Protein AF-0000000085068340 (afdb_homodimer)

Sequence (588 aa):
MKRNISDLNQIGLLLDLVHTKNMSRTAQRLGKTTSAISKNLQRLREELCDPLFIRQLSGLEPTTYTLTLAAKLSKIQKDIDAAFDSELFAPKLYRGKITLAANVALLHYYQPKLLITLLEQAPLANFEIVQWQEDSYQKILDGSINAGLHFLNENCTQSITQYVVQRHEIMLMTGAKHSAITASEALLSPLAILKIHGWNTDAVRFSRYLYQREVEHSVRLQCEDLGSLFACLEYSDSVSPLPSFLSYKNLKALPLDERGNEISSVVCIPSTHRNEPLYQWLVALIKSLKVASAMKRNISDLNQIGLLLDLVHTKNMSRTAQRLGKTTSAISKNLQRLREELCDPLFIRQLSGLEPTTYTLTLAAKLSKIQKDIDAAFDSELFAPKLYRGKITLAANVALLHYYQPKLLITLLEQAPLANFEIVQWQEDSYQKILDGSINAGLHFLNENCTQSITQYVVQRHEIMLMTGAKHSAITASEALLSPLAILKIHGWNTDAVRFSRYLYQREVEHSVRLQCEDLGSLFACLEYSDSVSPLPSFLSYKNLKALPLDERGNEISSVVCIPSTHRNEPLYQWLVALIKSLKVASA

Secondary structure (DSSP, 8-state):
----THHHHHHHHHHHHHHH--HHHHHHHHT--HHHHHHHHHHHHHHHTS--EEEETTEEEE-HHHHHHHHHHHHHHHHHHHHHTTS---GGG--SEEEEEE-HHHHHHHTTHHHHHHHHH-TT-EEEEEE--TTHHHHHHTTS-SEEEEE--TT--TTEEEEEEEEEEEEEEEETT----SHHHHTTSPEEEE--TTTSTTSHHHHHHHHHTT----EEEEESSHHHHHHHHHHSS-EEEEEGGG--TTEEEEE-SSS--EEEEEEEEEGGGTTSHHHHHHHHHHHTT-----/----THHHHHHHHHHHHHHH--HHHHHHHHT--HHHHHHHHHHHHHHHTS--EEEETTEEEE-HHHHHHHHHHHHHHHHHHHHHTTS---GGG--SEEEEEE-HHHHHHHTTHHHHHHHHH-TT-EEEEEE--TTHHHHHHTTS-SEEEEE--TT--TTEEEEEEEEEEEEEEEETT----SHHHHTTSPEEEE--TTTSTTSHHHHHHHHHTT----EEEEESSHHHHHHHHHHSS-EEEEEGGG--TTEEEEE-SSS--EEEEEEEEEGGGTTSHHHHHHHHHHHTT-----

Solvent-accessible surface area (backbone atoms only — not comparable to full-atom values): 31491 Å² total; per-residue (Å²): 130,83,84,51,75,77,47,51,58,48,46,51,50,52,45,41,32,66,70,60,29,31,65,63,58,32,11,60,74,67,71,44,51,51,66,57,48,50,53,50,50,50,50,48,23,63,73,63,72,41,78,48,50,46,83,48,98,91,35,45,39,64,35,74,65,34,53,53,47,40,48,51,45,51,40,45,50,51,47,48,51,48,59,67,44,65,52,81,78,44,53,61,71,34,66,54,78,46,27,37,28,26,36,68,68,56,46,62,66,43,41,44,57,52,56,53,51,48,46,67,47,23,65,50,30,25,40,32,41,40,67,42,42,79,58,43,67,60,31,28,68,56,54,73,23,56,35,33,39,45,64,71,57,91,83,58,60,76,63,44,38,72,43,80,53,50,80,39,47,42,22,36,34,28,14,57,83,48,83,55,84,44,39,77,58,36,48,74,31,35,29,38,39,76,36,35,56,79,76,26,63,76,54,38,60,64,51,48,52,32,47,76,66,67,43,78,72,47,68,40,35,37,25,53,48,66,55,58,50,52,34,44,22,59,75,42,70,25,26,26,82,37,52,53,83,72,65,48,92,59,44,35,78,24,66,54,87,61,87,79,46,60,47,35,37,21,43,32,32,31,43,91,44,58,84,38,60,69,50,42,48,52,52,50,54,58,47,67,60,65,68,78,81,126,130,83,83,53,72,78,47,52,60,48,44,51,50,52,46,38,33,65,72,57,28,31,64,63,59,32,11,60,72,68,72,43,51,52,67,55,48,50,51,50,50,48,51,48,24,64,74,64,73,40,76,46,49,45,82,48,97,90,35,43,39,64,34,74,66,34,54,53,45,39,49,51,43,52,42,46,50,51,47,49,50,49,58,67,42,67,51,82,78,44,52,62,72,34,65,52,78,47,27,37,28,27,36,68,69,56,45,62,64,43,43,44,58,53,56,52,50,48,47,67,48,23,63,51,30,25,39,33,42,40,68,44,43,79,58,42,66,58,31,28,67,57,53,73,22,56,36,33,41,44,64,70,56,90,82,57,59,77,63,45,39,72,44,80,53,49,78,38,47,42,21,36,34,27,14,58,82,47,83,56,85,44,40,75,57,37,48,74,30,35,29,38,38,75,36,36,56,79,75,27,64,74,54,39,61,63,51,46,51,32,47,76,66,68,44,76,72,47,68,39,35,36,25,50,48,65,56,60,49,51,35,44,22,58,75,44,69,25,26,27,82,35,53,54,84,74,65,50,93,59,43,34,78,23,66,54,89,60,88,80,44,59,48,35,37,21,43,34,32,30,42,91,42,58,83,37,62,70,50,42,49,51,52,52,55,59,47,66,58,64,67,79,83,125

pLDDT: mean 83.23, std 15.06, range [26.97, 98.44]

Structure (mmCIF, N/CA/C/O backbone):
data_AF-0000000085068340-model_v1
#
loop_
_entity.id
_entity.type
_entity.pdbx_description
1 polymer 'Transcriptional regulator, LysR family'
#
loop_
_atom_site.group_PDB
_atom_site.id
_atom_site.type_symbol
_atom_site.label_atom_id
_atom_site.label_alt_id
_atom_site.label_comp_id
_atom_site.label_asym_id
_atom_site.label_entity_id
_atom_site.label_seq_id
_atom_site.pdbx_PDB_ins_code
_atom_site.Cartn_x
_atom_site.Cartn_y
_atom_site.Cartn_z
_atom_site.occupancy
_atom_site.B_iso_or_equiv
_atom_site.auth_seq_id
_atom_site.auth_comp_id
_atom_site.auth_asym_id
_atom_site.auth_atom_id
_atom_site.pdbx_PDB_model_num
ATOM 1 N N . MET A 1 1 ? -2.176 42.875 -19.766 1 26.97 1 MET A N 1
ATOM 2 C CA . MET A 1 1 ? -3.061 43.156 -18.641 1 26.97 1 MET A CA 1
ATOM 3 C C . MET A 1 1 ? -2.529 42.562 -17.344 1 26.97 1 MET A C 1
ATOM 5 O O . MET A 1 1 ? -2.242 41.375 -17.281 1 26.97 1 MET A O 1
ATOM 9 N N . LYS A 1 2 ? -1.988 43.281 -16.453 1 32.56 2 LYS A N 1
ATOM 10 C CA . LYS A 1 2 ? -1.42 43 -15.141 1 32.56 2 LYS A CA 1
ATOM 11 C C . LYS A 1 2 ? -2.387 42.188 -14.281 1 32.56 2 LYS A C 1
ATOM 13 O O . LYS A 1 2 ? -3.482 42.656 -13.961 1 32.56 2 LYS A O 1
ATOM 18 N N . ARG A 1 3 ? -2.5 40.969 -14.367 1 37.88 3 ARG A N 1
ATOM 19 C CA . ARG A 1 3 ? -3.385 40.156 -13.531 1 37.88 3 ARG A CA 1
ATOM 20 C C . ARG A 1 3 ? -3.182 40.469 -12.055 1 37.88 3 ARG A C 1
ATOM 22 O O . ARG A 1 3 ? -2.066 40.375 -11.539 1 37.88 3 ARG A O 1
ATOM 29 N N . ASN A 1 4 ? -3.809 41.5 -11.469 1 34.75 4 ASN A N 1
ATOM 30 C CA . ASN A 1 4 ? -3.789 42.094 -10.133 1 34.75 4 ASN A CA 1
ATOM 31 C C . ASN A 1 4 ? -4.156 41.062 -9.07 1 34.75 4 ASN A C 1
ATOM 33 O O . ASN A 1 4 ? -4.762 40.031 -9.375 1 34.75 4 ASN A O 1
ATOM 37 N N . ILE A 1 5 ? -3.832 41.312 -7.707 1 41.28 5 ILE A N 1
ATOM 38 C CA . ILE A 1 5 ? -4.102 40.688 -6.43 1 41.28 5 ILE A CA 1
ATOM 39 C C . ILE A 1 5 ? -5.555 40.219 -6.383 1 41.28 5 ILE A C 1
ATOM 41 O O . ILE A 1 5 ? -5.879 39.25 -5.684 1 41.28 5 ILE A O 1
ATOM 45 N N . SER A 1 6 ? -6.449 41 -6.828 1 46.12 6 SER A N 1
ATOM 46 C CA . SER A 1 6 ? -7.867 40.688 -6.973 1 46.12 6 SER A CA 1
ATOM 47 C C . SER A 1 6 ? -8.07 39.312 -7.625 1 46.12 6 SER A C 1
ATOM 49 O O . SER A 1 6 ? -9.07 38.656 -7.375 1 46.12 6 SER A O 1
ATOM 51 N N . ASP A 1 7 ? -7.105 38.906 -8.25 1 50.75 7 ASP A N 1
ATOM 52 C CA . ASP A 1 7 ? -6.98 37.656 -9.008 1 50.75 7 ASP A CA 1
ATOM 53 C C . ASP A 1 7 ? -6.699 36.469 -8.078 1 50.75 7 ASP A C 1
ATOM 55 O O . ASP A 1 7 ? -7.078 35.344 -8.383 1 50.75 7 ASP A O 1
ATOM 59 N N . LEU A 1 8 ? -6.184 36.875 -6.977 1 52.44 8 LEU A N 1
ATOM 60 C CA . LEU A 1 8 ? -5.887 35.812 -5.992 1 52.44 8 LEU A CA 1
ATOM 61 C C . LEU A 1 8 ? -7.168 35.25 -5.41 1 52.44 8 LEU A C 1
ATOM 63 O O . LEU A 1 8 ? -7.258 34.031 -5.18 1 52.44 8 LEU A O 1
ATOM 67 N N . ASN A 1 9 ? -8.133 36.188 -5.164 1 55.69 9 ASN A N 1
ATOM 68 C CA . ASN A 1 9 ? -9.438 35.75 -4.691 1 55.69 9 ASN A CA 1
ATOM 69 C C . ASN A 1 9 ? -10.117 34.812 -5.695 1 55.69 9 ASN A C 1
ATOM 71 O O . ASN A 1 9 ? -10.82 33.875 -5.305 1 55.69 9 ASN A O 1
ATOM 75 N N . GLN A 1 10 ? -9.75 35.125 -6.812 1 62.78 10 GLN A N 1
ATOM 76 C CA . GLN A 1 10 ? -10.297 34.281 -7.883 1 62.78 10 GLN A CA 1
ATOM 77 C C . GLN A 1 10 ? -9.656 32.906 -7.902 1 62.78 10 GLN A C 1
ATOM 79 O O . GLN A 1 10 ? -10.312 31.922 -8.227 1 62.78 10 GLN A O 1
ATOM 84 N N . ILE A 1 11 ? -8.477 32.969 -7.43 1 63 11 ILE A N 1
ATOM 85 C CA . ILE A 1 11 ? -7.754 31.719 -7.352 1 63 11 ILE A CA 1
ATOM 86 C C . ILE A 1 11 ? -8.375 30.828 -6.273 1 63 11 ILE A C 1
ATOM 88 O O . ILE A 1 11 ? -8.625 29.641 -6.5 1 63 11 ILE A O 1
ATOM 92 N N . GLY A 1 12 ? -8.641 31.516 -5.176 1 68.88 12 GLY A N 1
ATOM 93 C CA . GLY A 1 12 ? -9.297 30.781 -4.105 1 68.88 12 GLY A CA 1
ATOM 94 C C . GLY A 1 12 ? -10.656 30.25 -4.5 1 68.88 12 GLY A C 1
ATOM 95 O O . GLY A 1 12 ? -11 29.109 -4.16 1 68.88 12 GLY A O 1
ATOM 96 N N . LEU A 1 13 ? -11.336 31.047 -5.164 1 75.19 13 LEU A N 1
ATOM 97 C CA . LEU A 1 13 ? -12.664 30.656 -5.629 1 75.19 13 LEU A CA 1
ATOM 98 C C . LEU A 1 13 ? -12.578 29.438 -6.547 1 75.19 13 LEU A C 1
ATOM 100 O O . LEU A 1 13 ? -13.32 28.469 -6.371 1 75.19 13 LEU A O 1
ATOM 104 N N . LEU A 1 14 ? -11.648 29.469 -7.496 1 78.25 14 LEU A N 1
ATOM 105 C CA . LEU A 1 14 ? -11.5 28.391 -8.453 1 78.25 14 LEU A CA 1
ATOM 106 C C . LEU A 1 14 ? -11.094 27.094 -7.754 1 78.25 14 LEU A C 1
ATOM 108 O O . LEU A 1 14 ? -11.641 26.031 -8.039 1 78.25 14 LEU A O 1
ATOM 112 N N . LEU A 1 15 ? -10.211 27.328 -6.895 1 76.38 15 LEU A N 1
ATOM 113 C CA . LEU A 1 15 ? -9.711 26.156 -6.176 1 76.38 15 LEU A CA 1
ATOM 114 C C . LEU A 1 15 ? -10.797 25.562 -5.289 1 76.38 15 LEU A C 1
ATOM 116 O O . LEU A 1 15 ? -10.953 24.344 -5.223 1 76.38 15 LEU A O 1
ATOM 120 N N . ASP A 1 16 ? -11.602 26.375 -4.684 1 74.94 16 ASP A N 1
ATOM 121 C CA . ASP A 1 16 ? -12.695 25.922 -3.834 1 74.94 16 ASP A CA 1
ATOM 122 C C . ASP A 1 16 ? -13.781 25.234 -4.664 1 74.94 16 ASP A C 1
ATOM 124 O O . ASP A 1 16 ? -14.359 24.234 -4.238 1 74.94 16 ASP A O 1
ATOM 128 N N . LEU A 1 17 ? -13.984 25.797 -5.781 1 80.38 17 LEU A N 1
ATOM 129 C CA . LEU A 1 17 ? -15.016 25.25 -6.652 1 80.38 17 LEU A CA 1
ATOM 130 C C . LEU A 1 17 ? -14.594 23.891 -7.211 1 80.38 17 LEU A C 1
ATOM 132 O O . LEU A 1 17 ? -15.43 23 -7.387 1 80.38 17 LEU A O 1
ATOM 136 N N . VAL A 1 18 ? -13.344 23.781 -7.48 1 79.19 18 VAL A N 1
ATOM 137 C CA . VAL A 1 18 ? -12.82 22.516 -7.969 1 79.19 18 VAL A CA 1
ATOM 138 C C . VAL A 1 18 ? -12.961 21.438 -6.887 1 79.19 18 VAL A C 1
ATOM 140 O O . VAL A 1 18 ? -13.242 20.281 -7.184 1 79.19 18 VAL A O 1
ATOM 143 N N . HIS A 1 19 ? -12.828 21.891 -5.73 1 73.81 19 HIS A N 1
ATOM 144 C CA . HIS A 1 19 ? -12.891 21 -4.586 1 73.81 19 HIS A CA 1
ATOM 145 C C . HIS A 1 19 ? -14.328 20.641 -4.234 1 73.81 19 HIS A C 1
ATOM 147 O O . HIS A 1 19 ? -14.648 19.469 -3.996 1 73.81 19 HIS A O 1
ATOM 153 N N . THR A 1 20 ? -15.234 21.594 -4.207 1 73.06 20 THR A N 1
ATOM 154 C CA . THR A 1 20 ? -16.594 21.406 -3.727 1 73.06 20 THR A CA 1
ATOM 155 C C . THR A 1 20 ? -17.516 20.953 -4.863 1 73.06 20 THR A C 1
ATOM 157 O O . THR A 1 20 ? -18.547 20.328 -4.621 1 73.06 20 THR A O 1
ATOM 160 N N . LYS A 1 21 ? -17.188 21.328 -6.066 1 76.5 21 LYS A N 1
ATOM 161 C CA . LYS A 1 21 ? -17.969 21.109 -7.281 1 76.5 21 LYS A CA 1
ATOM 162 C C . LYS A 1 21 ? -19.406 21.578 -7.09 1 76.5 21 LYS A C 1
ATOM 164 O O . LYS A 1 21 ? -20.328 21.016 -7.668 1 76.5 21 LYS A O 1
ATOM 169 N N . ASN A 1 22 ? -19.516 22.422 -6.215 1 78.88 22 ASN A N 1
ATOM 170 C CA . ASN A 1 22 ? -20.828 22.969 -5.863 1 78.88 22 ASN A CA 1
ATOM 171 C C . ASN A 1 22 ? -20.75 24.469 -5.594 1 78.88 22 ASN A C 1
ATOM 173 O O . ASN A 1 22 ? -20.016 24.906 -4.699 1 78.88 22 ASN A O 1
ATOM 177 N N . MET A 1 23 ? -21.609 25.25 -6.273 1 79.81 23 MET A N 1
ATOM 178 C CA . MET A 1 23 ? -21.562 26.703 -6.203 1 79.81 23 MET A CA 1
ATOM 179 C C . MET A 1 23 ? -22.016 27.203 -4.836 1 79.81 23 MET A C 1
ATOM 181 O O . MET A 1 23 ? -21.406 28.094 -4.254 1 79.81 23 MET A O 1
ATOM 185 N N . SER A 1 24 ? -23.094 26.516 -4.426 1 80.31 24 SER A N 1
ATOM 186 C CA . SER A 1 24 ? -23.656 26.969 -3.16 1 80.31 24 SER A CA 1
ATOM 187 C C . SER A 1 24 ? -22.703 26.688 -2 1 80.31 24 SER A C 1
ATOM 189 O O . SER A 1 24 ? -22.516 27.531 -1.123 1 80.31 24 SER A O 1
ATOM 191 N N . ARG A 1 25 ? -22.062 25.641 -2.025 1 79 25 ARG A N 1
ATOM 192 C CA . ARG A 1 25 ? -21.109 25.266 -0.985 1 79 25 ARG A CA 1
ATOM 193 C C . ARG A 1 25 ? -19.875 26.141 -1.026 1 79 25 ARG A C 1
ATOM 195 O O . ARG A 1 25 ? -19.359 26.547 0.018 1 79 25 ARG A O 1
ATOM 202 N N . THR A 1 26 ? -19.484 26.391 -2.172 1 80.5 26 THR A N 1
ATOM 203 C CA . THR A 1 26 ? -18.344 27.281 -2.344 1 80.5 26 THR A CA 1
ATOM 204 C C . THR A 1 26 ? -18.672 28.672 -1.834 1 80.5 26 THR A C 1
ATOM 206 O O . THR A 1 26 ? -17.844 29.297 -1.161 1 80.5 26 THR A O 1
ATOM 209 N N . ALA A 1 27 ? -19.828 29.078 -2.092 1 80.44 27 ALA A N 1
ATOM 210 C CA . ALA A 1 27 ? -20.266 30.391 -1.628 1 80.44 27 ALA A CA 1
ATOM 211 C C . ALA A 1 27 ? -20.25 30.469 -0.104 1 80.44 27 ALA A C 1
ATOM 213 O O . ALA A 1 27 ? -19.766 31.438 0.473 1 80.44 27 ALA A O 1
ATOM 214 N N . GLN A 1 28 ? -20.734 29.469 0.41 1 76.31 28 GLN A N 1
ATOM 215 C CA . GLN A 1 28 ? -20.781 29.391 1.866 1 76.31 28 GLN A CA 1
ATOM 216 C C . GLN A 1 28 ? -19.375 29.375 2.461 1 76.31 28 GLN A C 1
ATOM 218 O O . GLN A 1 28 ? -19.109 30.078 3.438 1 76.31 28 GLN A O 1
ATOM 223 N N . ARG A 1 29 ? -18.516 28.703 1.876 1 72.94 29 ARG A N 1
ATOM 224 C CA . ARG A 1 29 ? -17.156 28.547 2.365 1 72.94 29 ARG A CA 1
ATOM 225 C C . ARG A 1 29 ? -16.359 29.844 2.223 1 72.94 29 ARG A C 1
ATOM 227 O O . ARG A 1 29 ? -15.539 30.172 3.076 1 72.94 29 ARG A O 1
ATOM 234 N N . LEU A 1 30 ? -16.688 30.516 1.227 1 71.12 30 LEU A N 1
ATOM 235 C CA . LEU A 1 30 ? -15.93 31.734 0.939 1 71.12 30 LEU A CA 1
ATOM 236 C C . LEU A 1 30 ? -16.609 32.938 1.538 1 71.12 30 LEU A C 1
ATOM 238 O O . LEU A 1 30 ? -16.094 34.062 1.455 1 71.12 30 LEU A O 1
ATOM 242 N N . GLY A 1 31 ? -17.75 32.656 2.139 1 74.56 31 GLY A N 1
ATOM 243 C CA . GLY A 1 31 ? -18.484 33.75 2.734 1 74.56 31 GLY A CA 1
ATOM 244 C C . GLY A 1 31 ? -19.016 34.75 1.713 1 74.56 31 GLY A C 1
ATOM 245 O O . GLY A 1 31 ? -19.016 35.938 1.953 1 74.56 31 GLY A O 1
ATOM 246 N N . LYS A 1 32 ? -19.281 34.25 0.634 1 78.5 32 LYS A N 1
ATOM 247 C CA . LYS A 1 32 ? -19.812 35.094 -0.438 1 78.5 32 LYS A CA 1
ATOM 248 C C . LYS A 1 32 ? -21.188 34.625 -0.869 1 78.5 32 LYS A C 1
ATOM 250 O O . LYS A 1 32 ? -21.641 33.531 -0.461 1 78.5 32 LYS A O 1
ATOM 255 N N . THR A 1 33 ? -21.938 35.406 -1.423 1 76.75 33 THR A N 1
ATOM 256 C CA . THR A 1 33 ? -23.234 35.031 -1.952 1 76.75 33 THR A CA 1
ATOM 257 C C . THR A 1 33 ? -23.078 34.219 -3.234 1 76.75 33 THR A C 1
ATOM 259 O O . THR A 1 33 ? -22.062 34.312 -3.924 1 76.75 33 THR A O 1
ATOM 262 N N . THR A 1 34 ? -24.016 33.344 -3.447 1 81.25 34 THR A N 1
ATOM 263 C CA . THR A 1 34 ? -23.984 32.531 -4.652 1 81.25 34 THR A CA 1
ATOM 264 C C . THR A 1 34 ? -23.984 33.406 -5.902 1 81.25 34 THR A C 1
ATOM 266 O O . THR A 1 34 ? -23.391 33.062 -6.918 1 81.25 34 THR A O 1
ATOM 269 N N . SER A 1 35 ? -24.656 34.469 -5.867 1 81.31 35 SER A N 1
ATOM 270 C CA . SER A 1 35 ? -24.688 35.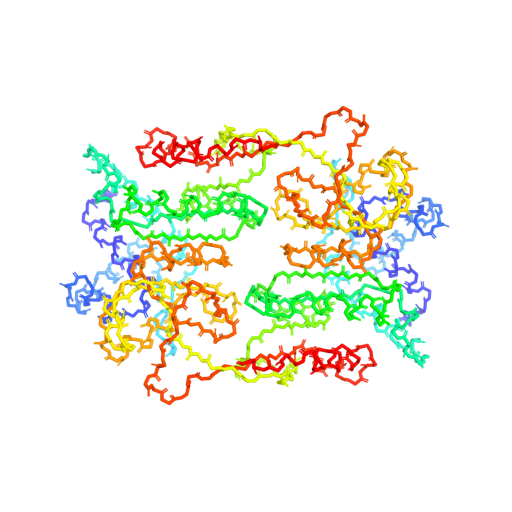406 -6.984 1 81.31 35 SER A CA 1
ATOM 271 C C . SER A 1 35 ? -23.297 36 -7.242 1 81.31 35 SER A C 1
ATOM 273 O O . SER A 1 35 ? -22.875 36.156 -8.391 1 81.31 35 SER A O 1
ATOM 275 N N . ALA A 1 36 ? -22.625 36.312 -6.246 1 79.44 36 ALA A N 1
ATOM 276 C CA . ALA A 1 36 ? -21.266 36.844 -6.355 1 79.44 36 ALA A CA 1
ATOM 277 C C . ALA A 1 36 ? -20.312 35.812 -6.922 1 79.44 36 ALA A C 1
ATOM 279 O O . ALA A 1 36 ? -19.453 36.125 -7.758 1 79.44 36 ALA A O 1
ATOM 280 N N . ILE A 1 37 ? -20.516 34.625 -6.473 1 79.38 37 ILE A N 1
ATOM 281 C CA . ILE A 1 37 ? -19.672 33.562 -6.957 1 79.38 37 ILE A CA 1
ATOM 282 C C . ILE A 1 37 ? -19.938 33.312 -8.445 1 79.38 37 ILE A C 1
ATOM 284 O O . ILE A 1 37 ? -19 33.125 -9.227 1 79.38 37 ILE A O 1
ATOM 288 N N . SER A 1 38 ? -21.141 33.344 -8.789 1 81.12 38 SER A N 1
ATOM 289 C CA . SER A 1 38 ? -21.516 33.156 -10.188 1 81.12 38 SER A CA 1
ATOM 290 C C . SER A 1 38 ? -20.953 34.281 -11.07 1 81.12 38 SER A C 1
ATOM 292 O O . SER A 1 38 ? -20.453 34 -12.164 1 81.12 38 SER A O 1
ATOM 294 N N . LYS A 1 39 ? -21.016 35.438 -10.656 1 80.56 39 LYS A N 1
ATOM 295 C CA . LYS A 1 39 ? -20.469 36.562 -11.391 1 80.56 39 LYS A CA 1
ATOM 296 C C . LYS A 1 39 ? -18.953 36.469 -11.539 1 80.56 39 LYS A C 1
ATOM 298 O O . LYS A 1 39 ? -18.406 36.719 -12.617 1 80.56 39 LYS A O 1
ATOM 303 N N . ASN A 1 40 ? -18.391 36.094 -10.469 1 78.44 40 ASN A N 1
ATOM 304 C CA . ASN A 1 40 ? -16.938 35.938 -10.5 1 78.44 40 ASN A CA 1
ATOM 305 C C . ASN A 1 40 ? -16.516 34.812 -11.445 1 78.44 40 ASN A C 1
ATOM 307 O O . ASN A 1 40 ? -15.531 34.938 -12.164 1 78.44 40 ASN A O 1
ATOM 311 N N . LEU A 1 41 ? -17.234 33.75 -11.391 1 80.88 41 LEU A N 1
ATOM 312 C CA . LEU A 1 41 ? -16.953 32.625 -12.273 1 80.88 41 LEU A CA 1
ATOM 313 C C . LEU A 1 41 ? -17.141 33 -13.734 1 80.88 41 LEU A C 1
ATOM 315 O O . LEU A 1 41 ? -16.359 32.594 -14.602 1 80.88 41 LEU A O 1
ATOM 319 N N . GLN A 1 42 ? -18.156 33.812 -13.953 1 80.81 42 GLN A N 1
ATOM 320 C CA . GLN A 1 42 ? -18.391 34.312 -15.305 1 80.81 42 GLN A CA 1
ATOM 321 C C . GLN A 1 42 ? -17.234 35.188 -15.781 1 80.81 42 GLN A C 1
ATOM 323 O O . GLN A 1 42 ? -16.812 35.062 -16.938 1 80.81 42 GLN A O 1
ATOM 328 N N . ARG A 1 43 ? -16.766 36 -14.984 1 76.56 43 ARG A N 1
ATOM 329 C CA . ARG A 1 43 ? -15.617 36.844 -15.305 1 76.56 43 ARG A CA 1
ATOM 330 C C . ARG A 1 43 ? -14.398 36 -15.617 1 76.56 43 ARG A C 1
ATOM 332 O O . ARG A 1 43 ? -13.672 36.25 -16.578 1 76.56 43 ARG A O 1
ATOM 339 N N . LEU A 1 44 ? -14.211 35 -14.797 1 77.06 44 LEU A N 1
ATOM 340 C CA . LEU A 1 44 ? -13.078 34.125 -14.992 1 77.06 44 LEU A CA 1
ATOM 341 C C . LEU A 1 44 ? -13.203 33.375 -16.312 1 77.06 44 LEU A C 1
ATOM 343 O O . LEU A 1 44 ? -12.203 33.188 -17.016 1 77.06 44 LEU A O 1
ATOM 347 N N . ARG A 1 45 ? -14.367 32.969 -16.594 1 79.25 45 ARG A N 1
ATOM 348 C CA . ARG A 1 45 ? -14.625 32.312 -17.859 1 79.25 45 ARG A CA 1
ATOM 349 C C . ARG A 1 45 ? -14.281 33.188 -19.047 1 79.25 45 ARG A C 1
ATOM 351 O O . ARG A 1 45 ? -13.672 32.719 -20.016 1 79.25 45 ARG A O 1
ATOM 358 N N . GLU A 1 46 ? -14.664 34.375 -18.891 1 75.56 46 GLU A N 1
ATOM 359 C CA . GLU A 1 46 ? -14.406 35.344 -19.969 1 75.56 46 GLU A CA 1
ATOM 360 C C . GLU A 1 46 ? -12.914 35.656 -20.094 1 75.56 46 GLU A C 1
ATOM 362 O O . GLU A 1 46 ? -12.391 35.75 -21.203 1 75.56 46 GLU A O 1
ATOM 367 N N . GLU A 1 47 ? -12.352 35.719 -19.031 1 72.12 47 GLU A N 1
ATOM 368 C CA . GLU A 1 47 ? -10.93 36.062 -19.031 1 72.12 47 GLU A CA 1
ATOM 369 C C . GLU A 1 47 ? -10.102 34.875 -19.562 1 72.12 47 GLU A C 1
ATOM 371 O O . GLU A 1 47 ? -9.102 35.094 -20.25 1 72.12 47 GLU A O 1
ATOM 376 N N . LEU A 1 48 ? -10.57 33.719 -19.219 1 74.06 48 LEU A N 1
ATOM 377 C CA . LEU A 1 48 ? -9.766 32.562 -19.547 1 74.06 48 LEU A CA 1
ATOM 378 C C 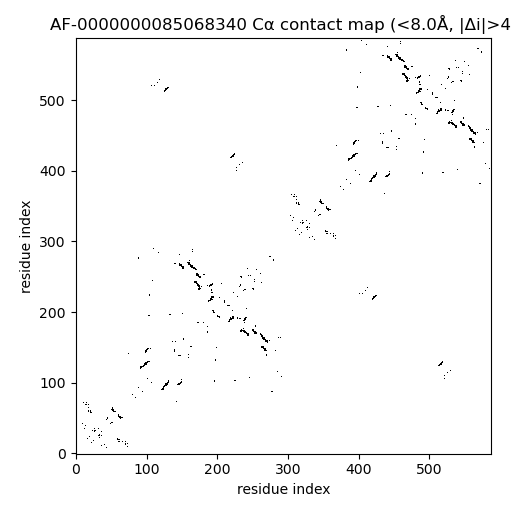. LEU A 1 48 ? -10.281 31.859 -20.812 1 74.06 48 LEU A C 1
ATOM 380 O O . LEU A 1 48 ? -9.695 30.891 -21.266 1 74.06 48 LEU A O 1
ATOM 384 N N . CYS A 1 49 ? -11.305 32.406 -21.328 1 73.62 49 CYS A N 1
ATOM 385 C CA . CYS A 1 49 ? -11.906 31.891 -22.547 1 73.62 49 CYS A CA 1
ATOM 386 C C . CYS A 1 49 ? -12.148 30.391 -22.469 1 73.62 49 CYS A C 1
ATOM 388 O O . CYS A 1 49 ? -11.812 29.641 -23.391 1 73.62 49 CYS A O 1
ATOM 390 N N . ASP A 1 50 ? -12.492 29.875 -21.359 1 77.75 50 ASP A N 1
ATOM 391 C CA . ASP A 1 50 ? -12.852 28.484 -21.062 1 77.75 50 ASP A CA 1
ATOM 392 C C . ASP A 1 50 ? -14.086 28.422 -20.172 1 77.75 50 ASP A C 1
ATOM 394 O O . ASP A 1 50 ? -14.25 29.25 -19.266 1 77.75 50 ASP A O 1
ATOM 398 N N . PRO A 1 51 ? -14.961 27.438 -20.391 1 82.94 51 PRO A N 1
ATOM 399 C CA . PRO A 1 51 ? -16.141 27.297 -19.531 1 82.94 51 PRO A CA 1
ATOM 400 C C . PRO A 1 51 ? -15.773 26.938 -18.094 1 82.94 51 PRO A C 1
ATOM 402 O O . PRO A 1 51 ? -16.578 27.141 -17.188 1 82.94 51 PRO A O 1
ATOM 405 N N . LEU A 1 52 ? -14.594 26.469 -17.734 1 82.38 52 LEU A N 1
ATOM 406 C CA . LEU A 1 52 ? -14 26.109 -16.453 1 82.38 52 LEU A CA 1
ATOM 407 C C . LEU A 1 52 ? -14.766 24.953 -15.805 1 82.38 52 LEU A C 1
ATOM 409 O O . LEU A 1 52 ? -14.164 23.969 -15.375 1 82.38 52 LEU A O 1
ATOM 413 N N . PHE A 1 53 ? -16.156 25.125 -15.805 1 86 53 PHE A N 1
ATOM 414 C CA . PHE A 1 53 ? -17.016 24.094 -15.234 1 86 53 PHE A CA 1
ATOM 415 C C . PHE A 1 53 ? -18.203 23.812 -16.141 1 86 53 PHE A C 1
ATOM 417 O O . PHE A 1 53 ? -18.75 24.75 -16.75 1 86 53 PHE A O 1
ATOM 424 N N . ILE A 1 54 ? -18.391 22.516 -16.344 1 81.31 54 ILE A N 1
ATOM 425 C CA . ILE A 1 54 ? -19.562 22.125 -17.109 1 81.31 54 ILE A CA 1
ATOM 426 C C . ILE A 1 54 ? -20.625 21.531 -16.188 1 81.31 54 ILE A C 1
ATOM 428 O O . ILE A 1 54 ? -20.312 20.75 -15.281 1 81.31 54 ILE A O 1
ATOM 432 N N . ARG A 1 55 ? -21.828 21.984 -16.297 1 76.62 55 ARG A N 1
ATOM 433 C CA . ARG A 1 55 ? -22.938 21.484 -15.492 1 76.62 55 ARG A CA 1
ATOM 434 C C . ARG A 1 55 ? -23.344 20.078 -15.93 1 76.62 55 ARG A C 1
ATOM 436 O O . ARG A 1 55 ? -23.516 19.812 -17.125 1 76.62 55 ARG A O 1
ATOM 443 N N . GLN A 1 56 ? -23.141 19.25 -15.07 1 73.38 56 GLN A N 1
ATOM 444 C CA . GLN A 1 56 ? -23.641 17.891 -15.289 1 73.38 56 GLN A CA 1
ATOM 445 C C . GLN A 1 56 ? -24.703 17.516 -14.258 1 73.38 56 GLN A C 1
ATOM 447 O O . GLN A 1 56 ? -25.016 18.312 -13.367 1 73.38 56 GLN A O 1
ATOM 452 N N . LEU A 1 57 ? -25.344 16.344 -14.391 1 66.44 57 LEU A N 1
ATOM 453 C CA . LEU A 1 57 ? -26.391 15.883 -13.484 1 66.44 57 LEU A CA 1
ATOM 454 C C . LEU A 1 57 ? -25.891 15.867 -12.047 1 66.44 57 LEU A C 1
ATOM 456 O O . LEU A 1 57 ? -26.656 16.172 -11.125 1 66.44 57 LEU A O 1
ATOM 460 N N . SER A 1 58 ? -24.703 15.617 -11.867 1 61.88 58 SER A N 1
ATOM 461 C CA . SER A 1 58 ? -24.156 15.422 -10.531 1 61.88 58 SER A CA 1
ATOM 462 C C . SER A 1 58 ? -23.656 16.734 -9.945 1 61.88 58 SER A C 1
ATOM 464 O O . SER A 1 58 ? -23.297 16.812 -8.766 1 61.88 58 SER A O 1
ATOM 466 N N . GLY A 1 59 ? -23.688 17.781 -10.688 1 70.88 59 GLY A N 1
ATOM 467 C CA . GLY A 1 59 ? -23.203 19.078 -10.25 1 70.88 59 GLY A CA 1
ATOM 468 C C . GLY A 1 59 ? -22.266 19.734 -11.242 1 70.88 59 GLY A C 1
ATOM 469 O O . GLY A 1 59 ? -22.406 19.562 -12.453 1 70.88 59 GLY A O 1
ATOM 470 N N . LEU A 1 60 ? -21.359 20.594 -10.734 1 77.62 60 LEU A N 1
ATOM 471 C CA . LEU A 1 60 ? -20.375 21.266 -11.578 1 77.62 60 LEU A CA 1
ATOM 472 C C . LEU A 1 60 ? -19.125 20.422 -11.742 1 77.62 60 LEU A C 1
ATOM 474 O O . LEU A 1 60 ? -18.531 19.984 -10.758 1 77.62 60 LEU A O 1
ATOM 478 N N . GLU A 1 61 ? -18.828 20.078 -12.883 1 80.69 61 GLU A N 1
ATOM 479 C CA . GLU A 1 61 ? -17.625 19.297 -13.164 1 80.69 61 GLU A CA 1
ATOM 480 C C . GLU A 1 61 ? -16.547 20.172 -13.82 1 80.69 61 GLU A C 1
ATOM 482 O O . GLU A 1 61 ? -16.812 20.844 -14.82 1 80.69 61 GLU A O 1
ATOM 487 N N . PRO A 1 62 ? -15.367 20.156 -13.18 1 82.56 62 PRO A N 1
ATOM 488 C CA . PRO A 1 62 ? -14.297 20.953 -13.773 1 82.56 62 PRO A CA 1
ATOM 489 C C . PRO A 1 62 ? -13.82 20.406 -15.117 1 82.56 62 PRO A C 1
ATOM 491 O O . PRO A 1 62 ? -13.82 19.203 -15.328 1 82.56 62 PRO A O 1
ATOM 494 N N . THR A 1 63 ? -13.508 21.312 -16.078 1 78.81 63 THR A N 1
ATOM 495 C CA . THR A 1 63 ? -12.906 20.922 -17.344 1 78.81 63 THR A CA 1
ATOM 496 C C . THR A 1 63 ? -11.461 20.453 -17.141 1 78.81 63 THR A C 1
ATOM 498 O O . THR A 1 63 ? -10.883 20.656 -16.078 1 78.81 63 THR A O 1
ATOM 501 N N . THR A 1 64 ? -10.945 19.844 -18.094 1 73.75 64 THR A N 1
ATOM 502 C CA . THR A 1 64 ? -9.547 19.453 -18.047 1 73.75 64 THR A CA 1
ATOM 503 C C . THR A 1 64 ? -8.641 20.672 -17.844 1 73.75 64 THR A C 1
ATOM 505 O O . THR A 1 64 ? -7.641 20.578 -17.141 1 73.75 64 THR A O 1
ATOM 508 N N . TYR A 1 65 ? -9 21.719 -18.469 1 73.94 65 TYR A N 1
ATOM 509 C CA . TYR A 1 65 ? -8.266 22.969 -18.312 1 73.94 65 TYR A CA 1
ATOM 510 C C . TYR A 1 65 ? -8.305 23.453 -16.875 1 73.94 65 TYR A C 1
ATOM 512 O O . TYR A 1 65 ? -7.273 23.844 -16.312 1 73.94 65 TYR A O 1
ATOM 520 N N . THR A 1 66 ? -9.43 23.328 -16.297 1 76.56 66 THR A N 1
ATOM 521 C CA . THR A 1 66 ? -9.609 23.781 -14.914 1 76.56 66 THR A CA 1
ATOM 522 C C . THR A 1 66 ? -8.781 22.922 -13.953 1 76.56 66 THR A C 1
ATOM 524 O O . THR A 1 66 ? -8.164 23.453 -13.023 1 76.56 66 THR A O 1
ATOM 527 N N . LEU A 1 67 ? -8.773 21.734 -14.219 1 73.38 67 LEU A N 1
ATOM 528 C CA . LEU A 1 67 ? -8.016 20.828 -13.359 1 73.38 67 LEU A CA 1
ATOM 529 C C . LEU A 1 67 ? -6.52 21.125 -13.445 1 73.38 67 LEU A C 1
ATOM 531 O O . LEU A 1 67 ? -5.824 21.156 -12.43 1 73.38 67 LEU A O 1
ATOM 535 N N . THR A 1 68 ? -6.082 21.453 -14.594 1 69.94 68 THR A N 1
ATOM 536 C CA . THR A 1 68 ? -4.688 21.812 -14.812 1 69.94 68 THR A CA 1
ATOM 537 C C . THR A 1 68 ? -4.375 23.172 -14.172 1 69.94 68 THR A C 1
ATOM 539 O O . THR A 1 68 ? -3.336 23.328 -13.531 1 69.94 68 THR A O 1
ATOM 542 N N . LEU A 1 69 ? -5.242 23.984 -14.422 1 72.38 69 LEU A N 1
ATOM 543 C CA . LEU A 1 69 ? -5.09 25.328 -13.852 1 72.38 69 LEU A CA 1
ATOM 544 C C . LEU A 1 69 ? -5.109 25.266 -12.328 1 72.38 69 LEU A C 1
ATOM 546 O O . LEU A 1 69 ? -4.32 25.953 -11.664 1 72.38 69 LEU A O 1
ATOM 550 N N . ALA A 1 70 ? -6.059 24.469 -11.805 1 72.62 70 ALA A N 1
ATOM 551 C CA . ALA A 1 70 ? -6.168 24.344 -10.352 1 72.62 70 ALA A CA 1
ATOM 552 C C . ALA A 1 70 ? -4.875 23.797 -9.75 1 72.62 70 ALA A C 1
ATOM 554 O O . ALA A 1 70 ? -4.438 24.25 -8.688 1 72.62 70 ALA A O 1
ATOM 555 N N . ALA A 1 71 ? -4.305 22.984 -10.406 1 66.88 71 ALA A N 1
ATOM 556 C CA . ALA A 1 71 ? -3.029 22.438 -9.953 1 66.88 71 ALA A CA 1
ATOM 557 C C . ALA A 1 71 ? -1.948 23.516 -9.938 1 66.88 71 ALA A C 1
ATOM 559 O O . ALA A 1 71 ? -1.167 23.609 -8.984 1 66.88 71 ALA A O 1
ATOM 560 N N . LYS A 1 72 ? -1.954 24.266 -10.945 1 65.25 72 LYS A N 1
ATOM 561 C CA . LYS A 1 72 ? -0.989 25.359 -11.039 1 65.25 72 LYS A CA 1
ATOM 562 C C . LYS A 1 72 ? -1.268 26.438 -10 1 65.25 72 LYS A C 1
ATOM 564 O O . LYS A 1 72 ? -0.344 26.938 -9.352 1 65.25 72 LYS A O 1
ATOM 569 N N . LEU A 1 73 ? -2.531 26.75 -9.906 1 65.75 73 LEU A N 1
ATOM 570 C CA . LEU A 1 73 ? -2.914 27.797 -8.961 1 65.75 73 LEU A CA 1
ATOM 571 C C . LEU A 1 73 ? -2.68 27.344 -7.527 1 65.75 73 LEU A C 1
ATOM 573 O O . LEU A 1 73 ? -2.295 28.156 -6.676 1 65.75 73 LEU A O 1
ATOM 577 N N . SER A 1 74 ? -2.959 26.094 -7.324 1 63.12 74 SER A N 1
ATOM 578 C CA . SER A 1 74 ? -2.648 25.562 -6 1 63.12 74 SER A CA 1
ATOM 579 C C . SER A 1 74 ? -1.174 25.75 -5.66 1 63.12 74 SER A C 1
ATOM 581 O O . SER A 1 74 ? -0.832 26.094 -4.527 1 63.12 74 SER A O 1
ATOM 583 N N . LYS A 1 75 ? -0.43 25.641 -6.59 1 61.53 75 LYS A N 1
ATOM 584 C CA . LYS A 1 75 ? 1 25.891 -6.434 1 61.53 75 LYS A CA 1
ATOM 585 C C . LYS A 1 75 ? 1.273 27.359 -6.125 1 61.53 75 LYS A C 1
ATOM 587 O O . LYS A 1 75 ? 2.068 27.672 -5.234 1 61.53 75 LYS A O 1
ATOM 592 N N . ILE A 1 76 ? 0.655 28.125 -6.867 1 58.12 76 ILE A N 1
ATOM 593 C CA . ILE A 1 76 ? 0.816 29.562 -6.688 1 58.12 76 ILE A CA 1
ATOM 594 C C . ILE A 1 76 ? 0.328 29.969 -5.297 1 58.12 76 ILE A C 1
ATOM 596 O O . ILE A 1 76 ? 0.968 30.781 -4.617 1 58.12 76 ILE A O 1
ATOM 600 N N . GLN A 1 77 ? -0.838 29.438 -4.977 1 58.88 77 GLN A N 1
ATOM 601 C CA . GLN A 1 77 ? -1.333 29.719 -3.635 1 58.88 77 GLN A CA 1
ATOM 602 C C . GLN A 1 77 ? -0.331 29.281 -2.574 1 58.88 77 GLN A C 1
ATOM 604 O O . GLN A 1 77 ? -0.095 29.984 -1.598 1 58.88 77 GLN A O 1
ATOM 609 N N . LYS A 1 78 ? 0.182 28.188 -2.781 1 58.91 78 LYS A N 1
ATOM 610 C CA . LYS A 1 78 ? 1.226 27.734 -1.872 1 58.91 78 LYS A CA 1
ATOM 611 C C . LYS A 1 78 ? 2.41 28.688 -1.856 1 58.91 78 LYS A C 1
ATOM 613 O O . LYS A 1 78 ? 2.973 28.969 -0.797 1 58.91 78 LYS A O 1
ATOM 618 N N . ASP A 1 79 ? 2.715 29.172 -3.012 1 54.19 79 ASP A N 1
ATOM 619 C CA . ASP A 1 79 ? 3.799 30.141 -3.131 1 54.19 79 ASP A CA 1
ATOM 620 C C . ASP A 1 79 ? 3.441 31.453 -2.436 1 54.19 79 ASP A C 1
ATOM 622 O O . ASP A 1 79 ? 4.285 32.062 -1.778 1 54.19 79 ASP A O 1
ATOM 626 N N . ILE A 1 80 ? 2.248 31.906 -2.652 1 51 80 ILE A N 1
ATOM 627 C CA . ILE A 1 80 ? 1.763 33.125 -1.992 1 51 80 ILE A CA 1
ATOM 628 C C . ILE A 1 80 ? 1.758 32.906 -0.479 1 51 80 ILE A C 1
ATOM 630 O O . ILE A 1 80 ? 2.219 33.781 0.272 1 51 80 ILE A O 1
ATOM 634 N N . ASP A 1 81 ? 1.219 31.797 -0.141 1 51.03 81 ASP A N 1
ATOM 635 C CA . ASP A 1 81 ? 1.232 31.5 1.289 1 51.03 81 ASP A CA 1
ATOM 636 C C . ASP A 1 81 ? 2.66 31.484 1.834 1 51.03 81 ASP A C 1
ATOM 638 O O . ASP A 1 81 ? 2.922 32.031 2.916 1 51.03 81 ASP A O 1
ATOM 642 N N . ALA A 1 82 ? 3.436 30.922 1.046 1 51.38 82 ALA A N 1
ATOM 643 C CA . ALA A 1 82 ? 4.852 30.891 1.412 1 51.38 82 ALA A CA 1
ATOM 644 C C . ALA A 1 82 ? 5.438 32.281 1.454 1 51.38 82 ALA A C 1
ATOM 646 O O . ALA A 1 82 ? 6.293 32.594 2.291 1 51.38 82 ALA A O 1
ATOM 647 N N . ALA A 1 83 ? 5.09 33.062 0.5 1 47.75 83 ALA A N 1
ATOM 648 C CA . ALA A 1 83 ? 5.602 34.406 0.431 1 47.75 83 ALA A CA 1
ATOM 649 C C . ALA A 1 83 ? 5.16 35.219 1.646 1 47.75 83 ALA A C 1
ATOM 651 O O . ALA A 1 83 ? 5.914 36.062 2.145 1 47.75 83 ALA A O 1
ATOM 652 N N . PHE A 1 84 ? 3.92 35.156 1.849 1 43.28 84 PHE A N 1
ATOM 653 C CA . PHE A 1 84 ? 3.465 35.875 3.033 1 43.28 84 PHE A CA 1
ATOM 654 C C . PHE A 1 84 ? 3.945 35.188 4.305 1 43.28 84 PHE A C 1
ATOM 656 O O . PHE A 1 84 ? 3.918 35.781 5.387 1 43.28 84 PHE A O 1
ATOM 663 N N . ASP A 1 85 ? 4.082 33.969 4.168 1 45.47 85 ASP A N 1
ATOM 664 C CA . ASP A 1 85 ? 4.609 33.281 5.344 1 45.47 85 ASP A CA 1
ATOM 665 C C . ASP A 1 85 ? 6.051 33.688 5.621 1 45.47 85 ASP A C 1
ATOM 667 O O . ASP A 1 85 ? 6.973 32.875 5.48 1 45.47 85 ASP A O 1
ATOM 671 N N . SER A 1 86 ? 6.461 34.719 4.926 1 44.09 86 SER A N 1
ATOM 672 C CA . SER A 1 86 ? 7.723 35.188 5.484 1 44.09 86 SER A CA 1
ATOM 673 C C . SER A 1 86 ? 7.703 35.156 7.008 1 44.09 86 SER A C 1
ATOM 675 O O . SER A 1 86 ? 8.688 35.5 7.656 1 44.09 86 SER A O 1
ATOM 677 N N . GLU A 1 87 ? 6.57 35.188 7.57 1 49.53 87 GLU A N 1
ATOM 678 C CA . GLU A 1 87 ? 6.641 35.031 9.016 1 49.53 87 GLU A CA 1
ATOM 679 C C . GLU A 1 87 ? 7.25 33.688 9.406 1 49.53 87 GLU A C 1
ATOM 681 O O . GLU A 1 87 ? 7.223 32.75 8.617 1 49.53 87 GLU A O 1
ATOM 686 N N . LEU A 1 88 ? 8.078 33.625 10.484 1 62.16 88 LEU A N 1
ATOM 687 C CA . LEU A 1 88 ? 8.836 32.562 11.125 1 62.16 88 LEU A CA 1
ATOM 688 C C . LEU A 1 88 ? 8.039 31.266 11.164 1 62.16 88 LEU A C 1
ATOM 690 O O . LEU A 1 88 ? 6.926 31.234 11.695 1 62.16 88 LEU A O 1
ATOM 694 N N . PHE A 1 89 ? 8.102 30.5 10.07 1 82.25 89 PHE A N 1
ATOM 695 C CA . PHE A 1 89 ? 7.504 29.172 10.109 1 82.25 89 PHE A CA 1
ATOM 696 C C . PHE A 1 89 ? 7.727 28.516 11.469 1 82.25 89 PHE A C 1
ATOM 698 O O . PHE A 1 89 ? 8.867 28.391 11.93 1 82.25 89 PHE A O 1
ATOM 705 N N . ALA A 1 90 ? 6.684 28.422 12.156 1 86.88 90 ALA A N 1
ATOM 706 C CA . ALA A 1 90 ? 6.684 27.641 13.391 1 86.88 90 ALA A CA 1
ATOM 707 C C . ALA A 1 90 ? 5.809 26.391 13.25 1 86.88 90 ALA A C 1
ATOM 709 O O . ALA A 1 90 ? 4.582 26.5 13.156 1 86.88 90 ALA A O 1
ATOM 710 N N . PRO A 1 91 ? 6.434 25.219 13.227 1 91.94 91 PRO A N 1
ATOM 711 C CA . PRO A 1 91 ? 5.656 23.984 13.055 1 91.94 91 PRO A CA 1
ATOM 712 C C . PRO A 1 91 ? 4.484 23.891 14.031 1 91.94 91 PRO A C 1
ATOM 714 O O . PRO A 1 91 ? 3.402 23.422 13.656 1 91.94 91 PRO A O 1
ATOM 717 N N . LYS A 1 92 ? 4.684 24.391 15.203 1 92.69 92 LYS A N 1
ATOM 718 C CA . LYS A 1 92 ? 3.678 24.297 16.25 1 92.69 92 LYS A CA 1
ATOM 719 C C . LYS A 1 92 ? 2.416 25.062 15.883 1 92.69 92 LYS A C 1
ATOM 721 O O . LYS A 1 92 ? 1.32 24.734 16.344 1 92.69 92 LYS A O 1
ATOM 726 N N . LEU A 1 93 ? 2.574 26.016 15.016 1 90.25 93 LEU A N 1
ATOM 727 C CA . LEU A 1 93 ? 1.453 26.891 14.688 1 90.25 93 LEU A CA 1
ATOM 728 C C . LEU A 1 93 ? 0.95 26.625 13.273 1 90.25 93 LEU A C 1
ATOM 730 O O . LEU A 1 93 ? -0.033 27.219 12.836 1 90.25 93 LEU A O 1
ATOM 734 N N . TYR A 1 94 ? 1.555 25.734 12.57 1 90.5 94 TYR A N 1
ATOM 735 C CA . TYR A 1 94 ? 1.207 25.453 11.18 1 90.5 94 TYR A CA 1
ATOM 736 C C . TYR A 1 94 ? -0.13 24.734 11.078 1 90.5 94 TYR A C 1
ATOM 738 O O . TYR A 1 94 ? -0.333 23.703 11.727 1 90.5 94 TYR A O 1
ATOM 746 N N . ARG A 1 95 ? -1.037 25.234 10.281 1 88.56 95 ARG A N 1
ATOM 747 C CA . ARG A 1 95 ? -2.379 24.672 10.18 1 88.56 95 ARG A CA 1
ATOM 748 C C . ARG A 1 95 ? -2.637 24.125 8.781 1 88.56 95 ARG A C 1
ATOM 750 O O . ARG A 1 95 ? -3.725 23.609 8.5 1 88.56 95 ARG A O 1
ATOM 757 N N . GLY A 1 96 ? -1.713 23.984 7.988 1 88.69 96 GLY A N 1
ATOM 758 C CA . GLY A 1 96 ? -1.881 23.5 6.633 1 88.69 96 GLY A CA 1
ATOM 759 C C . GLY A 1 96 ? -1.77 21.984 6.531 1 88.69 96 GLY A C 1
ATOM 760 O O . GLY A 1 96 ? -1.641 21.297 7.547 1 88.69 96 GLY A O 1
ATOM 761 N N . LYS A 1 97 ? -1.911 21.516 5.324 1 92.56 97 LYS A N 1
ATOM 762 C CA . LYS A 1 97 ? -1.8 20.094 5.035 1 92.56 97 LYS A CA 1
ATOM 763 C C . LYS A 1 97 ? -0.368 19.719 4.66 1 92.56 97 LYS A C 1
ATOM 765 O O . LYS A 1 97 ? 0.298 20.438 3.922 1 92.56 97 LYS A O 1
ATOM 770 N N . ILE A 1 98 ? 0.121 18.734 5.254 1 96.62 98 ILE A N 1
ATOM 771 C CA . ILE A 1 98 ? 1.425 18.172 4.91 1 96.62 98 ILE A CA 1
ATOM 772 C C . ILE A 1 98 ? 1.254 16.75 4.383 1 96.62 98 ILE A C 1
ATOM 774 O O . ILE A 1 98 ? 0.713 15.891 5.074 1 96.62 98 ILE A O 1
ATOM 778 N N . THR A 1 99 ? 1.684 16.516 3.174 1 97.94 99 THR A N 1
ATOM 779 C CA . THR A 1 99 ? 1.551 15.211 2.535 1 97.94 99 THR A CA 1
ATOM 780 C C . THR A 1 99 ? 2.912 14.539 2.391 1 97.94 99 THR A C 1
ATOM 782 O O . THR A 1 99 ? 3.84 15.117 1.82 1 97.94 99 THR A O 1
ATOM 785 N N . LEU A 1 100 ? 3.02 13.328 2.924 1 98.44 100 LEU A N 1
ATOM 786 C CA . LEU A 1 100 ? 4.234 12.523 2.822 1 98.44 100 LEU A CA 1
ATOM 787 C C . LEU A 1 100 ? 3.973 11.234 2.043 1 98.44 100 LEU A C 1
ATOM 789 O O . LEU A 1 100 ? 2.938 10.594 2.229 1 98.44 100 LEU A O 1
ATOM 793 N N . ALA A 1 101 ? 4.809 10.938 1.152 1 98.38 101 ALA A N 1
ATOM 794 C CA . ALA A 1 101 ? 4.785 9.648 0.463 1 98.38 101 ALA A CA 1
ATOM 795 C C . ALA A 1 101 ? 5.949 8.766 0.911 1 98.38 101 ALA A C 1
ATOM 797 O O . ALA A 1 101 ? 7.062 9.25 1.11 1 98.38 101 ALA A O 1
ATOM 798 N N . ALA A 1 102 ? 5.672 7.496 1.096 1 98 102 ALA A N 1
ATOM 799 C CA . ALA A 1 102 ? 6.738 6.582 1.499 1 98 102 ALA A CA 1
ATOM 800 C C . ALA A 1 102 ? 6.469 5.168 0.985 1 98 102 ALA A C 1
ATOM 802 O O . ALA A 1 102 ? 5.324 4.816 0.691 1 98 102 ALA A O 1
ATOM 803 N N . ASN A 1 103 ? 7.516 4.426 0.769 1 95.94 103 ASN A N 1
ATOM 804 C CA . ASN A 1 103 ? 7.305 3.023 0.418 1 95.94 103 ASN A CA 1
ATOM 805 C C . ASN A 1 103 ? 7.023 2.172 1.652 1 95.94 103 ASN A C 1
ATOM 807 O O . ASN A 1 103 ? 7.234 2.619 2.781 1 95.94 103 ASN A O 1
ATOM 811 N N . VAL A 1 104 ? 6.574 0.986 1.435 1 95.06 104 VAL A N 1
ATOM 812 C CA . VAL A 1 104 ? 6.039 0.132 2.488 1 95.06 104 VAL A CA 1
ATOM 813 C C . VAL A 1 104 ? 7.148 -0.248 3.463 1 95.06 104 VAL A C 1
ATOM 815 O O . VAL A 1 104 ? 6.922 -0.325 4.672 1 95.06 104 VAL A O 1
ATOM 818 N N . ALA A 1 105 ? 8.344 -0.478 3.047 1 95.19 105 ALA A N 1
ATOM 819 C CA . ALA A 1 105 ? 9.461 -0.881 3.904 1 95.19 105 ALA A CA 1
ATOM 820 C C . ALA A 1 105 ? 9.852 0.244 4.855 1 95.19 105 ALA A C 1
ATOM 822 O O . ALA A 1 105 ? 10.055 0.014 6.051 1 95.19 105 ALA A O 1
ATOM 823 N N . LEU A 1 106 ? 9.914 1.413 4.332 1 96.5 106 LEU A N 1
ATOM 824 C CA . LEU A 1 106 ? 10.352 2.547 5.141 1 96.5 106 LEU A CA 1
ATOM 825 C C . LEU A 1 106 ? 9.25 2.994 6.094 1 96.5 106 LEU A C 1
ATOM 827 O O . LEU A 1 106 ? 9.531 3.457 7.199 1 96.5 106 LEU A O 1
ATOM 831 N N . LEU A 1 107 ? 7.988 2.867 5.656 1 96.31 107 LEU A N 1
ATOM 832 C CA . LEU A 1 107 ? 6.906 3.123 6.598 1 96.31 107 LEU A CA 1
ATOM 833 C C . LEU A 1 107 ? 6.988 2.18 7.793 1 96.31 107 LEU A C 1
ATOM 835 O O . LEU A 1 107 ? 6.809 2.604 8.938 1 96.31 107 LEU A O 1
ATOM 839 N N . HIS A 1 108 ? 7.262 0.963 7.492 1 94.62 108 HIS A N 1
ATOM 840 C CA . HIS A 1 108 ? 7.426 -0.031 8.547 1 94.62 108 HIS A CA 1
ATOM 841 C C . HIS A 1 108 ? 8.578 0.335 9.469 1 94.62 108 HIS A C 1
ATOM 843 O O . HIS A 1 108 ? 8.484 0.167 10.688 1 94.62 108 HIS A O 1
ATOM 849 N N . TYR A 1 109 ? 9.602 0.821 8.922 1 95 109 TYR A N 1
ATOM 850 C CA . TYR A 1 109 ? 10.828 1.127 9.648 1 95 109 TYR A CA 1
ATOM 851 C C . TYR A 1 109 ? 10.648 2.365 10.516 1 95 109 TYR A C 1
ATOM 853 O O . TYR A 1 109 ? 11.062 2.379 11.68 1 95 109 TYR A O 1
ATOM 861 N N . TYR A 1 110 ? 9.984 3.389 10.062 1 95.75 110 TYR A N 1
ATOM 862 C CA . TYR A 1 110 ? 9.984 4.684 10.734 1 95.75 110 TYR A CA 1
ATOM 863 C C . TYR A 1 110 ? 8.758 4.832 11.625 1 95.75 110 TYR A C 1
ATOM 865 O O . TYR A 1 110 ? 8.742 5.652 12.547 1 95.75 110 TYR A O 1
ATOM 873 N N . GLN A 1 111 ? 7.762 4.094 11.297 1 94.06 111 GLN A N 1
ATOM 874 C CA . GLN A 1 111 ? 6.586 4.191 12.148 1 94.06 111 GLN A CA 1
ATOM 875 C C . GLN A 1 111 ? 6.77 3.379 13.43 1 94.06 111 GLN A C 1
ATOM 877 O O . GLN A 1 111 ? 7.422 2.334 13.422 1 94.06 111 GLN A O 1
ATOM 882 N N . PRO A 1 112 ? 6.285 3.811 14.508 1 94.75 112 PRO A N 1
ATOM 883 C CA . PRO A 1 112 ? 5.355 4.922 14.727 1 94.75 112 PRO A CA 1
ATOM 884 C C . PRO A 1 112 ? 6.074 6.242 15 1 94.75 112 PRO A C 1
ATOM 886 O O . PRO A 1 112 ? 5.434 7.293 15.078 1 94.75 112 PRO A O 1
ATOM 889 N N . LYS A 1 113 ? 7.324 6.184 15.062 1 96.19 113 LYS A N 1
ATOM 890 C CA . LYS A 1 113 ? 8.109 7.344 15.484 1 96.19 113 LYS A CA 1
ATOM 891 C C . LYS A 1 113 ? 7.867 8.531 14.555 1 96.19 113 LYS A C 1
ATOM 893 O O . LYS A 1 113 ? 7.777 9.672 15.008 1 96.19 113 LYS A O 1
ATOM 898 N N . LEU A 1 114 ? 7.754 8.258 13.336 1 97 114 LEU A N 1
ATOM 899 C CA . LEU A 1 114 ? 7.523 9.32 12.359 1 97 114 LEU A CA 1
ATOM 900 C C . LEU A 1 114 ? 6.242 10.086 12.68 1 97 114 LEU A C 1
ATOM 902 O O . LEU A 1 114 ? 6.266 11.312 12.812 1 97 114 LEU A O 1
ATOM 906 N N . LEU A 1 115 ? 5.184 9.383 12.828 1 97.12 115 LEU A N 1
ATOM 907 C CA . LEU A 1 115 ? 3.902 10.039 13.055 1 97.12 115 LEU A CA 1
ATOM 908 C C . LEU A 1 115 ? 3.871 10.711 14.422 1 97.12 115 LEU A C 1
ATOM 910 O O . LEU A 1 115 ? 3.34 11.82 14.562 1 97.12 115 LEU A O 1
ATOM 914 N N . ILE A 1 116 ? 4.445 10.078 15.398 1 95.94 116 ILE A N 1
ATOM 915 C CA . ILE A 1 116 ? 4.488 10.641 16.734 1 95.94 116 ILE A CA 1
ATOM 916 C C . ILE A 1 116 ? 5.207 11.992 16.703 1 95.94 116 ILE A C 1
ATOM 918 O O . ILE A 1 116 ? 4.715 12.977 17.266 1 95.94 116 ILE A O 1
ATOM 922 N N . THR A 1 117 ? 6.32 12 16.062 1 96.94 117 THR A N 1
ATOM 923 C CA . THR A 1 117 ? 7.125 13.211 16 1 96.94 117 THR A CA 1
ATOM 924 C C . THR A 1 117 ? 6.395 14.305 15.219 1 96.94 117 THR A C 1
ATOM 926 O O . THR A 1 117 ? 6.426 15.477 15.609 1 96.94 117 THR A O 1
ATOM 929 N N . LEU A 1 118 ? 5.75 13.984 14.133 1 97.5 118 LEU A N 1
ATOM 930 C CA . LEU A 1 118 ? 4.973 14.938 13.344 1 97.5 118 LEU A CA 1
ATOM 931 C C . LEU A 1 118 ? 3.865 15.555 14.195 1 97.5 118 LEU A C 1
ATOM 933 O O . LEU A 1 118 ? 3.713 16.781 14.219 1 97.5 118 LEU A O 1
ATOM 937 N N . LEU A 1 119 ? 3.166 14.703 14.93 1 96.12 119 LEU A N 1
ATOM 938 C CA . LEU A 1 119 ? 2.043 15.164 15.742 1 96.12 119 LEU A CA 1
ATOM 939 C C . LEU A 1 119 ? 2.521 16.047 16.891 1 96.12 119 LEU A C 1
ATOM 941 O O . LEU A 1 119 ? 1.833 16.984 17.281 1 96.12 119 LEU A O 1
ATOM 945 N N . GLU A 1 120 ? 3.654 15.75 17.391 1 96.06 120 GLU A N 1
ATOM 946 C CA . GLU A 1 120 ? 4.223 16.516 18.5 1 96.06 120 GLU A CA 1
ATOM 947 C C . GLU A 1 120 ? 4.707 17.875 18.047 1 96.06 120 GLU A C 1
ATOM 949 O O . GLU A 1 120 ? 4.453 18.891 18.703 1 96.06 120 GLU A O 1
ATOM 954 N N . GLN A 1 121 ? 5.355 17.891 16.938 1 96.31 121 GLN A N 1
ATOM 955 C CA . GLN A 1 121 ? 6 19.125 16.5 1 96.31 121 GLN A CA 1
ATOM 956 C C . GLN A 1 121 ? 5.016 20.016 15.75 1 96.31 121 GLN A C 1
ATOM 958 O O . GLN A 1 121 ? 5.156 21.25 15.75 1 96.31 121 GLN A O 1
ATOM 963 N N . ALA A 1 122 ? 4.039 19.453 15.094 1 96.19 122 ALA A N 1
ATOM 964 C CA . ALA A 1 122 ? 3.037 20.219 14.352 1 96.19 122 ALA A CA 1
ATOM 965 C C . ALA A 1 122 ? 1.626 19.75 14.695 1 96.19 122 ALA A C 1
ATOM 967 O O . ALA A 1 122 ? 0.907 19.234 13.844 1 96.19 122 ALA A O 1
ATOM 968 N N . PRO A 1 123 ? 1.172 20.047 15.906 1 94.38 123 PRO A N 1
ATOM 969 C CA . PRO A 1 123 ? -0.089 19.5 16.422 1 94.38 123 PRO A CA 1
ATOM 970 C C . PRO A 1 123 ? -1.311 20.078 15.703 1 94.38 123 PRO A C 1
ATOM 972 O O . PRO A 1 123 ? -2.4 19.5 15.781 1 94.38 123 PRO A O 1
ATOM 975 N N . LEU A 1 124 ? -1.153 21.141 15 1 92.56 124 LEU A N 1
ATOM 976 C CA . LEU A 1 124 ? -2.305 21.781 14.375 1 92.56 124 LEU A CA 1
ATOM 977 C C . LEU A 1 124 ? -2.371 21.453 12.891 1 92.56 124 LEU A C 1
ATOM 979 O O . LEU A 1 124 ? -3.334 21.828 12.211 1 92.56 124 LEU A O 1
ATOM 983 N N . ALA A 1 125 ? -1.404 20.734 12.406 1 93.88 125 ALA A N 1
ATOM 984 C CA . ALA A 1 125 ? -1.342 20.391 10.992 1 93.88 125 ALA A CA 1
ATOM 985 C C . ALA A 1 125 ? -2.238 19.203 10.68 1 93.88 125 ALA A C 1
ATOM 987 O O . ALA A 1 125 ? -2.576 18.422 11.57 1 93.88 125 ALA A O 1
ATOM 988 N N . ASN A 1 126 ? -2.643 19.172 9.383 1 94 126 ASN A N 1
ATOM 989 C CA . ASN A 1 126 ? -3.287 17.984 8.836 1 94 126 ASN A CA 1
ATOM 990 C C . ASN A 1 126 ? -2.309 17.141 8.023 1 94 126 ASN A C 1
ATOM 992 O O . ASN A 1 126 ? -1.613 17.656 7.148 1 94 126 ASN A O 1
ATOM 996 N N . PHE A 1 127 ? -2.27 15.898 8.344 1 97.19 127 PHE A N 1
ATOM 997 C CA . PHE A 1 127 ? -1.261 15.062 7.699 1 97.19 127 PHE A CA 1
ATOM 998 C C . PHE A 1 127 ? -1.91 14.078 6.738 1 97.19 127 PHE A C 1
ATOM 1000 O O . PHE A 1 127 ? -2.992 13.555 7.016 1 97.19 127 PHE A O 1
ATOM 1007 N N . GLU A 1 128 ? -1.245 13.883 5.68 1 96.56 128 GLU A N 1
ATOM 1008 C CA . GLU A 1 128 ? -1.586 12.82 4.738 1 96.56 128 GLU A CA 1
ATOM 1009 C C . GLU A 1 128 ? -0.374 11.945 4.434 1 96.56 128 GLU A C 1
ATOM 1011 O O . GLU A 1 128 ? 0.667 12.445 4.004 1 96.56 128 GLU A O 1
ATOM 1016 N N . ILE A 1 129 ? -0.496 10.68 4.727 1 97.75 129 ILE A N 1
ATOM 1017 C CA . ILE A 1 129 ? 0.562 9.719 4.434 1 97.75 129 ILE A CA 1
ATOM 1018 C C . ILE A 1 129 ? 0.092 8.75 3.352 1 97.75 129 ILE A C 1
ATOM 1020 O O . ILE A 1 129 ? -0.842 7.973 3.566 1 97.75 129 ILE A O 1
ATOM 1024 N N . VAL A 1 130 ? 0.791 8.789 2.221 1 95.81 130 VAL A N 1
ATOM 1025 C CA . VAL A 1 130 ? 0.371 7.965 1.091 1 95.81 130 VAL A CA 1
ATOM 1026 C C . VAL A 1 130 ? 1.503 7.023 0.687 1 95.81 130 VAL A C 1
ATOM 1028 O O . VAL A 1 130 ? 2.668 7.273 1 1 95.81 130 VAL A O 1
ATOM 1031 N N . GLN A 1 131 ? 1.091 5.961 0.061 1 95.38 131 GLN A N 1
ATOM 1032 C CA . GLN A 1 131 ? 2.09 5.02 -0.433 1 95.38 131 GLN A CA 1
ATOM 1033 C C . GLN A 1 131 ? 2.781 5.559 -1.684 1 95.38 131 GLN A C 1
ATOM 1035 O O . GLN A 1 131 ? 2.129 6.121 -2.566 1 95.38 131 GLN A O 1
ATOM 1040 N N . TRP A 1 132 ? 4.074 5.352 -1.741 1 96.38 132 TRP A N 1
ATOM 1041 C CA . TRP A 1 132 ? 4.84 5.773 -2.91 1 96.38 132 TRP A CA 1
ATOM 1042 C C . TRP A 1 132 ? 4.355 5.055 -4.164 1 96.38 132 TRP A C 1
ATOM 1044 O O . TRP A 1 132 ? 4.137 3.842 -4.148 1 96.38 132 TRP A O 1
ATOM 1054 N N . GLN A 1 133 ? 4.156 5.82 -5.211 1 92.56 133 GLN A N 1
ATOM 1055 C CA . GLN A 1 133 ? 3.768 5.293 -6.516 1 92.56 133 GLN A CA 1
ATOM 1056 C C . GLN A 1 133 ? 4.746 5.73 -7.598 1 92.56 133 GLN A C 1
ATOM 1058 O O . GLN A 1 133 ? 5.672 6.504 -7.332 1 92.56 133 GLN A O 1
ATOM 1063 N N . GLU A 1 134 ? 4.469 5.266 -8.773 1 87.88 134 GLU A N 1
ATOM 1064 C CA . GLU A 1 134 ? 5.355 5.574 -9.891 1 87.88 134 GLU A CA 1
ATOM 1065 C C . GLU A 1 134 ? 5.363 7.074 -10.195 1 87.88 134 GLU A C 1
ATOM 1067 O O . GLU A 1 134 ? 6.379 7.617 -10.633 1 87.88 134 GLU A O 1
ATOM 1072 N N . ASP A 1 135 ? 4.336 7.742 -9.859 1 91.88 135 ASP A N 1
ATOM 1073 C CA . ASP A 1 135 ? 4.238 9.156 -10.203 1 91.88 135 ASP A CA 1
ATOM 1074 C C . ASP A 1 135 ? 4.543 10.039 -8.992 1 91.88 135 ASP A C 1
ATOM 1076 O O . ASP A 1 135 ? 4.246 11.234 -9 1 91.88 135 ASP A O 1
ATOM 1080 N N . SER A 1 136 ? 5.074 9.453 -7.988 1 95.25 136 SER A N 1
ATOM 1081 C CA . SER A 1 136 ? 5.312 10.203 -6.754 1 95.25 136 SER A CA 1
ATOM 1082 C C . SER A 1 136 ? 6.301 11.336 -6.98 1 95.25 136 SER A C 1
ATOM 1084 O O . SER A 1 136 ? 6.141 12.43 -6.422 1 95.25 136 SER A O 1
ATOM 1086 N N . TYR A 1 137 ? 7.285 11.164 -7.82 1 94.88 137 TYR A N 1
ATOM 1087 C CA . TYR A 1 137 ? 8.211 12.25 -8.133 1 94.88 137 TYR A CA 1
ATOM 1088 C C . TYR A 1 137 ? 7.477 13.438 -8.75 1 94.88 137 TYR A C 1
ATOM 1090 O O . TYR A 1 137 ? 7.715 14.586 -8.375 1 94.88 137 TYR A O 1
ATOM 1098 N N . GLN A 1 138 ? 6.652 13.125 -9.656 1 94.19 138 GLN A N 1
ATOM 1099 C CA . GLN A 1 138 ? 5.875 14.18 -10.305 1 94.19 138 GLN A CA 1
ATOM 1100 C C . GLN A 1 138 ? 4.988 14.906 -9.289 1 94.19 138 GLN A C 1
ATOM 1102 O O . GLN A 1 138 ? 4.852 16.125 -9.344 1 94.19 138 GLN A O 1
ATOM 1107 N N . LYS A 1 139 ? 4.449 14.172 -8.359 1 95.25 139 LYS A N 1
ATOM 1108 C CA . LYS A 1 139 ? 3.568 14.75 -7.348 1 95.25 139 LYS A CA 1
ATOM 1109 C C . LYS A 1 139 ? 4.355 15.617 -6.367 1 95.25 139 LYS A C 1
ATOM 1111 O O . LYS A 1 139 ? 3.822 16.578 -5.824 1 95.25 139 LYS A O 1
ATOM 1116 N N . ILE A 1 140 ? 5.566 15.25 -6.168 1 95.88 140 ILE A N 1
ATOM 1117 C CA . ILE A 1 140 ? 6.441 16.094 -5.359 1 95.88 140 ILE A CA 1
ATOM 1118 C C . ILE A 1 140 ? 6.723 17.406 -6.094 1 95.88 140 ILE A C 1
ATOM 1120 O O . ILE A 1 140 ? 6.664 18.484 -5.5 1 95.88 140 ILE A O 1
ATOM 1124 N N . LEU A 1 141 ? 6.91 17.328 -7.387 1 92.25 141 LEU A N 1
ATOM 1125 C CA . LEU A 1 141 ? 7.242 18.5 -8.188 1 92.25 141 LEU A CA 1
ATOM 1126 C C . LEU A 1 141 ? 6.043 19.438 -8.305 1 92.25 141 LEU A C 1
ATOM 1128 O O . LEU A 1 141 ? 6.203 20.656 -8.32 1 92.25 141 LEU A O 1
ATOM 1132 N N . ASP A 1 142 ? 4.914 18.828 -8.328 1 90.38 142 ASP A N 1
ATOM 1133 C CA . ASP A 1 142 ? 3.74 19.688 -8.492 1 90.38 142 ASP A CA 1
ATOM 1134 C C . ASP A 1 142 ? 3.193 20.141 -7.141 1 90.38 142 ASP A C 1
ATOM 1136 O O . ASP A 1 142 ? 2.193 20.859 -7.078 1 90.38 142 ASP A O 1
ATOM 1140 N N . GLY A 1 143 ? 3.719 19.594 -6.137 1 88.62 143 GLY A N 1
ATOM 1141 C CA . GLY A 1 143 ? 3.396 20.094 -4.812 1 88.62 143 GLY A CA 1
ATOM 1142 C C . GLY A 1 143 ? 2.309 19.312 -4.113 1 88.62 143 GLY A C 1
ATOM 1143 O O . GLY A 1 143 ? 1.951 19.609 -2.973 1 88.62 143 GLY A O 1
ATOM 1144 N N . SER A 1 144 ? 1.777 18.328 -4.75 1 93 144 SER A N 1
ATOM 1145 C CA . SER A 1 144 ? 0.75 17.5 -4.125 1 93 144 SER A CA 1
ATOM 1146 C C . SER A 1 144 ? 1.333 16.641 -3 1 93 144 SER A C 1
ATOM 1148 O O . SER A 1 144 ? 0.62 16.266 -2.066 1 93 144 SER A O 1
ATOM 1150 N N . ILE A 1 145 ? 2.566 16.359 -3.121 1 97.19 145 ILE A N 1
ATOM 1151 C CA . ILE A 1 145 ? 3.346 15.719 -2.07 1 97.19 145 ILE A CA 1
ATOM 1152 C C . ILE A 1 145 ? 4.457 16.656 -1.603 1 97.19 145 ILE A C 1
ATOM 1154 O O . ILE A 1 145 ? 5.176 17.234 -2.422 1 97.19 145 ILE A O 1
ATOM 1158 N N . ASN A 1 146 ? 4.516 16.859 -0.315 1 97.06 146 ASN A N 1
ATOM 1159 C CA . ASN A 1 146 ? 5.535 17.766 0.204 1 97.06 146 ASN A CA 1
ATOM 1160 C C . ASN A 1 146 ? 6.902 17.094 0.278 1 97.06 146 ASN A C 1
ATOM 1162 O O . ASN A 1 146 ? 7.91 17.672 -0.126 1 97.06 146 ASN A O 1
ATOM 1166 N N . ALA A 1 147 ? 6.91 15.852 0.754 1 97.81 147 ALA A N 1
ATOM 1167 C CA . ALA A 1 147 ? 8.164 15.117 0.875 1 97.81 147 ALA A CA 1
ATOM 1168 C C . ALA A 1 147 ? 7.945 13.617 0.65 1 97.81 147 ALA A C 1
ATOM 1170 O O . ALA A 1 147 ? 6.855 13.102 0.904 1 97.81 147 ALA A O 1
ATOM 1171 N N . GLY A 1 148 ? 8.953 13.031 0.128 1 98 148 GLY A N 1
ATOM 1172 C CA . GLY A 1 148 ? 8.906 11.602 -0.109 1 98 148 GLY A CA 1
ATOM 1173 C C . GLY A 1 148 ? 10.008 10.844 0.614 1 98 148 GLY A C 1
ATOM 1174 O O . GLY A 1 148 ? 11.133 11.328 0.724 1 98 148 GLY A O 1
ATOM 1175 N N . LEU A 1 149 ? 9.664 9.695 1.192 1 97.69 149 LEU A N 1
ATOM 1176 C CA . LEU A 1 149 ? 10.633 8.766 1.764 1 97.69 149 LEU A CA 1
ATOM 1177 C C . LEU A 1 149 ? 10.812 7.547 0.862 1 97.69 149 LEU A C 1
ATOM 1179 O O . LEU A 1 149 ? 9.875 6.777 0.651 1 97.69 149 LEU A O 1
ATOM 1183 N N . HIS A 1 150 ? 11.945 7.391 0.367 1 96.62 150 HIS A N 1
ATOM 1184 C CA . HIS A 1 150 ? 12.227 6.312 -0.576 1 96.62 150 HIS A CA 1
ATOM 1185 C C . HIS A 1 150 ? 13.695 5.902 -0.525 1 96.62 150 HIS A C 1
ATOM 1187 O O . HIS A 1 150 ? 14.43 6.316 0.376 1 96.62 150 HIS A O 1
ATOM 1193 N N . PHE A 1 151 ? 14.109 5.035 -1.376 1 94.62 151 PHE A N 1
ATOM 1194 C CA . PHE A 1 151 ? 15.516 4.672 -1.497 1 94.62 151 PHE A CA 1
ATOM 1195 C C . PHE A 1 151 ? 16.219 5.543 -2.533 1 94.62 151 PHE A C 1
ATOM 1197 O O . PHE A 1 151 ? 15.594 5.98 -3.506 1 94.62 151 PHE A O 1
ATOM 1204 N N . LEU A 1 152 ? 17.422 5.73 -2.283 1 93.81 152 LEU A N 1
ATOM 1205 C CA . LEU A 1 152 ? 18.234 6.602 -3.137 1 93.81 152 LEU A CA 1
ATOM 1206 C C . LEU A 1 152 ? 18.156 6.152 -4.594 1 93.81 152 LEU A C 1
ATOM 1208 O O . LEU A 1 152 ? 18.312 4.969 -4.891 1 93.81 152 LEU A O 1
ATOM 1212 N N . ASN A 1 153 ? 17.781 7.035 -5.422 1 90.38 153 ASN A N 1
ATOM 1213 C CA . ASN A 1 153 ? 17.75 6.863 -6.871 1 90.38 153 ASN A CA 1
ATOM 1214 C C . ASN A 1 153 ? 18.781 7.742 -7.562 1 90.38 153 ASN A C 1
ATOM 1216 O O . ASN A 1 153 ? 18.594 8.953 -7.695 1 90.38 153 ASN A O 1
ATOM 1220 N N . GLU A 1 154 ? 19.734 7.184 -8.078 1 84.69 154 GLU A N 1
ATOM 1221 C CA . GLU A 1 154 ? 20.828 7.93 -8.695 1 84.69 154 GLU A CA 1
ATOM 1222 C C . GLU A 1 154 ? 20.375 8.586 -9.992 1 84.69 154 GLU A C 1
ATOM 1224 O O . GLU A 1 154 ? 20.984 9.562 -10.438 1 84.69 154 GLU A O 1
ATOM 1229 N N . ASN A 1 155 ? 19.328 8.102 -10.578 1 83.69 155 ASN A N 1
ATOM 1230 C CA . ASN A 1 155 ? 18.844 8.633 -11.852 1 83.69 155 ASN A CA 1
ATOM 1231 C C . ASN A 1 155 ? 17.719 9.641 -11.641 1 83.69 155 ASN A C 1
ATOM 1233 O O . ASN A 1 155 ? 17 9.984 -12.586 1 83.69 155 ASN A O 1
ATOM 1237 N N . CYS A 1 156 ? 17.609 10.078 -10.469 1 85.69 156 CYS A N 1
ATOM 1238 C CA . CYS A 1 156 ? 16.562 11.031 -10.141 1 85.69 156 CYS A CA 1
ATOM 1239 C C . CYS A 1 156 ? 16.844 12.391 -10.781 1 85.69 156 CYS A C 1
ATOM 1241 O O . CYS A 1 156 ? 18 12.797 -10.914 1 85.69 156 CYS A O 1
ATOM 1243 N N . THR A 1 157 ? 15.789 13.039 -11.203 1 86.25 157 THR A N 1
ATOM 1244 C CA . THR A 1 157 ? 15.906 14.359 -11.82 1 86.25 157 THR A CA 1
ATOM 1245 C C . THR A 1 157 ? 16.516 15.359 -10.844 1 86.25 157 THR A C 1
ATOM 1247 O O . THR A 1 157 ? 16.422 15.18 -9.625 1 86.25 157 THR A O 1
ATOM 1250 N N . GLN A 1 158 ? 17.062 16.375 -11.352 1 89 158 GLN A N 1
ATOM 1251 C CA . GLN A 1 158 ? 17.672 17.406 -10.531 1 89 158 GLN A CA 1
ATOM 1252 C C . GLN A 1 158 ? 16.625 18.266 -9.852 1 89 158 GLN A C 1
ATOM 1254 O O . GLN A 1 158 ? 16.922 19 -8.898 1 89 158 GLN A O 1
ATOM 1259 N N . SER A 1 159 ? 15.492 18.203 -10.414 1 93.56 159 SER A N 1
ATOM 1260 C CA . SER A 1 159 ? 14.398 19 -9.859 1 93.56 159 SER A CA 1
ATOM 1261 C C . SER A 1 159 ? 13.977 18.469 -8.492 1 93.56 159 SER A C 1
ATOM 1263 O O . SER A 1 159 ? 13.188 19.109 -7.785 1 93.56 159 SER A O 1
ATOM 1265 N N . ILE A 1 160 ? 14.57 17.328 -8.164 1 96.19 160 ILE A N 1
ATOM 1266 C CA . ILE A 1 160 ? 14.305 16.719 -6.863 1 96.19 160 ILE A CA 1
ATOM 1267 C C . ILE A 1 160 ? 15.594 16.641 -6.055 1 96.19 160 ILE A C 1
ATOM 1269 O O . ILE A 1 160 ? 16.625 16.188 -6.562 1 96.19 160 ILE A O 1
ATOM 1273 N N . THR A 1 161 ? 15.57 17.125 -4.895 1 96.19 161 THR A N 1
ATOM 1274 C CA . THR A 1 161 ? 16.703 16.969 -3.982 1 96.19 161 THR A CA 1
ATOM 1275 C C . THR A 1 161 ? 16.484 15.781 -3.047 1 96.19 161 THR A C 1
ATOM 1277 O O . THR A 1 161 ? 15.445 15.672 -2.402 1 96.19 161 THR A O 1
ATOM 1280 N N . GLN A 1 162 ? 17.422 14.93 -3.012 1 97 162 GLN A N 1
ATOM 1281 C CA . GLN A 1 162 ? 17.391 13.773 -2.123 1 97 162 GLN A CA 1
ATOM 1282 C C . GLN A 1 162 ? 18.391 13.93 -0.986 1 97 162 GLN A C 1
ATOM 1284 O O . GLN A 1 162 ? 19.594 14.086 -1.227 1 97 162 GLN A O 1
ATOM 1289 N N . TYR A 1 163 ? 17.938 13.883 0.225 1 96.94 163 TYR A N 1
ATOM 1290 C CA . TYR A 1 163 ? 18.812 13.906 1.396 1 96.94 163 TYR A CA 1
ATOM 1291 C C . TYR A 1 163 ? 18.938 12.516 2.012 1 96.94 163 TYR A C 1
ATOM 1293 O O . TYR A 1 163 ? 17.938 11.93 2.43 1 96.94 163 TYR A O 1
ATOM 1301 N N . VAL A 1 164 ? 20.125 12.062 2.09 1 96.25 164 VAL A N 1
ATOM 1302 C CA . VAL A 1 164 ? 20.344 10.742 2.674 1 96.25 164 VAL A CA 1
ATOM 1303 C C . VAL A 1 164 ? 20.062 10.781 4.172 1 96.25 164 VAL A C 1
ATOM 1305 O O . VAL A 1 164 ? 20.562 11.664 4.883 1 96.25 164 VAL A O 1
ATOM 1308 N N . VAL A 1 165 ? 19.219 9.875 4.613 1 96.19 165 VAL A N 1
ATOM 1309 C CA . VAL A 1 165 ? 18.859 9.805 6.023 1 96.19 165 VAL A CA 1
ATOM 1310 C C . VAL A 1 165 ? 19.688 8.727 6.723 1 96.19 165 VAL A C 1
ATOM 1312 O O . VAL A 1 165 ? 20.266 8.969 7.777 1 96.19 165 VAL A O 1
ATOM 1315 N N . GLN A 1 166 ? 19.719 7.527 6.117 1 94.81 166 GLN A N 1
ATOM 1316 C CA . GLN A 1 166 ? 20.422 6.391 6.719 1 94.81 166 GLN A CA 1
ATOM 1317 C C . GLN A 1 166 ? 20.812 5.367 5.664 1 94.81 166 GLN A C 1
ATOM 1319 O O . GLN A 1 166 ? 20.125 5.207 4.652 1 94.81 166 GLN A O 1
ATOM 1324 N N . ARG A 1 167 ? 21.922 4.656 5.941 1 92.38 167 ARG A N 1
ATOM 1325 C CA . ARG A 1 167 ? 22.391 3.564 5.086 1 92.38 167 ARG A CA 1
ATOM 1326 C C . ARG A 1 167 ? 22.031 2.211 5.695 1 92.38 167 ARG A C 1
ATOM 1328 O O . ARG A 1 167 ? 22.125 2.025 6.91 1 92.38 167 ARG A O 1
ATOM 1335 N N . HIS A 1 168 ? 21.562 1.365 4.797 1 91.25 168 HIS A N 1
ATOM 1336 C CA . HIS A 1 168 ? 21.141 0.039 5.23 1 91.25 168 HIS A CA 1
ATOM 1337 C C . HIS A 1 168 ? 21.875 -1.054 4.453 1 91.25 168 HIS A C 1
ATOM 1339 O O . HIS A 1 168 ? 22.25 -0.852 3.297 1 91.25 168 HIS A O 1
ATOM 1345 N N . GLU A 1 169 ? 21.969 -2.145 5.121 1 90.12 169 GLU A N 1
ATOM 1346 C CA . GLU A 1 169 ? 22.531 -3.311 4.445 1 90.12 169 GLU A CA 1
ATOM 1347 C C . GLU A 1 169 ? 21.422 -4.219 3.906 1 90.12 169 GLU A C 1
ATOM 1349 O O . GLU A 1 169 ? 20.391 -4.418 4.562 1 90.12 169 GLU A O 1
ATOM 1354 N N . ILE A 1 170 ? 21.672 -4.695 2.705 1 90.75 170 ILE A N 1
ATOM 1355 C CA . ILE A 1 170 ? 20.766 -5.699 2.146 1 90.75 170 ILE A CA 1
ATOM 1356 C C . ILE A 1 170 ? 21.25 -7.098 2.523 1 90.75 170 ILE A C 1
ATOM 1358 O O . ILE A 1 170 ? 22.438 -7.402 2.4 1 90.75 170 ILE A O 1
ATOM 1362 N N . MET A 1 171 ? 20.359 -7.883 3.027 1 92.06 171 MET A N 1
ATOM 1363 C CA . MET A 1 171 ? 20.641 -9.266 3.412 1 92.06 171 MET A CA 1
ATOM 1364 C C . MET A 1 171 ? 19.656 -10.227 2.766 1 92.06 171 MET A C 1
ATOM 1366 O O . MET A 1 171 ? 18.609 -9.805 2.27 1 92.06 171 MET A O 1
ATOM 1370 N N . LEU A 1 172 ? 20.125 -11.422 2.723 1 92.94 172 LEU A N 1
ATOM 1371 C CA . LEU A 1 172 ? 19.188 -12.453 2.283 1 92.94 172 LEU A CA 1
ATOM 1372 C C . LEU A 1 172 ? 18.422 -13.031 3.469 1 92.94 172 LEU A C 1
ATOM 1374 O O . LEU A 1 172 ? 19 -13.664 4.344 1 92.94 172 LEU A O 1
ATOM 1378 N N . MET A 1 173 ? 17.125 -12.82 3.449 1 95.5 173 MET A N 1
ATOM 1379 C CA . MET A 1 173 ? 16.281 -13.242 4.562 1 95.5 173 MET A CA 1
ATOM 1380 C C . MET A 1 173 ? 15.625 -14.586 4.273 1 95.5 173 MET A C 1
ATOM 1382 O O . MET A 1 173 ? 15.211 -14.844 3.143 1 95.5 173 MET A O 1
ATOM 1386 N N . THR A 1 174 ? 15.602 -15.398 5.254 1 95.81 174 THR A N 1
ATOM 1387 C CA . THR A 1 174 ? 14.938 -16.703 5.195 1 95.81 174 THR A CA 1
ATOM 1388 C C . THR A 1 174 ? 14.125 -16.953 6.465 1 95.81 174 THR A C 1
ATOM 1390 O O . THR A 1 174 ? 14.258 -16.219 7.445 1 95.81 174 THR A O 1
ATOM 1393 N N . GLY A 1 175 ? 13.234 -17.938 6.387 1 95.44 175 GLY A N 1
ATOM 1394 C CA . GLY A 1 175 ? 12.602 -18.375 7.625 1 95.44 175 GLY A CA 1
ATOM 1395 C C . GLY A 1 175 ? 13.594 -18.906 8.648 1 95.44 175 GLY A C 1
ATOM 1396 O O . GLY A 1 175 ? 14.656 -19.406 8.281 1 95.44 175 GLY A O 1
ATOM 1397 N N . ALA A 1 176 ? 13.195 -18.812 9.867 1 93.31 176 ALA A N 1
ATOM 1398 C CA . ALA A 1 176 ? 14.07 -19.25 10.953 1 93.31 176 ALA A CA 1
ATOM 1399 C C . ALA A 1 176 ? 14.398 -20.734 10.836 1 93.31 176 ALA A C 1
ATOM 1401 O O . ALA A 1 176 ? 15.492 -21.172 11.219 1 93.31 176 ALA A O 1
ATOM 1402 N N . LYS A 1 177 ? 13.562 -21.422 10.266 1 91.25 177 LYS A N 1
ATOM 1403 C CA . LYS A 1 177 ? 13.719 -22.875 10.188 1 91.25 177 LYS A CA 1
ATOM 1404 C C . LYS A 1 177 ? 14.422 -23.281 8.891 1 91.25 177 LYS A C 1
ATOM 1406 O O . LYS A 1 177 ? 14.656 -24.469 8.656 1 91.25 177 LYS A O 1
ATOM 1411 N N . HIS A 1 178 ? 14.711 -22.328 8.086 1 94.06 178 HIS A N 1
ATOM 1412 C CA . HIS A 1 178 ? 15.391 -22.641 6.832 1 94.06 178 HIS A CA 1
ATOM 1413 C C . HIS A 1 178 ? 16.75 -23.281 7.082 1 94.06 178 HIS A C 1
ATOM 1415 O O . HIS A 1 178 ? 17.484 -22.859 7.973 1 94.06 178 HIS A O 1
ATOM 1421 N N . SER A 1 179 ? 17.188 -24.203 6.395 1 92.88 179 SER A N 1
ATOM 1422 C CA . SER A 1 179 ? 18.359 -25.031 6.648 1 92.88 179 SER A CA 1
ATOM 1423 C C . SER A 1 179 ? 19.625 -24.359 6.141 1 92.88 179 SER A C 1
ATOM 1425 O O . SER A 1 179 ? 20.734 -24.703 6.559 1 92.88 179 SER A O 1
ATOM 1427 N N . ALA A 1 180 ? 19.484 -23.453 5.219 1 93.38 180 ALA A N 1
ATOM 1428 C CA . ALA A 1 180 ? 20.656 -22.828 4.613 1 93.38 180 ALA A CA 1
ATOM 1429 C C . ALA A 1 180 ? 21.484 -22.078 5.656 1 93.38 180 ALA A C 1
ATOM 1431 O O . ALA A 1 180 ? 20.938 -21.422 6.539 1 93.38 180 ALA A O 1
ATOM 1432 N N . ILE A 1 181 ? 22.844 -22.172 5.5 1 91.31 181 ILE A N 1
ATOM 1433 C CA . ILE A 1 181 ? 23.766 -21.516 6.414 1 91.31 181 ILE A CA 1
ATOM 1434 C C . ILE A 1 181 ? 24.375 -20.297 5.719 1 91.31 181 ILE A C 1
ATOM 1436 O O . ILE A 1 181 ? 24.719 -19.312 6.371 1 91.31 181 ILE A O 1
ATOM 1440 N N . THR A 1 182 ? 24.453 -20.438 4.395 1 91.12 182 THR A N 1
ATOM 1441 C CA . THR A 1 182 ? 25.031 -19.344 3.625 1 91.12 182 THR A CA 1
ATOM 1442 C C . THR A 1 182 ? 24.031 -18.797 2.615 1 91.12 182 THR A C 1
ATOM 1444 O O . THR A 1 182 ? 23.047 -19.469 2.289 1 91.12 182 THR A O 1
ATOM 1447 N N . ALA A 1 183 ? 24.328 -17.656 2.145 1 89.88 183 ALA A N 1
ATOM 1448 C CA . ALA A 1 183 ? 23.469 -17.047 1.136 1 89.88 183 ALA A CA 1
ATOM 1449 C C . ALA A 1 183 ? 23.453 -17.859 -0.148 1 89.88 183 ALA A C 1
ATOM 1451 O O . ALA A 1 183 ? 22.406 -18 -0.788 1 89.88 183 ALA A O 1
ATOM 1452 N N . SER A 1 184 ? 24.562 -18.375 -0.487 1 88.62 184 SER A N 1
ATOM 1453 C CA . SER A 1 184 ? 24.672 -19.172 -1.704 1 88.62 184 SER A CA 1
ATOM 1454 C C . SER A 1 184 ? 23.781 -20.406 -1.638 1 88.62 184 SER A C 1
ATOM 1456 O O . SER A 1 184 ? 23.156 -20.781 -2.627 1 88.62 184 SER A O 1
ATOM 1458 N N . GLU A 1 185 ? 23.75 -21 -0.5 1 91.5 185 GLU A N 1
ATOM 1459 C CA . GLU A 1 185 ? 22.891 -22.156 -0.294 1 91.5 185 GLU A CA 1
ATOM 1460 C C . GLU A 1 185 ? 21.422 -21.75 -0.336 1 91.5 185 GLU A C 1
ATOM 1462 O O . GLU A 1 185 ? 20.578 -22.453 -0.908 1 91.5 185 GLU A O 1
ATOM 1467 N N . ALA A 1 186 ? 21.172 -20.656 0.233 1 93 186 ALA A N 1
ATOM 1468 C CA . ALA A 1 186 ? 19.797 -20.172 0.325 1 93 186 ALA A CA 1
ATOM 1469 C C . ALA A 1 186 ? 19.234 -19.828 -1.054 1 93 186 ALA A C 1
ATOM 1471 O O . ALA A 1 186 ? 18.047 -19.984 -1.308 1 93 186 ALA A O 1
ATOM 1472 N N . LEU A 1 187 ? 20.109 -19.422 -1.913 1 90.31 187 LEU A N 1
ATOM 1473 C CA . LEU A 1 187 ? 19.703 -18.953 -3.23 1 90.31 187 LEU A CA 1
ATOM 1474 C C . LEU A 1 187 ? 19.25 -20.109 -4.109 1 90.31 187 LEU A C 1
ATOM 1476 O O . LEU A 1 187 ? 18.703 -19.891 -5.199 1 90.31 187 LEU A O 1
ATOM 1480 N N . LEU A 1 188 ? 19.344 -21.281 -3.607 1 90.81 188 LEU A N 1
ATOM 1481 C CA . LEU A 1 188 ? 18.812 -22.453 -4.305 1 90.81 188 LEU A CA 1
ATOM 1482 C C . LEU A 1 188 ? 17.297 -22.547 -4.113 1 90.81 188 LEU A C 1
ATOM 1484 O O . LEU A 1 188 ? 16.625 -23.266 -4.852 1 90.81 188 LEU A O 1
ATOM 1488 N N . SER A 1 189 ? 16.844 -21.828 -3.154 1 94.06 189 SER A N 1
ATOM 1489 C CA . SER A 1 189 ? 15.414 -21.781 -2.863 1 94.06 189 SER A CA 1
ATOM 1490 C C . SER A 1 189 ? 14.711 -20.703 -3.691 1 94.06 189 SER A C 1
ATOM 1492 O O . SER A 1 189 ? 15.352 -19.781 -4.18 1 94.06 189 SER A O 1
ATOM 1494 N N . PRO A 1 190 ? 13.391 -20.828 -3.859 1 94.31 190 PRO A N 1
ATOM 1495 C CA . PRO A 1 190 ? 12.656 -19.812 -4.625 1 94.31 190 PRO A CA 1
ATOM 1496 C C . PRO A 1 190 ? 12.688 -18.438 -3.971 1 94.31 190 PRO A C 1
ATOM 1498 O O . PRO A 1 190 ? 12.789 -18.344 -2.744 1 94.31 190 PRO A O 1
ATOM 1501 N N . LEU A 1 191 ? 12.516 -17.469 -4.785 1 93.62 191 LEU A N 1
ATOM 1502 C CA . LEU A 1 191 ? 12.586 -16.094 -4.301 1 93.62 191 LEU A CA 1
ATOM 1503 C C . LEU A 1 191 ? 11.195 -15.562 -3.982 1 93.62 191 LEU A C 1
ATOM 1505 O O . LEU A 1 191 ? 10.234 -15.844 -4.703 1 93.62 191 LEU A O 1
ATOM 1509 N N . ALA A 1 192 ? 11.133 -14.883 -2.885 1 95 192 ALA A N 1
ATOM 1510 C CA . ALA A 1 192 ? 10.023 -13.969 -2.592 1 95 192 ALA A CA 1
ATOM 1511 C C . ALA A 1 192 ? 10.469 -12.516 -2.711 1 95 192 ALA A C 1
ATOM 1513 O O . ALA A 1 192 ? 11.383 -12.078 -2.012 1 95 192 ALA A O 1
ATOM 1514 N N . ILE A 1 193 ? 9.797 -11.812 -3.555 1 93.31 193 ILE A N 1
ATOM 1515 C CA . ILE A 1 193 ? 10.266 -10.469 -3.879 1 93.31 193 ILE A CA 1
ATOM 1516 C C . ILE A 1 193 ? 9.25 -9.438 -3.377 1 93.31 193 ILE A C 1
ATOM 1518 O O . ILE A 1 193 ? 8.062 -9.539 -3.672 1 93.31 193 ILE A O 1
ATOM 1522 N N . LEU A 1 194 ? 9.758 -8.523 -2.615 1 93.75 194 LEU A N 1
ATOM 1523 C CA . LEU A 1 194 ? 8.961 -7.355 -2.246 1 93.75 194 LEU A CA 1
ATOM 1524 C C . LEU A 1 194 ? 8.992 -6.305 -3.35 1 93.75 194 LEU A C 1
ATOM 1526 O O . LEU A 1 194 ? 10.039 -5.719 -3.627 1 93.75 194 LEU A O 1
ATOM 1530 N N . LYS A 1 195 ? 7.859 -6.035 -3.914 1 92.12 195 LYS A N 1
ATOM 1531 C CA . LYS A 1 195 ? 7.758 -5.035 -4.973 1 92.12 195 LYS A CA 1
ATOM 1532 C C . LYS A 1 195 ? 7.586 -3.635 -4.391 1 92.12 195 LYS A C 1
ATOM 1534 O O . LYS A 1 195 ? 6.652 -3.383 -3.629 1 92.12 195 LYS A O 1
ATOM 1539 N N . ILE A 1 196 ? 8.484 -2.828 -4.715 1 89.38 196 ILE A N 1
ATOM 1540 C CA . ILE A 1 196 ? 8.438 -1.429 -4.309 1 89.38 196 ILE A CA 1
ATOM 1541 C C . ILE A 1 196 ? 8.352 -0.533 -5.539 1 89.38 196 ILE A C 1
ATOM 1543 O O . ILE A 1 196 ? 9.266 -0.531 -6.375 1 89.38 196 ILE A O 1
ATOM 1547 N N . HIS A 1 197 ? 7.285 0.197 -5.562 1 86.69 197 HIS A N 1
ATOM 1548 C CA . HIS A 1 197 ? 7.086 1.09 -6.699 1 86.69 197 HIS A CA 1
ATOM 1549 C C . HIS A 1 197 ? 8.203 2.127 -6.785 1 86.69 197 HIS A C 1
ATOM 1551 O O . HIS A 1 197 ? 8.594 2.707 -5.77 1 86.69 197 HIS A O 1
ATOM 1557 N N . GLY A 1 198 ? 8.719 2.268 -7.926 1 77.25 198 GLY A N 1
ATOM 1558 C CA . GLY A 1 198 ? 9.781 3.238 -8.133 1 77.25 198 GLY A CA 1
ATOM 1559 C C . GLY A 1 198 ? 11.164 2.676 -7.863 1 77.25 198 GLY A C 1
ATOM 1560 O O . GLY A 1 198 ? 12.164 3.363 -8.062 1 77.25 198 GLY A O 1
ATOM 1561 N N . TRP A 1 199 ? 11.281 1.515 -7.348 1 77.25 199 TRP A N 1
ATOM 1562 C CA . TRP A 1 199 ? 12.57 0.909 -7.035 1 77.25 199 TRP A CA 1
ATOM 1563 C C . TRP A 1 199 ? 12.711 -0.455 -7.703 1 77.25 199 TRP A C 1
ATOM 1565 O O . TRP A 1 199 ? 13.57 -0.646 -8.562 1 77.25 199 TRP A O 1
ATOM 1575 N N . ASN A 1 200 ? 11.859 -1.357 -7.336 1 73 200 ASN A N 1
ATOM 1576 C CA . ASN A 1 200 ? 11.883 -2.689 -7.93 1 73 200 ASN A CA 1
ATOM 1577 C C . ASN A 1 200 ? 10.484 -3.141 -8.344 1 73 200 ASN A C 1
ATOM 1579 O O . ASN A 1 200 ? 10.039 -4.223 -7.953 1 73 200 ASN A O 1
ATOM 1583 N N . THR A 1 201 ? 9.906 -2.344 -9.172 1 61.31 201 THR A N 1
ATOM 1584 C CA . THR A 1 201 ? 8.523 -2.578 -9.57 1 61.31 201 THR A CA 1
ATOM 1585 C C . THR A 1 201 ? 8.398 -3.887 -10.344 1 61.31 201 THR A C 1
ATOM 1587 O O . THR A 1 201 ? 7.402 -4.602 -10.203 1 61.31 201 THR A O 1
ATOM 1590 N N . ASP A 1 202 ? 9.375 -4.105 -11.078 1 56.16 202 ASP A N 1
ATOM 1591 C CA . ASP A 1 202 ? 9.289 -5.312 -11.891 1 56.16 202 ASP A CA 1
ATOM 1592 C C . ASP A 1 202 ? 10.102 -6.449 -11.273 1 56.16 202 ASP A C 1
ATOM 1594 O O . ASP A 1 202 ? 10.328 -7.477 -11.914 1 56.16 202 ASP A O 1
ATOM 1598 N N . ALA A 1 203 ? 10.32 -6.484 -10 1 55.12 203 ALA A N 1
ATOM 1599 C CA . ALA A 1 203 ? 10.977 -7.547 -9.242 1 55.12 203 ALA A CA 1
ATOM 1600 C C . ALA A 1 203 ? 12.281 -7.973 -9.914 1 55.12 203 ALA A C 1
ATOM 1602 O O . ALA A 1 203 ? 12.883 -8.984 -9.539 1 55.12 203 ALA A O 1
ATOM 1603 N N . VAL A 1 204 ? 12.789 -7.168 -10.688 1 52.91 204 VAL A N 1
ATOM 1604 C CA . VAL A 1 204 ? 13.789 -7.598 -11.664 1 52.91 204 VAL A CA 1
ATOM 1605 C C . VAL A 1 204 ? 15.188 -7.297 -11.133 1 52.91 204 VAL A C 1
ATOM 1607 O O . VAL A 1 204 ? 16.141 -8 -11.461 1 52.91 204 VAL A O 1
ATOM 1610 N N . ARG A 1 205 ? 15.188 -6.395 -10.133 1 61.75 205 ARG A N 1
ATOM 1611 C CA . ARG A 1 205 ? 16.547 -5.949 -9.859 1 61.75 205 ARG A CA 1
ATOM 1612 C C . ARG A 1 205 ? 17.391 -7.09 -9.312 1 61.75 205 ARG A C 1
ATOM 1614 O O . ARG A 1 205 ? 18.469 -7.379 -9.844 1 61.75 205 ARG A O 1
ATOM 1621 N N . PHE A 1 206 ? 16.766 -7.77 -8.398 1 68.62 206 PHE A N 1
ATOM 1622 C CA . PHE A 1 206 ? 17.547 -8.844 -7.793 1 68.62 206 PHE A CA 1
ATOM 1623 C C . PHE A 1 206 ? 17.625 -10.047 -8.727 1 68.62 206 PHE A C 1
ATOM 1625 O O . PHE A 1 206 ? 18.656 -10.703 -8.82 1 68.62 206 PHE A O 1
ATOM 1632 N N . SER A 1 207 ? 16.578 -10.234 -9.391 1 67.81 207 SER A N 1
ATOM 1633 C CA . SER A 1 207 ? 16.594 -11.305 -10.375 1 67.81 207 SER A CA 1
ATOM 1634 C C . SER A 1 207 ? 17.609 -11.039 -11.477 1 67.81 207 SER A C 1
ATOM 1636 O O . SER A 1 207 ? 18.344 -11.945 -11.891 1 67.81 207 SER A O 1
ATOM 1638 N N . ARG A 1 208 ? 17.656 -9.828 -11.812 1 66.19 208 ARG A N 1
ATOM 1639 C CA . ARG A 1 208 ? 18.625 -9.445 -12.836 1 66.19 208 ARG A CA 1
ATOM 1640 C C . ARG A 1 208 ? 20.047 -9.609 -12.32 1 66.19 208 ARG A C 1
ATOM 1642 O O . ARG A 1 208 ? 20.922 -10.094 -13.047 1 66.19 208 ARG A O 1
ATOM 1649 N N . TYR A 1 209 ? 20.125 -9.25 -11.18 1 71 209 TYR A N 1
ATOM 1650 C CA . TYR A 1 209 ? 21.422 -9.414 -10.531 1 71 209 TYR A CA 1
ATOM 1651 C C . TYR A 1 209 ? 21.844 -10.883 -10.516 1 71 209 TYR A C 1
ATOM 1653 O O . TYR A 1 209 ? 23 -11.211 -10.836 1 71 209 TYR A O 1
ATOM 1661 N N . LEU A 1 210 ? 20.891 -11.664 -10.234 1 73.5 210 LEU A N 1
ATOM 1662 C CA . LEU A 1 210 ? 21.188 -13.094 -10.164 1 73.5 210 LEU A CA 1
ATOM 1663 C C . LEU A 1 210 ? 21.422 -13.664 -11.562 1 73.5 210 LEU A C 1
ATOM 1665 O O . LEU A 1 210 ? 22.297 -14.508 -11.75 1 73.5 210 LEU A O 1
ATOM 1669 N N . TYR A 1 211 ? 20.781 -13.117 -12.445 1 67.06 211 TYR A N 1
ATOM 1670 C CA . TYR A 1 211 ? 20.969 -13.562 -13.82 1 67.06 211 TYR A CA 1
ATOM 1671 C C . TYR A 1 211 ? 22.359 -13.195 -14.336 1 67.06 211 TYR A C 1
ATOM 1673 O O . TYR A 1 211 ? 23.016 -14 -14.992 1 67.06 211 TYR A O 1
ATOM 1681 N N . GLN A 1 212 ? 22.703 -12.047 -14.031 1 71.75 212 GLN A N 1
ATOM 1682 C CA . GLN A 1 212 ? 24.016 -11.586 -14.445 1 71.75 212 GLN A CA 1
ATOM 1683 C C . GLN A 1 212 ? 25.125 -12.453 -13.844 1 71.75 212 GLN A C 1
ATOM 1685 O O . GLN A 1 212 ? 26.188 -12.625 -14.453 1 71.75 212 GLN A O 1
ATOM 1690 N N . ARG A 1 213 ? 24.781 -13.055 -12.797 1 75.12 213 ARG A N 1
ATOM 1691 C CA . ARG A 1 213 ? 25.75 -13.922 -12.133 1 75.12 213 ARG A CA 1
ATOM 1692 C C . ARG A 1 213 ? 25.5 -15.391 -12.484 1 75.12 213 ARG A C 1
ATOM 1694 O O . ARG A 1 213 ? 26.156 -16.281 -11.938 1 75.12 213 ARG A O 1
ATOM 1701 N N . GLU A 1 214 ? 24.531 -15.586 -13.336 1 78.44 214 GLU A N 1
ATOM 1702 C CA . GLU A 1 214 ? 24.219 -16.906 -13.844 1 78.44 214 GLU A CA 1
ATOM 1703 C C . GLU A 1 214 ? 23.719 -17.828 -12.727 1 78.44 214 GLU A C 1
ATOM 1705 O O . GLU A 1 214 ? 24.109 -19 -12.656 1 78.44 214 GLU A O 1
ATOM 1710 N N . VAL A 1 215 ? 23.156 -17.203 -11.891 1 78.38 215 VAL A N 1
ATOM 1711 C CA . VAL A 1 215 ? 22.547 -17.984 -10.82 1 78.38 215 VAL A CA 1
ATOM 1712 C C . VAL A 1 215 ? 21.078 -18.281 -11.172 1 78.38 215 VAL A C 1
ATOM 1714 O O . VAL A 1 215 ? 20.281 -17.359 -11.336 1 78.38 215 VAL A O 1
ATOM 1717 N N . GLU A 1 216 ? 20.859 -19.516 -11.414 1 82.19 216 GLU A N 1
ATOM 1718 C CA . GLU A 1 216 ? 19.469 -19.906 -11.688 1 82.19 216 GLU A CA 1
ATOM 1719 C C . GLU A 1 216 ? 18.578 -19.656 -10.477 1 82.19 216 GLU A C 1
ATOM 1721 O O . GLU A 1 216 ? 18.984 -19.938 -9.336 1 82.19 216 GLU A O 1
ATOM 1726 N N . HIS A 1 217 ? 17.469 -19.031 -10.719 1 82.88 217 HIS A N 1
ATOM 1727 C CA . HIS A 1 217 ? 16.562 -18.766 -9.625 1 82.88 217 HIS A CA 1
ATOM 1728 C C . HIS A 1 217 ? 15.109 -18.781 -10.102 1 82.88 217 HIS A C 1
ATOM 1730 O O . HIS A 1 217 ? 14.844 -18.703 -11.305 1 82.88 217 HIS A O 1
ATOM 1736 N N . SER A 1 218 ? 14.281 -19.094 -9.188 1 87.19 218 SER A N 1
ATOM 1737 C CA . SER A 1 218 ? 12.844 -19.047 -9.438 1 87.19 218 SER A CA 1
ATOM 1738 C C . SER A 1 218 ? 12.141 -18.094 -8.477 1 87.19 218 SER A C 1
ATOM 1740 O O . SER A 1 218 ? 12.609 -17.875 -7.359 1 87.19 218 SER A O 1
ATOM 1742 N N . VAL A 1 219 ? 11.094 -17.5 -9.023 1 90.19 219 VAL A N 1
ATOM 1743 C CA . VAL A 1 219 ? 10.32 -16.578 -8.195 1 90.19 219 VAL A CA 1
ATOM 1744 C C . VAL A 1 219 ? 8.984 -17.219 -7.828 1 90.19 219 VAL A C 1
ATOM 1746 O O . VAL A 1 219 ? 8.203 -17.594 -8.703 1 90.19 219 VAL A O 1
ATOM 1749 N N . ARG A 1 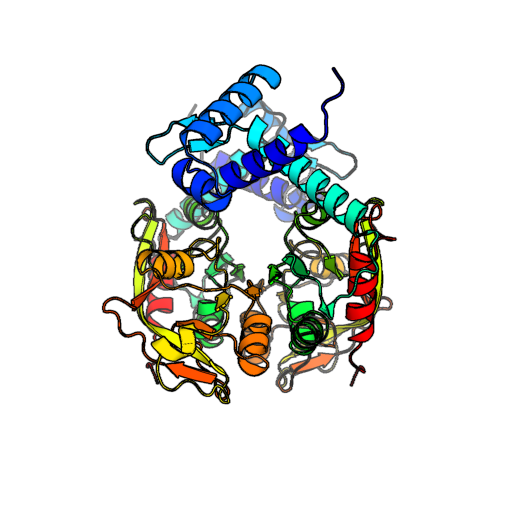220 ? 8.766 -17.359 -6.598 1 93.81 220 ARG A N 1
ATOM 1750 C CA . ARG A 1 220 ? 7.539 -17.984 -6.105 1 93.81 220 ARG A CA 1
ATOM 1751 C C . ARG A 1 220 ? 6.488 -16.922 -5.766 1 93.81 220 ARG A C 1
ATOM 1753 O O . ARG A 1 220 ? 5.293 -17.141 -5.973 1 93.81 220 ARG A O 1
ATOM 1760 N N . LEU A 1 221 ? 7.004 -15.797 -5.223 1 95.94 221 LEU A N 1
ATOM 1761 C CA . LEU A 1 221 ? 6.09 -14.766 -4.754 1 95.94 221 LEU A CA 1
ATOM 1762 C C . LEU A 1 221 ? 6.613 -13.375 -5.105 1 95.94 221 LEU A C 1
ATOM 1764 O O . LEU A 1 221 ? 7.805 -13.102 -4.949 1 95.94 221 LEU A O 1
ATOM 1768 N N . GLN A 1 222 ? 5.793 -12.609 -5.641 1 94.81 222 GLN A N 1
ATOM 1769 C CA . GLN A 1 222 ? 5.969 -11.164 -5.723 1 94.81 222 GLN A CA 1
ATOM 1770 C C . GLN A 1 222 ? 4.844 -10.438 -5 1 94.81 222 GLN A C 1
ATOM 1772 O O . GLN A 1 222 ? 3.664 -10.695 -5.242 1 94.81 222 GLN A O 1
ATOM 1777 N N . CYS A 1 223 ? 5.211 -9.57 -4.098 1 96.19 223 CYS A N 1
ATOM 1778 C CA . CYS A 1 223 ? 4.152 -8.945 -3.32 1 96.19 223 CYS A CA 1
ATOM 1779 C C . CYS A 1 223 ? 4.496 -7.492 -3.008 1 96.19 223 CYS A C 1
ATOM 1781 O O . CYS A 1 223 ? 5.664 -7.105 -3.041 1 96.19 223 CYS A O 1
ATOM 1783 N N . GLU A 1 224 ? 3.451 -6.703 -2.652 1 95.06 224 GLU A N 1
ATOM 1784 C CA . GLU A 1 224 ? 3.625 -5.289 -2.342 1 95.06 224 GLU A CA 1
ATOM 1785 C C . GLU A 1 224 ? 3.4 -5.016 -0.857 1 95.06 224 GLU A C 1
ATOM 1787 O O . GLU A 1 224 ? 3.512 -3.875 -0.405 1 95.06 224 GLU A O 1
ATOM 1792 N N . ASP A 1 225 ? 3.109 -6.086 -0.122 1 94.81 225 ASP A N 1
ATOM 1793 C CA . ASP A 1 225 ? 2.84 -5.93 1.304 1 94.81 225 ASP A CA 1
ATOM 1794 C C . ASP A 1 225 ? 3.744 -6.832 2.137 1 94.81 225 ASP A C 1
ATOM 1796 O O . ASP A 1 225 ? 4.145 -7.906 1.683 1 94.81 225 ASP A O 1
ATOM 1800 N N . LEU A 1 226 ? 3.998 -6.414 3.318 1 94.94 226 LEU A N 1
ATOM 1801 C CA . LEU A 1 226 ? 4.926 -7.125 4.188 1 94.94 226 LEU A CA 1
ATOM 1802 C C . LEU A 1 226 ? 4.281 -8.383 4.77 1 94.94 226 LEU A C 1
ATOM 1804 O O . LEU A 1 226 ? 4.957 -9.383 5 1 94.94 226 LEU A O 1
ATOM 1808 N N . GLY A 1 227 ? 3 -8.344 4.977 1 94.44 227 GLY A N 1
ATOM 1809 C CA . GLY A 1 227 ? 2.322 -9.508 5.52 1 94.44 227 GLY A CA 1
ATOM 1810 C C . GLY A 1 227 ? 2.477 -10.75 4.652 1 94.44 227 GLY A C 1
ATOM 1811 O O . GLY A 1 227 ? 2.762 -11.836 5.16 1 94.44 227 GLY A O 1
ATOM 1812 N N . SER A 1 228 ? 2.285 -10.562 3.383 1 96.19 228 SER A N 1
ATOM 1813 C CA . SER A 1 228 ? 2.455 -11.656 2.438 1 96.19 228 SER A CA 1
ATOM 1814 C C . SER A 1 228 ? 3.906 -12.125 2.387 1 96.19 228 SER A C 1
ATOM 1816 O O . SER A 1 228 ? 4.176 -13.328 2.344 1 96.19 228 SER A O 1
ATOM 1818 N N . LEU A 1 229 ? 4.766 -11.195 2.424 1 96 229 LEU A N 1
ATOM 1819 C CA . LEU A 1 229 ? 6.188 -11.516 2.352 1 96 229 LEU A CA 1
ATOM 1820 C C . LEU A 1 229 ? 6.621 -12.352 3.555 1 96 229 LEU A C 1
ATOM 1822 O O . LEU A 1 229 ? 7.238 -13.406 3.395 1 96 229 LEU A O 1
ATOM 1826 N N . PHE A 1 230 ? 6.254 -11.891 4.699 1 95.94 230 PHE A N 1
ATOM 1827 C CA . PHE A 1 230 ? 6.648 -12.578 5.922 1 95.94 230 PHE A CA 1
ATOM 1828 C C . PHE A 1 230 ? 6.02 -13.969 5.992 1 95.94 230 PHE A C 1
ATOM 1830 O O . PHE A 1 230 ? 6.672 -14.93 6.398 1 95.94 230 PHE A O 1
ATOM 1837 N N . ALA A 1 231 ? 4.805 -14.039 5.613 1 94.94 231 ALA A N 1
ATOM 1838 C CA . ALA A 1 231 ? 4.137 -15.336 5.582 1 94.94 231 ALA A CA 1
ATOM 1839 C C . ALA A 1 231 ? 4.879 -16.312 4.676 1 94.94 231 ALA A C 1
ATOM 1841 O O . ALA A 1 231 ? 5.105 -17.469 5.047 1 94.94 231 ALA A O 1
ATOM 1842 N N . CYS A 1 232 ? 5.25 -15.805 3.559 1 96.5 232 CYS A N 1
ATOM 1843 C CA . CYS A 1 232 ? 5.945 -16.656 2.594 1 96.5 232 CYS A CA 1
ATOM 1844 C C . CYS A 1 232 ? 7.273 -17.141 3.154 1 96.5 232 CYS A C 1
ATOM 1846 O O . CYS A 1 232 ? 7.605 -18.328 3.041 1 96.5 232 CYS A O 1
ATOM 1848 N N . LEU A 1 233 ? 7.996 -16.266 3.766 1 96.25 233 LEU A N 1
ATOM 1849 C CA . LEU A 1 233 ? 9.305 -16.609 4.301 1 96.25 233 LEU A CA 1
ATOM 1850 C C . LEU A 1 233 ? 9.18 -17.562 5.484 1 96.25 233 LEU A C 1
ATOM 1852 O O . LEU A 1 233 ? 9.969 -18.5 5.625 1 96.25 233 LEU A O 1
ATOM 1856 N N . GLU A 1 234 ? 8.18 -17.359 6.285 1 94.44 234 GLU A N 1
ATOM 1857 C CA . GLU A 1 234 ? 8.016 -18.141 7.512 1 94.44 234 GLU A CA 1
ATOM 1858 C C . GLU A 1 234 ? 7.465 -19.531 7.211 1 94.44 234 GLU A C 1
ATOM 1860 O O . GLU A 1 234 ? 7.805 -20.5 7.898 1 94.44 234 GLU A O 1
ATOM 1865 N N . TYR A 1 235 ? 6.668 -19.609 6.16 1 93.44 235 TYR A N 1
ATOM 1866 C CA . TYR A 1 235 ? 5.918 -20.844 6.004 1 93.44 235 TYR A CA 1
ATOM 1867 C C . TYR A 1 235 ? 6.328 -21.578 4.727 1 93.44 235 TYR A C 1
ATOM 1869 O O . TYR A 1 235 ? 5.633 -22.484 4.277 1 93.44 235 TYR A O 1
ATOM 1877 N N . SER A 1 236 ? 7.34 -21.109 4.133 1 94.62 236 SER A N 1
ATOM 1878 C CA . SER A 1 236 ? 7.93 -21.797 2.99 1 94.62 236 SER A CA 1
ATOM 1879 C C . SER A 1 236 ? 9.453 -21.766 3.051 1 94.62 236 SER A C 1
ATOM 1881 O O . SER A 1 236 ? 10.031 -21.328 4.047 1 94.62 236 SER A O 1
ATOM 1883 N N . ASP A 1 237 ? 10.078 -22.25 2.039 1 95.31 237 ASP A N 1
ATOM 1884 C CA . ASP A 1 237 ? 11.531 -22.25 1.971 1 95.31 237 ASP A CA 1
ATOM 1885 C C . ASP A 1 237 ? 12.039 -21.078 1.12 1 95.31 237 ASP A C 1
ATOM 1887 O O . ASP A 1 237 ? 13.195 -21.078 0.687 1 95.31 237 ASP A O 1
ATOM 1891 N N . SER A 1 238 ? 11.164 -20.141 0.917 1 95.81 238 SER A N 1
ATOM 1892 C CA . SER A 1 238 ? 11.539 -19.016 0.066 1 95.81 238 SER A CA 1
ATOM 1893 C C . SER A 1 238 ? 12.547 -18.109 0.763 1 95.81 238 SER A C 1
ATOM 1895 O O . SER A 1 238 ? 12.672 -18.141 1.989 1 95.81 238 SER A O 1
ATOM 1897 N N . VAL A 1 239 ? 13.258 -17.391 -0.052 1 95.25 239 VAL A N 1
ATOM 1898 C CA . VAL A 1 239 ? 14.242 -16.438 0.44 1 95.25 239 VAL A CA 1
ATOM 1899 C C . VAL A 1 239 ? 14.023 -15.078 -0.226 1 95.25 239 VAL A C 1
ATOM 1901 O O . VAL A 1 239 ? 13.43 -15 -1.306 1 95.25 239 VAL A O 1
ATOM 1904 N N . SER A 1 240 ? 14.445 -14.039 0.451 1 94.31 240 SER A N 1
ATOM 1905 C CA . SER A 1 240 ? 14.18 -12.703 -0.077 1 94.31 240 SER A CA 1
ATOM 1906 C C . SER A 1 240 ? 15.328 -11.742 0.244 1 94.31 240 SER A C 1
ATOM 1908 O O . SER A 1 240 ? 15.805 -11.695 1.379 1 94.31 240 SER A O 1
ATOM 1910 N N . PRO A 1 241 ? 15.812 -11.023 -0.745 1 91.94 241 PRO A N 1
ATOM 1911 C CA . PRO A 1 241 ? 16.734 -9.922 -0.449 1 91.94 241 PRO A CA 1
ATOM 1912 C C . PRO A 1 241 ? 16.016 -8.711 0.158 1 91.94 241 PRO A C 1
ATOM 1914 O O . PRO A 1 241 ? 15.148 -8.117 -0.478 1 91.94 241 PRO A O 1
ATOM 1917 N N . LEU A 1 242 ? 16.406 -8.391 1.354 1 92.38 242 LEU A N 1
ATOM 1918 C CA . LEU A 1 242 ? 15.742 -7.301 2.061 1 92.38 242 LEU A CA 1
ATOM 1919 C C . LEU A 1 242 ? 16.75 -6.465 2.848 1 92.38 242 LEU A C 1
ATOM 1921 O O . LEU A 1 242 ? 17.828 -6.961 3.213 1 92.38 242 LEU A O 1
ATOM 1925 N N . PRO A 1 243 ? 16.344 -5.18 3.01 1 91.81 243 PRO A N 1
ATOM 1926 C CA . PRO A 1 243 ? 17.141 -4.445 4 1 91.81 243 PRO A CA 1
ATOM 1927 C C . PRO A 1 243 ? 17.109 -5.105 5.379 1 91.81 243 PRO A C 1
ATOM 1929 O O . PRO A 1 243 ? 16.094 -5.648 5.793 1 91.81 243 PRO A O 1
ATOM 1932 N N . SER A 1 244 ? 18.172 -4.961 6.062 1 90.19 244 SER A N 1
ATOM 1933 C CA . SER A 1 244 ? 18.359 -5.648 7.336 1 90.19 244 SER A CA 1
ATOM 1934 C C . SER A 1 244 ? 17.328 -5.191 8.375 1 90.19 244 SER A C 1
ATOM 1936 O O . SER A 1 244 ? 16.969 -5.949 9.273 1 90.19 244 SER A O 1
ATOM 1938 N N . PHE A 1 245 ? 16.797 -4.004 8.188 1 92.56 245 PHE A N 1
ATOM 1939 C CA . PHE A 1 245 ? 15.883 -3.479 9.195 1 92.56 245 PHE A CA 1
ATOM 1940 C C . PHE A 1 245 ? 14.531 -4.184 9.125 1 92.56 245 PHE A C 1
ATOM 1942 O O . PHE A 1 245 ? 13.688 -4.02 10.016 1 92.56 245 PHE A O 1
ATOM 1949 N N . LEU A 1 246 ? 14.312 -4.98 8.102 1 93.12 246 LEU A N 1
ATOM 1950 C CA . LEU A 1 246 ? 13.07 -5.746 8.008 1 93.12 246 LEU A CA 1
ATOM 1951 C C . LEU A 1 246 ? 13.219 -7.105 8.68 1 93.12 246 LEU A C 1
ATOM 1953 O O . LEU A 1 246 ? 12.336 -7.961 8.555 1 93.12 246 LEU A O 1
ATOM 1957 N N . SER A 1 247 ? 14.18 -7.27 9.406 1 88.06 247 SER A N 1
ATOM 1958 C CA . SER A 1 247 ? 14.383 -8.516 10.141 1 88.06 247 SER A CA 1
ATOM 1959 C C . SER A 1 247 ? 13.453 -8.602 11.352 1 88.06 247 SER A C 1
ATOM 1961 O O . SER A 1 247 ? 13.164 -7.586 11.984 1 88.06 247 SER A O 1
ATOM 1963 N N . TYR A 1 248 ? 12.867 -9.789 11.484 1 82.25 248 TYR A N 1
ATOM 1964 C CA . TYR A 1 248 ? 12.062 -9.992 12.688 1 82.25 248 TYR A CA 1
ATOM 1965 C C . TYR A 1 248 ? 12.305 -11.375 13.281 1 82.25 248 TYR A C 1
ATOM 1967 O O . TYR A 1 248 ? 13.07 -12.172 12.727 1 82.25 248 TYR A O 1
ATOM 1975 N N . LYS A 1 249 ? 11.758 -11.68 14.391 1 82.06 249 LYS A N 1
ATOM 1976 C CA . LYS A 1 249 ? 12.102 -12.781 15.281 1 82.06 249 LYS A CA 1
ATOM 1977 C C . LYS A 1 249 ? 12.039 -14.117 14.555 1 82.06 249 LYS A C 1
ATOM 1979 O O . LYS A 1 249 ? 12.883 -14.992 14.773 1 82.06 249 LYS A O 1
ATOM 1984 N N . ASN A 1 250 ? 11.25 -14.25 13.617 1 90.25 250 ASN A N 1
ATOM 1985 C CA . ASN A 1 250 ? 11.086 -15.555 12.977 1 90.25 250 ASN A CA 1
ATOM 1986 C C . ASN A 1 250 ? 11.836 -15.633 11.648 1 90.25 250 ASN A C 1
ATOM 1988 O O . ASN A 1 250 ? 11.562 -16.516 10.828 1 90.25 250 ASN A O 1
ATOM 1992 N N . LEU A 1 251 ? 12.75 -14.711 11.492 1 93.69 251 LEU A N 1
ATOM 1993 C CA . LEU A 1 251 ? 13.531 -14.711 10.258 1 93.69 251 LEU A CA 1
ATOM 1994 C C . LEU A 1 251 ? 15.023 -14.789 10.562 1 93.69 251 LEU A C 1
ATOM 1996 O O . LEU A 1 251 ? 15.461 -14.422 11.656 1 93.69 251 LEU A O 1
ATOM 2000 N N . LYS A 1 252 ? 15.656 -15.406 9.664 1 93.75 252 LYS A N 1
ATOM 2001 C CA . LYS A 1 252 ? 17.109 -15.477 9.656 1 93.75 252 LYS A CA 1
ATOM 2002 C C . LYS A 1 252 ? 17.703 -14.625 8.539 1 93.75 252 LYS A C 1
ATOM 2004 O O . LYS A 1 252 ? 17.203 -14.633 7.414 1 93.75 252 LYS A O 1
ATOM 2009 N N . ALA A 1 253 ? 18.766 -13.875 8.93 1 93.38 253 ALA A N 1
ATOM 2010 C CA . ALA A 1 253 ? 19.422 -13.016 7.957 1 93.38 253 ALA A CA 1
ATOM 2011 C C . ALA A 1 253 ? 20.781 -13.586 7.555 1 93.38 253 ALA A C 1
ATOM 2013 O O . ALA A 1 253 ? 21.609 -13.906 8.414 1 93.38 253 ALA A O 1
ATOM 2014 N N . LEU A 1 254 ? 21 -13.719 6.32 1 93.25 254 LEU A N 1
ATOM 2015 C CA . LEU A 1 254 ? 22.266 -14.211 5.789 1 93.25 254 LEU A CA 1
ATOM 2016 C C . LEU A 1 254 ? 22.984 -13.133 4.988 1 93.25 254 LEU A C 1
ATOM 2018 O O . LEU A 1 254 ? 22.391 -12.523 4.094 1 93.25 254 LEU A O 1
ATOM 2022 N N . PRO A 1 255 ? 24.203 -12.922 5.309 1 90.44 255 PRO A N 1
ATOM 2023 C CA . PRO A 1 255 ? 24.953 -11.891 4.562 1 90.44 255 PRO A CA 1
ATOM 2024 C C . PRO A 1 255 ? 25.156 -12.266 3.098 1 90.44 255 PRO A C 1
ATOM 2026 O O . PRO A 1 255 ? 25.375 -13.43 2.777 1 90.44 255 PRO A O 1
ATOM 2029 N N . LEU A 1 256 ? 24.938 -11.258 2.271 1 85.44 256 LEU A N 1
ATOM 2030 C CA . LEU A 1 256 ? 25.219 -11.453 0.854 1 85.44 256 LEU A CA 1
ATOM 2031 C C . LEU A 1 256 ? 26.703 -11.273 0.566 1 85.44 256 LEU A C 1
ATOM 2033 O O . LEU A 1 256 ? 27.359 -10.438 1.184 1 85.44 256 LEU A O 1
ATOM 2037 N N . ASP A 1 257 ? 27.344 -12.141 -0.012 1 71.94 257 ASP A N 1
ATOM 2038 C CA . ASP A 1 257 ? 28.781 -12.164 -0.255 1 71.94 257 ASP A CA 1
ATOM 2039 C C . ASP A 1 257 ? 29.219 -10.961 -1.078 1 71.94 257 ASP A C 1
ATOM 2041 O O . ASP A 1 257 ? 30.391 -10.547 -1.013 1 71.94 257 ASP A O 1
ATOM 2045 N N . GLU A 1 258 ? 28.469 -10.375 -1.767 1 63.69 258 GLU A N 1
ATOM 2046 C CA . GLU A 1 258 ? 28.953 -9.336 -2.676 1 63.69 258 GLU A CA 1
ATOM 2047 C C . GLU A 1 258 ? 29.016 -7.984 -1.979 1 63.69 258 GLU A C 1
ATOM 2049 O O . GLU A 1 258 ? 28.219 -7.703 -1.08 1 63.69 258 GLU A O 1
ATOM 2054 N N . ARG A 1 259 ? 30.125 -7.305 -2.424 1 57.84 259 ARG A N 1
ATOM 2055 C CA . ARG A 1 259 ? 30.328 -5.906 -2.057 1 57.84 259 ARG A CA 1
ATOM 2056 C C . ARG A 1 259 ? 29.266 -5.016 -2.715 1 57.84 259 ARG A C 1
ATOM 2058 O O . ARG A 1 259 ? 28.812 -5.309 -3.816 1 57.84 259 ARG A O 1
ATOM 2065 N N . GLY A 1 260 ? 28.641 -4.074 -1.984 1 60.97 260 GLY A N 1
ATOM 2066 C CA . GLY A 1 260 ? 27.734 -3.094 -2.568 1 60.97 260 GLY A CA 1
ATOM 2067 C C . GLY A 1 260 ? 26.281 -3.385 -2.289 1 60.97 260 GLY A C 1
ATOM 2068 O O . GLY A 1 260 ? 25.391 -2.943 -3.033 1 60.97 260 GLY A O 1
ATOM 2069 N N . ASN A 1 261 ? 26.141 -4.133 -1.309 1 77 261 ASN A N 1
ATOM 2070 C CA . ASN A 1 261 ? 24.781 -4.531 -0.936 1 77 261 ASN A CA 1
ATOM 2071 C C . ASN A 1 261 ? 24.156 -3.545 0.046 1 77 261 ASN A C 1
ATOM 2073 O O . ASN A 1 261 ? 23.719 -3.936 1.126 1 77 261 ASN A O 1
ATOM 2077 N N . GLU A 1 262 ? 24.391 -2.307 -0.372 1 85.12 262 GLU A N 1
ATOM 2078 C CA . GLU A 1 262 ? 23.859 -1.279 0.516 1 85.12 262 GLU A CA 1
ATOM 2079 C C . GLU A 1 262 ? 22.781 -0.451 -0.184 1 85.12 262 GLU A C 1
ATOM 2081 O O . GLU A 1 262 ? 22.797 -0.308 -1.408 1 85.12 262 GLU A O 1
ATOM 2086 N N . ILE A 1 263 ? 21.891 -0.037 0.589 1 88.81 263 ILE A N 1
ATOM 2087 C CA . ILE A 1 263 ? 20.828 0.844 0.126 1 88.81 263 ILE A CA 1
ATOM 2088 C C . ILE A 1 263 ? 20.641 1.998 1.109 1 88.81 263 ILE A C 1
ATOM 2090 O O . ILE A 1 263 ? 20.828 1.829 2.316 1 88.81 263 ILE A O 1
ATOM 2094 N N . SER A 1 264 ? 20.344 3.172 0.528 1 93.56 264 SER A N 1
ATOM 2095 C CA . SER A 1 264 ? 20.172 4.332 1.396 1 93.56 264 SER A CA 1
ATOM 2096 C C . SER A 1 264 ? 18.734 4.84 1.368 1 93.56 264 SER A C 1
ATOM 2098 O O . SER A 1 264 ? 18.156 4.984 0.297 1 93.56 264 SER A O 1
ATOM 2100 N N . SER A 1 265 ? 18.203 5.031 2.518 1 96.06 265 SER A N 1
ATOM 2101 C CA . SER A 1 265 ? 16.938 5.746 2.598 1 96.06 265 SER A CA 1
ATOM 2102 C C . SER A 1 265 ? 17.141 7.25 2.477 1 96.06 265 SER A C 1
ATOM 2104 O O . SER A 1 265 ? 18.094 7.801 3.023 1 96.06 265 SER A O 1
ATOM 2106 N N . VAL A 1 266 ? 16.25 7.879 1.748 1 96.94 266 VAL A N 1
ATOM 2107 C CA . VAL A 1 266 ? 16.406 9.312 1.502 1 96.94 266 VAL A CA 1
ATOM 2108 C C . VAL A 1 266 ? 15.055 10.008 1.716 1 96.94 266 VAL A C 1
ATOM 2110 O O . VAL A 1 266 ? 14 9.383 1.612 1 96.94 266 VAL A O 1
ATOM 2113 N N . VAL A 1 267 ? 15.141 11.242 2.061 1 97.88 267 VAL A N 1
ATOM 2114 C CA . VAL A 1 267 ? 13.984 12.133 1.993 1 97.88 267 VAL A CA 1
ATOM 2115 C C . VAL A 1 267 ? 14.078 13 0.739 1 97.88 267 VAL A C 1
ATOM 2117 O O . VAL A 1 267 ? 15.117 13.625 0.482 1 97.88 267 VAL A O 1
ATOM 2120 N N . CYS A 1 268 ? 13.055 13.023 -0.071 1 98 268 CYS A N 1
ATOM 2121 C CA . CYS A 1 268 ? 12.992 13.742 -1.339 1 98 268 CYS A CA 1
ATOM 2122 C C . CYS A 1 268 ? 12.094 14.969 -1.23 1 98 268 CYS A C 1
ATOM 2124 O O . CYS A 1 268 ? 10.945 14.859 -0.797 1 98 268 CYS A O 1
ATOM 2126 N N . ILE A 1 269 ? 12.578 16.078 -1.631 1 97.19 269 ILE A N 1
ATOM 2127 C CA . ILE A 1 269 ? 11.797 17.312 -1.696 1 97.19 269 ILE A CA 1
ATOM 2128 C C . ILE A 1 269 ? 12.062 18.016 -3.021 1 97.19 269 ILE A C 1
ATOM 2130 O O . ILE A 1 269 ? 13.047 17.734 -3.699 1 97.19 269 ILE A O 1
ATOM 2134 N N . PRO A 1 270 ? 11.117 18.875 -3.432 1 94.19 270 PRO A N 1
ATOM 2135 C CA . PRO A 1 270 ? 11.438 19.656 -4.629 1 94.19 270 PRO A CA 1
ATOM 2136 C C . PRO A 1 270 ? 12.656 20.562 -4.434 1 94.19 270 PRO A C 1
ATOM 2138 O O . PRO A 1 270 ? 12.742 21.266 -3.428 1 94.19 270 PRO A O 1
ATOM 2141 N N . SER A 1 271 ? 13.531 20.609 -5.387 1 92.69 271 SER A N 1
ATOM 2142 C CA . SER A 1 271 ? 14.75 21.422 -5.285 1 92.69 271 SER A CA 1
ATOM 2143 C C . SER A 1 271 ? 14.422 22.906 -5.176 1 92.69 271 SER A C 1
ATOM 2145 O O . SER A 1 271 ? 15.148 23.656 -4.516 1 92.69 271 SER A O 1
ATOM 2147 N N . THR A 1 272 ? 13.391 23.297 -5.805 1 89.12 272 THR A N 1
ATOM 2148 C CA . THR A 1 272 ? 12.992 24.688 -5.824 1 89.12 272 THR A CA 1
ATOM 2149 C C . THR A 1 272 ? 12.562 25.156 -4.434 1 89.12 272 THR A C 1
ATOM 2151 O O . THR A 1 272 ? 12.562 26.344 -4.145 1 89.12 272 THR A O 1
ATOM 2154 N N . HIS A 1 273 ? 12.195 24.203 -3.572 1 86.81 273 HIS A N 1
ATOM 2155 C CA . HIS A 1 273 ? 11.68 24.547 -2.256 1 86.81 273 HIS A CA 1
ATOM 2156 C C . HIS A 1 273 ? 12.672 24.188 -1.156 1 86.81 273 HIS A C 1
ATOM 2158 O O . HIS A 1 273 ? 12.328 24.203 0.028 1 86.81 273 HIS A O 1
ATOM 2164 N N . ARG A 1 274 ? 13.883 23.891 -1.495 1 87.94 274 ARG A N 1
ATOM 2165 C CA . ARG A 1 274 ? 14.852 23.344 -0.555 1 87.94 274 ARG A CA 1
ATOM 2166 C C . ARG A 1 274 ? 15.156 24.328 0.562 1 87.94 274 ARG A C 1
ATOM 2168 O O . ARG A 1 274 ? 15.508 23.922 1.675 1 87.94 274 ARG A O 1
ATOM 2175 N N . ASN A 1 275 ? 14.922 25.641 0.294 1 85.75 275 ASN A N 1
ATOM 2176 C CA . ASN A 1 275 ? 15.281 26.641 1.297 1 85.75 275 ASN A CA 1
ATOM 2177 C C . ASN A 1 275 ? 14.047 27.172 2.021 1 85.75 275 ASN A C 1
ATOM 2179 O O . ASN A 1 275 ? 14.156 28.031 2.887 1 85.75 275 ASN A O 1
ATOM 2183 N N . GLU A 1 276 ? 12.922 26.625 1.684 1 84.81 276 GLU A N 1
ATOM 2184 C CA . GLU A 1 276 ? 11.703 27.016 2.371 1 84.81 276 GLU A CA 1
ATOM 2185 C C . GLU A 1 276 ? 11.609 26.375 3.75 1 84.81 276 GLU A C 1
ATOM 2187 O O . GLU A 1 276 ? 11.898 25.188 3.906 1 84.81 276 GLU A O 1
ATOM 2192 N N . PRO A 1 277 ? 11.234 27.125 4.738 1 89.06 277 PRO A N 1
ATOM 2193 C CA . PRO A 1 277 ? 11.25 26.656 6.129 1 89.06 277 PRO A CA 1
ATOM 2194 C C . PRO A 1 277 ? 10.461 25.375 6.324 1 89.06 277 PRO A C 1
ATOM 2196 O O . PRO A 1 277 ? 10.891 24.484 7.066 1 89.06 277 PRO A O 1
ATOM 2199 N N . LEU A 1 278 ? 9.297 25.203 5.719 1 92.31 278 LEU A N 1
ATOM 2200 C CA . LEU A 1 278 ? 8.492 23.984 5.844 1 92.31 278 LEU A CA 1
ATOM 2201 C C . LEU A 1 278 ? 9.297 22.766 5.422 1 92.31 278 LEU A C 1
ATOM 2203 O O . LEU A 1 278 ? 9.336 21.766 6.145 1 92.31 278 LEU A O 1
ATOM 2207 N N . TYR A 1 279 ? 9.914 22.859 4.332 1 94.25 279 TYR A N 1
ATOM 2208 C CA . TYR A 1 279 ? 10.656 21.734 3.777 1 94.25 279 TYR A CA 1
ATOM 2209 C C . TYR A 1 279 ? 11.938 21.484 4.562 1 94.25 279 TYR A C 1
ATOM 2211 O O . TYR A 1 279 ? 12.328 20.328 4.773 1 94.25 279 TYR A O 1
ATOM 2219 N N . GLN A 1 280 ? 12.539 22.547 5.023 1 92.62 280 GLN A N 1
ATOM 2220 C CA . GLN A 1 280 ? 13.711 22.391 5.879 1 92.62 280 GLN A CA 1
ATOM 2221 C C . GLN A 1 280 ? 13.352 21.688 7.184 1 92.62 280 GLN A C 1
ATOM 2223 O O . GLN A 1 280 ? 14.094 20.812 7.652 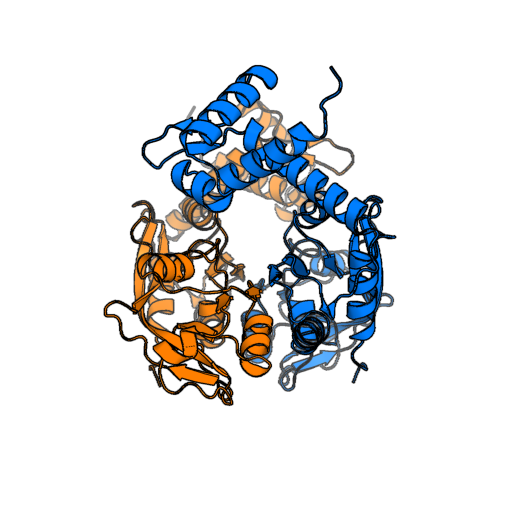1 92.62 280 GLN A O 1
ATOM 2228 N N . TRP A 1 281 ? 12.258 22.094 7.711 1 95.94 281 TRP A N 1
ATOM 2229 C CA . TRP A 1 281 ? 11.781 21.438 8.922 1 95.94 281 TRP A CA 1
ATOM 2230 C C . TRP A 1 281 ? 11.484 19.969 8.672 1 95.94 281 TRP A C 1
ATOM 2232 O O . TRP A 1 281 ? 11.875 19.109 9.469 1 95.94 281 TRP A O 1
ATOM 2242 N N . LEU A 1 282 ? 10.812 19.609 7.578 1 97 282 LEU A N 1
ATOM 2243 C CA . LEU A 1 282 ? 10.469 18.234 7.242 1 97 282 LEU A CA 1
ATOM 2244 C C . LEU A 1 282 ? 11.727 17.375 7.082 1 97 282 LEU A C 1
ATOM 2246 O O . LEU A 1 282 ? 11.797 16.266 7.602 1 97 282 LEU A O 1
ATOM 2250 N N . VAL A 1 283 ? 12.656 17.938 6.387 1 96.88 283 VAL A N 1
ATOM 2251 C CA . VAL A 1 283 ? 13.906 17.234 6.176 1 96.88 283 VAL A CA 1
ATOM 2252 C C . VAL A 1 283 ? 14.609 17 7.512 1 96.88 283 VAL A C 1
ATOM 2254 O O . VAL A 1 283 ? 15.062 15.891 7.797 1 96.88 283 VAL A O 1
ATOM 2257 N N . ALA A 1 284 ? 14.656 18.031 8.312 1 96.12 284 ALA A N 1
ATOM 2258 C CA . ALA A 1 284 ? 15.305 17.922 9.617 1 96.12 284 ALA A CA 1
ATOM 2259 C C . ALA A 1 284 ? 14.594 16.906 10.5 1 96.12 284 ALA A C 1
ATOM 2261 O O . ALA A 1 284 ? 15.242 16.125 11.195 1 96.12 284 ALA A O 1
ATOM 2262 N N . LEU A 1 285 ? 13.32 16.938 10.492 1 96.88 285 LEU A N 1
ATOM 2263 C CA . LEU A 1 285 ? 12.516 16.016 11.289 1 96.88 285 LEU A CA 1
ATOM 2264 C C . LEU A 1 285 ? 12.805 14.57 10.898 1 96.88 285 LEU A C 1
ATOM 2266 O O . LEU A 1 285 ? 13.055 13.727 11.766 1 96.88 285 LEU A O 1
ATOM 2270 N N . ILE A 1 286 ? 12.828 14.266 9.625 1 96.56 286 ILE A N 1
ATOM 2271 C CA . ILE A 1 286 ? 13.016 12.906 9.141 1 96.56 286 ILE A CA 1
ATOM 2272 C C . ILE A 1 286 ? 14.445 12.445 9.43 1 96.56 286 ILE A C 1
ATOM 2274 O O . ILE A 1 286 ? 14.664 11.289 9.828 1 96.56 286 ILE A O 1
ATOM 2278 N N . LYS A 1 287 ? 15.359 13.328 9.273 1 95 287 LYS A N 1
ATOM 2279 C CA . LYS A 1 287 ? 16.75 13 9.562 1 95 287 LYS A CA 1
ATOM 2280 C C . LYS A 1 287 ? 16.953 12.68 11.047 1 95 287 LYS A C 1
ATOM 2282 O O . LYS A 1 287 ? 17.812 11.891 11.406 1 95 287 LYS A O 1
ATOM 2287 N N . SER A 1 288 ? 16.141 13.203 11.859 1 94.38 288 SER A N 1
ATOM 2288 C CA . SER A 1 288 ? 16.266 13.008 13.305 1 94.38 288 SER A CA 1
ATOM 2289 C C . SER A 1 288 ? 15.727 11.648 13.727 1 94.38 288 SER A C 1
ATOM 2291 O O . SER A 1 288 ? 15.977 11.195 14.844 1 94.38 288 SER A O 1
ATOM 2293 N N . LEU A 1 289 ? 14.945 10.969 12.867 1 92.94 289 LEU A N 1
ATOM 2294 C CA . LEU A 1 289 ? 14.32 9.688 13.188 1 92.94 289 LEU A CA 1
ATOM 2295 C C . LEU A 1 289 ? 15.328 8.555 13.086 1 92.94 289 LEU A C 1
ATOM 2297 O O . LEU A 1 289 ? 14.984 7.387 13.305 1 92.94 289 LEU A O 1
ATOM 2301 N N . LYS A 1 290 ? 16.531 8.828 12.82 1 82.88 290 LYS A N 1
ATOM 2302 C CA . LYS A 1 290 ? 17.531 7.773 12.68 1 82.88 290 LYS A CA 1
ATOM 2303 C C . LYS A 1 290 ? 17.453 6.785 13.836 1 82.88 290 LYS A C 1
ATOM 2305 O O . LYS A 1 290 ? 17.359 7.188 15 1 82.88 290 LYS A O 1
ATOM 2310 N N . VAL A 1 291 ? 16.922 5.648 13.484 1 69.38 291 VAL A N 1
ATOM 2311 C CA . VAL A 1 291 ? 16.812 4.59 14.477 1 69.38 291 VAL A CA 1
ATOM 2312 C C . VAL A 1 291 ? 18.141 3.865 14.625 1 69.38 291 VAL A C 1
ATOM 2314 O O . VAL A 1 291 ? 18.859 3.668 13.641 1 69.38 291 VAL A O 1
ATOM 2317 N N . ALA A 1 292 ? 18.812 3.811 15.797 1 53.94 292 ALA A N 1
ATOM 2318 C CA . ALA A 1 292 ? 20.062 3.09 16.047 1 53.94 292 ALA A CA 1
ATOM 2319 C C . ALA A 1 292 ? 19.984 1.659 15.516 1 53.94 292 ALA A C 1
ATOM 2321 O O . ALA A 1 292 ? 18.969 0.988 15.688 1 53.94 292 ALA A O 1
ATOM 2322 N N . SER A 1 293 ? 20.609 1.35 14.367 1 47.34 293 SER A N 1
ATOM 2323 C CA . SER A 1 293 ? 20.734 -0.03 13.914 1 47.34 293 SER A CA 1
ATOM 2324 C C . SER A 1 293 ? 20.953 -0.98 15.086 1 47.34 293 SER A C 1
ATOM 2326 O O . SER A 1 293 ? 21.797 -0.723 15.953 1 47.34 293 SER A O 1
ATOM 2328 N N . ALA A 1 294 ? 19.844 -1.605 15.578 1 37.12 294 ALA A N 1
ATOM 2329 C CA . ALA A 1 294 ? 20.172 -2.631 16.562 1 37.12 294 ALA A CA 1
ATOM 2330 C C . ALA A 1 294 ? 21.188 -3.629 16.016 1 37.12 294 ALA A C 1
ATOM 2332 O O . ALA A 1 294 ? 21.078 -4.062 14.859 1 37.12 294 ALA A O 1
ATOM 2333 N N . MET B 1 1 ? -8.203 -15.023 -44.656 1 27.73 1 MET B N 1
ATOM 2334 C CA . MET B 1 1 ? -7.105 -15.938 -44.344 1 27.73 1 MET B CA 1
ATOM 2335 C C . MET B 1 1 ? -7.199 -16.469 -42.938 1 27.73 1 MET B C 1
ATOM 2337 O O . MET B 1 1 ? -7.312 -15.68 -41.969 1 27.73 1 MET B O 1
ATOM 2341 N N . LYS B 1 2 ? -7.555 -17.719 -42.719 1 34.25 2 LYS B N 1
ATOM 2342 C CA . LYS B 1 2 ? -7.68 -18.5 -41.5 1 34.25 2 LYS B CA 1
ATOM 2343 C C . LYS B 1 2 ? -6.445 -18.344 -40.594 1 34.25 2 LYS B C 1
ATOM 2345 O O . LYS B 1 2 ? -5.336 -18.703 -41 1 34.25 2 LYS B O 1
ATOM 2350 N N . ARG B 1 3 ? -6.254 -17.422 -39.875 1 41.34 3 ARG B N 1
ATOM 2351 C CA . ARG B 1 3 ? -5.105 -17.297 -38.969 1 41.34 3 ARG B CA 1
ATOM 2352 C C . ARG B 1 3 ? -4.922 -18.562 -38.156 1 41.34 3 ARG B C 1
ATOM 2354 O O . ARG B 1 3 ? -5.848 -18.984 -37.469 1 41.34 3 ARG B O 1
ATOM 2361 N N . ASN B 1 4 ? -4.238 -19.625 -38.656 1 36.81 4 ASN B N 1
ATOM 2362 C CA . ASN B 1 4 ? -3.92 -20.953 -38.125 1 36.81 4 ASN B CA 1
ATOM 2363 C C . ASN B 1 4 ? -3.158 -20.844 -36.812 1 36.81 4 ASN B C 1
ATOM 2365 O O . ASN B 1 4 ? -2.568 -19.812 -36.5 1 36.81 4 ASN B O 1
ATOM 2369 N N . ILE B 1 5 ? -3.162 -21.969 -36.031 1 40.84 5 ILE B N 1
ATOM 2370 C CA . ILE B 1 5 ? -2.488 -22.344 -34.812 1 40.84 5 ILE B CA 1
ATOM 2371 C C . ILE B 1 5 ? -1.026 -21.906 -34.844 1 40.84 5 ILE B C 1
ATOM 2373 O O . ILE B 1 5 ? -0.382 -21.734 -33.812 1 40.84 5 ILE B O 1
ATOM 2377 N N . SER B 1 6 ? -0.35 -22.094 -35.969 1 45.97 6 SER B N 1
ATOM 2378 C CA . SER B 1 6 ? 1.005 -21.609 -36.219 1 45.97 6 SER B CA 1
ATOM 2379 C C . SER B 1 6 ? 1.182 -20.172 -35.719 1 45.97 6 SER B C 1
ATOM 2381 O O . SER B 1 6 ? 2.289 -19.766 -35.375 1 45.97 6 SER B O 1
ATOM 2383 N N . ASP B 1 7 ? 0.131 -19.531 -35.531 1 50.88 7 ASP B N 1
ATOM 2384 C CA . ASP B 1 7 ? -0.057 -18.141 -35.125 1 50.88 7 ASP B CA 1
ATOM 2385 C C . ASP B 1 7 ? 0.06 -18 -33.594 1 50.88 7 ASP B C 1
ATOM 2387 O O . ASP B 1 7 ? 0.429 -16.938 -33.094 1 50.88 7 ASP B O 1
ATOM 2391 N N . LEU B 1 8 ? -0.176 -19.125 -33 1 52.16 8 LEU B N 1
ATOM 2392 C CA . LEU B 1 8 ? -0.07 -19.141 -31.531 1 52.16 8 LEU B CA 1
ATOM 2393 C C . LEU B 1 8 ? 1.377 -18.938 -31.094 1 52.16 8 LEU B C 1
ATOM 2395 O O . LEU B 1 8 ? 1.642 -18.25 -30.109 1 52.16 8 LEU B O 1
ATOM 2399 N N . ASN B 1 9 ? 2.287 -19.625 -31.875 1 55.5 9 ASN B N 1
ATOM 2400 C CA . ASN B 1 9 ? 3.711 -19.438 -31.609 1 55.5 9 ASN B CA 1
ATOM 2401 C C . ASN B 1 9 ? 4.125 -17.984 -31.766 1 55.5 9 ASN B C 1
ATOM 2403 O O . ASN B 1 9 ? 4.996 -17.484 -31.047 1 55.5 9 ASN B O 1
ATOM 2407 N N . GLN B 1 10 ? 3.391 -17.438 -32.594 1 62.81 10 GLN B N 1
ATOM 2408 C CA . GLN B 1 10 ? 3.668 -16.031 -32.844 1 62.81 10 GLN B CA 1
ATOM 2409 C C . GLN B 1 10 ? 3.172 -15.164 -31.703 1 62.81 10 GLN B C 1
ATOM 2411 O O . GLN B 1 10 ? 3.781 -14.141 -31.391 1 62.81 10 GLN B O 1
ATOM 2416 N N . ILE B 1 11 ? 2.184 -15.727 -31.141 1 62.72 11 ILE B N 1
ATOM 2417 C CA . ILE B 1 11 ? 1.636 -15.016 -29.984 1 62.72 11 ILE B CA 1
ATOM 2418 C C . ILE B 1 11 ? 2.631 -15.062 -28.828 1 62.72 11 ILE B C 1
ATOM 2420 O O . ILE B 1 11 ? 2.914 -14.039 -28.203 1 62.72 11 ILE B O 1
ATOM 2424 N N . GLY B 1 12 ? 3.145 -16.266 -28.672 1 68.62 12 GLY B N 1
ATOM 2425 C CA . GLY B 1 12 ? 4.16 -16.391 -27.641 1 68.62 12 GLY B CA 1
ATOM 2426 C C . GLY B 1 12 ? 5.383 -15.531 -27.891 1 68.62 12 GLY B C 1
ATOM 2427 O O . GLY B 1 12 ? 5.914 -14.922 -26.953 1 68.62 12 GLY B O 1
ATOM 2428 N N . LEU B 1 13 ? 5.762 -15.516 -29.094 1 74.81 13 LEU B N 1
ATOM 2429 C CA . LEU B 1 13 ? 6.914 -14.703 -29.469 1 74.81 13 LEU B CA 1
ATOM 2430 C C . LEU B 1 13 ? 6.668 -13.234 -29.172 1 74.81 13 LEU B C 1
ATOM 2432 O O . LEU B 1 13 ? 7.52 -12.562 -28.594 1 74.81 13 LEU B O 1
ATOM 2436 N N . LEU B 1 14 ? 5.488 -12.742 -29.578 1 78 14 LEU B N 1
ATOM 2437 C CA . LEU B 1 14 ? 5.16 -11.336 -29.375 1 78 14 LEU B CA 1
ATOM 2438 C C . LEU B 1 14 ? 5.102 -10.992 -27.891 1 78 14 LEU B C 1
ATOM 2440 O O . LEU B 1 14 ? 5.637 -9.961 -27.469 1 78 14 LEU B O 1
ATOM 2444 N N . LEU B 1 15 ? 4.496 -11.883 -27.25 1 76 15 LEU B N 1
ATOM 2445 C CA . LEU B 1 15 ? 4.352 -11.648 -25.812 1 76 15 LEU B CA 1
ATOM 2446 C C . LEU B 1 15 ? 5.707 -11.688 -25.125 1 76 15 LEU B C 1
ATOM 2448 O O . LEU B 1 15 ? 5.984 -10.859 -24.25 1 76 15 LEU B O 1
ATOM 2452 N N . ASP B 1 16 ? 6.57 -12.547 -25.547 1 74.81 16 ASP B N 1
ATOM 2453 C CA . ASP B 1 16 ? 7.906 -12.648 -24.969 1 74.81 16 ASP B CA 1
ATOM 2454 C C . ASP B 1 16 ? 8.75 -11.43 -25.328 1 74.81 16 ASP B C 1
ATOM 2456 O O . ASP B 1 16 ? 9.516 -10.938 -24.5 1 74.81 16 ASP B O 1
ATOM 2460 N N . LEU B 1 17 ? 8.555 -10.992 -26.484 1 80.06 17 LEU B N 1
ATOM 2461 C CA . LEU B 1 17 ? 9.32 -9.836 -26.953 1 80.06 17 LEU B CA 1
ATOM 2462 C C . LEU B 1 17 ? 8.875 -8.57 -26.234 1 80.06 17 LEU B C 1
ATOM 2464 O O . LEU B 1 17 ? 9.695 -7.695 -25.938 1 80.06 17 LEU B O 1
ATOM 2468 N N . VAL B 1 18 ? 7.613 -8.5 -25.969 1 79.19 18 VAL B N 1
ATOM 2469 C CA . VAL B 1 18 ? 7.086 -7.352 -25.234 1 79.19 18 VAL B CA 1
ATOM 2470 C C . VAL B 1 18 ? 7.641 -7.344 -23.812 1 79.19 18 VAL B C 1
ATOM 2472 O O . VAL B 1 18 ? 7.926 -6.281 -23.266 1 79.19 18 VAL B O 1
ATOM 2475 N N . HIS B 1 19 ? 7.824 -8.5 -23.375 1 73.5 19 HIS B N 1
ATOM 2476 C CA . HIS B 1 19 ? 8.305 -8.664 -22 1 73.5 19 HIS B CA 1
ATOM 2477 C C . HIS B 1 19 ? 9.812 -8.445 -21.922 1 73.5 19 HIS B C 1
ATOM 2479 O O . HIS B 1 19 ? 10.297 -7.746 -21.031 1 73.5 19 HIS B O 1
ATOM 2485 N N . THR B 1 20 ? 10.586 -8.984 -22.844 1 72.88 20 THR B N 1
ATOM 2486 C CA . THR B 1 20 ? 12.047 -8.977 -22.766 1 72.88 20 THR B CA 1
ATOM 2487 C C . THR B 1 20 ? 12.609 -7.723 -23.438 1 72.88 20 THR B C 1
ATOM 2489 O O . THR B 1 20 ? 13.719 -7.285 -23.109 1 72.88 20 THR B O 1
ATOM 2492 N N . LYS B 1 21 ? 11.898 -7.18 -24.375 1 76.06 21 LYS B N 1
ATOM 2493 C CA . LYS B 1 21 ? 12.289 -6.059 -25.219 1 76.06 21 LYS B CA 1
ATOM 2494 C C . LYS B 1 21 ? 13.672 -6.289 -25.828 1 76.06 21 LYS B C 1
ATOM 2496 O O . LYS B 1 21 ? 14.422 -5.336 -26.047 1 76.06 21 LYS B O 1
ATOM 2501 N N . ASN B 1 22 ? 13.969 -7.477 -25.891 1 78.38 22 ASN B N 1
ATOM 2502 C CA . ASN B 1 22 ? 15.258 -7.895 -26.422 1 78.38 22 ASN B CA 1
ATOM 2503 C C . ASN B 1 22 ? 15.133 -9.141 -27.297 1 78.38 22 ASN B C 1
ATOM 2505 O O . ASN B 1 22 ? 14.672 -10.188 -26.828 1 78.38 22 ASN B O 1
ATOM 2509 N N . MET B 1 23 ? 15.664 -9.062 -28.516 1 79.5 23 MET B N 1
ATOM 2510 C CA . MET B 1 23 ? 15.516 -10.133 -29.5 1 79.5 23 MET B CA 1
ATOM 2511 C C . MET B 1 23 ? 16.328 -11.359 -29.094 1 79.5 23 MET B C 1
ATOM 2513 O O . MET B 1 23 ? 15.844 -12.492 -29.188 1 79.5 23 MET B O 1
ATOM 2517 N N . SER B 1 24 ? 17.516 -11 -28.641 1 79.69 24 SER B N 1
ATOM 2518 C CA . SER B 1 24 ? 18.406 -12.109 -28.297 1 79.69 24 SER B CA 1
ATOM 2519 C C . SER B 1 24 ? 17.875 -12.883 -27.094 1 79.69 24 SER B C 1
ATOM 2521 O O . SER B 1 24 ? 17.906 -14.117 -27.078 1 79.69 24 SER B O 1
ATOM 2523 N N . ARG B 1 25 ? 17.359 -12.242 -26.188 1 78.75 25 ARG B N 1
ATOM 2524 C CA . ARG B 1 25 ? 16.812 -12.859 -24.984 1 78.75 25 ARG B CA 1
ATOM 2525 C C . ARG B 1 25 ? 15.547 -13.641 -25.297 1 78.75 25 ARG B C 1
ATOM 2527 O O . ARG B 1 25 ? 15.336 -14.734 -24.766 1 78.75 25 ARG B O 1
ATOM 2534 N N . THR B 1 26 ? 14.812 -13.062 -26.109 1 80.19 26 THR B N 1
ATOM 2535 C CA . THR B 1 26 ? 13.594 -13.742 -26.531 1 80.19 26 THR B CA 1
ATOM 2536 C C . THR B 1 26 ? 13.922 -15.023 -27.281 1 80.19 26 THR B C 1
ATOM 2538 O O . THR B 1 26 ? 13.297 -16.062 -27.078 1 80.19 26 THR B O 1
ATOM 2541 N N . ALA B 1 27 ? 14.93 -14.938 -28.047 1 80.12 27 ALA B N 1
ATOM 2542 C CA . ALA B 1 27 ? 15.367 -16.109 -28.812 1 80.12 27 ALA B CA 1
ATOM 2543 C C . ALA B 1 27 ? 15.812 -17.234 -27.875 1 80.12 27 ALA B C 1
ATOM 2545 O O . ALA B 1 27 ? 15.438 -18.391 -28.062 1 80.12 27 ALA B O 1
ATOM 2546 N N . GLN B 1 28 ? 16.5 -16.812 -26.969 1 76 28 GLN B N 1
ATOM 2547 C CA . GLN B 1 28 ? 17 -17.781 -26 1 76 28 GLN B CA 1
ATOM 2548 C C . GLN B 1 28 ? 15.852 -18.406 -25.203 1 76 28 GLN B C 1
ATOM 2550 O O . GLN B 1 28 ? 15.836 -19.625 -25 1 76 28 GLN B O 1
ATOM 2555 N N . ARG B 1 29 ? 14.922 -17.672 -24.875 1 72.25 29 ARG B N 1
ATOM 2556 C CA . ARG B 1 29 ? 13.789 -18.125 -24.078 1 72.25 29 ARG B CA 1
ATOM 2557 C C . ARG B 1 29 ? 12.883 -19.047 -24.875 1 72.25 29 ARG B C 1
ATOM 2559 O O . ARG B 1 29 ? 12.336 -20 -24.328 1 72.25 29 ARG B O 1
ATOM 2566 N N . LEU B 1 30 ? 12.82 -18.766 -26.062 1 70.62 30 LEU B N 1
ATOM 2567 C CA . LEU B 1 30 ? 11.906 -19.531 -26.906 1 70.62 30 LEU B CA 1
ATOM 2568 C C . LEU B 1 30 ? 12.633 -20.688 -27.578 1 70.62 30 LEU B C 1
ATOM 2570 O O . LEU B 1 30 ? 12.016 -21.484 -28.297 1 70.62 30 LEU B O 1
ATOM 2574 N N . GLY B 1 31 ? 13.922 -20.734 -27.281 1 73.75 31 GLY B N 1
ATOM 2575 C CA . GLY B 1 31 ? 14.703 -21.797 -27.875 1 73.75 31 GLY B CA 1
ATOM 2576 C C . GLY B 1 31 ? 14.797 -21.688 -29.391 1 73.75 31 GLY B C 1
ATOM 2577 O O . GLY B 1 31 ? 14.766 -22.703 -30.094 1 73.75 31 GLY B O 1
ATOM 2578 N N . LYS B 1 32 ? 14.766 -20.547 -29.828 1 78.06 32 LYS B N 1
ATOM 2579 C CA . LYS B 1 32 ? 14.867 -20.297 -31.266 1 78.06 32 LYS B CA 1
ATOM 2580 C C . LYS B 1 32 ? 16.094 -19.438 -31.578 1 78.06 32 LYS B C 1
ATOM 2582 O O . LYS B 1 32 ? 16.734 -18.891 -30.672 1 78.06 32 LYS B O 1
ATOM 2587 N N . THR B 1 33 ? 16.562 -19.5 -32.719 1 76.31 33 THR B N 1
ATOM 2588 C CA . THR B 1 33 ? 17.672 -18.641 -33.156 1 76.31 33 THR B CA 1
ATOM 2589 C C . THR B 1 33 ? 17.188 -17.203 -33.344 1 76.31 33 THR B C 1
ATOM 2591 O O . THR B 1 33 ? 16.016 -16.953 -33.594 1 76.31 33 THR B O 1
ATOM 2594 N N . THR B 1 34 ? 18.078 -16.297 -33.125 1 80.88 34 THR B N 1
ATOM 2595 C CA . THR B 1 34 ? 17.766 -14.891 -33.312 1 80.88 34 THR B CA 1
ATOM 2596 C C . THR B 1 34 ? 17.312 -14.625 -34.719 1 80.88 34 THR B C 1
ATOM 2598 O O . THR B 1 34 ? 16.469 -13.766 -34.969 1 80.88 34 THR B O 1
ATOM 2601 N N . SER B 1 35 ? 17.859 -15.297 -35.656 1 81.12 35 SER B N 1
ATOM 2602 C CA . SER B 1 35 ? 17.469 -15.156 -37.031 1 81.12 35 SER B CA 1
ATOM 2603 C C . SER B 1 35 ? 16.016 -15.609 -37.25 1 81.12 35 SER B C 1
ATOM 2605 O O . SER B 1 35 ? 15.258 -14.961 -37.969 1 81.12 35 SER B O 1
ATOM 2607 N N . ALA B 1 36 ? 15.664 -16.625 -36.625 1 79.19 36 ALA B N 1
ATOM 2608 C CA . ALA B 1 36 ? 14.297 -17.141 -36.719 1 79.19 36 ALA B CA 1
ATOM 2609 C C . ALA B 1 36 ? 13.305 -16.156 -36.062 1 79.19 36 ALA B C 1
ATOM 2611 O O . ALA B 1 36 ? 12.219 -15.93 -36.594 1 79.19 36 ALA B O 1
ATOM 2612 N N . ILE B 1 37 ? 13.742 -15.633 -35 1 79 37 ILE B N 1
ATOM 2613 C CA . ILE B 1 37 ? 12.891 -14.672 -34.312 1 79 37 ILE B CA 1
ATOM 2614 C C . ILE B 1 37 ? 12.719 -13.422 -35.188 1 79 37 ILE B C 1
ATOM 2616 O O . ILE B 1 37 ? 11.609 -12.898 -35.312 1 79 37 ILE B O 1
ATOM 2620 N N . SER B 1 38 ? 13.75 -13.008 -35.75 1 80.69 38 SER B N 1
ATOM 2621 C CA . SER B 1 38 ? 13.711 -11.844 -36.625 1 80.69 38 SER B CA 1
ATOM 2622 C C . SER B 1 38 ? 12.805 -12.078 -37.844 1 80.69 38 SER B C 1
ATOM 2624 O O . SER B 1 38 ? 12.023 -11.211 -38.219 1 80.69 38 SER B O 1
ATOM 2626 N N . LYS B 1 39 ? 12.867 -13.172 -38.406 1 80.5 39 LYS B N 1
ATOM 2627 C CA . LYS B 1 39 ? 12.031 -13.531 -39.531 1 80.5 39 LYS B CA 1
ATOM 2628 C C . LYS B 1 39 ? 10.555 -13.594 -39.156 1 80.5 39 LYS B C 1
ATOM 2630 O O . LYS B 1 39 ? 9.695 -13.109 -39.875 1 80.5 39 LYS B O 1
ATOM 2635 N N . ASN B 1 40 ? 10.375 -14.172 -38.031 1 78.31 40 ASN B N 1
ATOM 2636 C CA . ASN B 1 40 ? 9.008 -14.266 -37.531 1 78.31 40 ASN B CA 1
ATOM 2637 C C . ASN B 1 40 ? 8.43 -12.883 -37.25 1 78.31 40 ASN B C 1
ATOM 2639 O O . ASN B 1 40 ? 7.262 -12.625 -37.531 1 78.31 40 ASN B O 1
ATOM 2643 N N . LEU B 1 41 ? 9.234 -12.078 -36.656 1 80.81 41 LEU B N 1
ATOM 2644 C CA . LEU B 1 41 ? 8.805 -10.719 -36.344 1 80.81 41 LEU B CA 1
ATOM 2645 C C . LEU B 1 41 ? 8.508 -9.938 -37.625 1 80.81 41 LEU B C 1
ATOM 2647 O O . LEU B 1 41 ? 7.547 -9.164 -37.656 1 80.81 41 LEU B O 1
ATOM 2651 N N . GLN B 1 42 ? 9.328 -10.188 -38.594 1 80.56 42 GLN B N 1
ATOM 2652 C CA . GLN B 1 42 ? 9.102 -9.547 -39.875 1 80.56 42 GLN B CA 1
ATOM 2653 C C . GLN B 1 42 ? 7.785 -9.992 -40.5 1 80.56 42 GLN B C 1
ATOM 2655 O O . GLN B 1 42 ? 7.039 -9.18 -41.062 1 80.56 42 GLN B O 1
ATOM 2660 N N . ARG B 1 43 ? 7.504 -11.203 -40.438 1 76.31 43 ARG B N 1
ATOM 2661 C CA . ARG B 1 43 ? 6.238 -11.734 -40.938 1 76.31 43 ARG B CA 1
ATOM 2662 C C . ARG B 1 43 ? 5.059 -11.117 -40.188 1 76.31 43 ARG B C 1
ATOM 2664 O O . ARG B 1 43 ? 4.055 -10.75 -40.812 1 76.31 43 ARG B O 1
ATOM 2671 N N . LEU B 1 44 ? 5.23 -11.039 -38.906 1 76.94 44 LEU B N 1
ATOM 2672 C CA . LEU B 1 44 ? 4.176 -10.461 -38.094 1 76.94 44 LEU B CA 1
ATOM 2673 C C . LEU B 1 44 ? 3.965 -8.984 -38.438 1 76.94 44 LEU B C 1
ATOM 2675 O O . LEU B 1 44 ? 2.826 -8.516 -38.469 1 76.94 44 LEU B O 1
ATOM 2679 N N . ARG B 1 45 ? 5.016 -8.359 -38.656 1 79.12 45 ARG B N 1
ATOM 2680 C CA . ARG B 1 45 ? 4.949 -6.953 -39.062 1 79.12 45 ARG B CA 1
ATOM 2681 C C . ARG B 1 45 ? 4.18 -6.789 -40.375 1 79.12 45 ARG B C 1
ATOM 2683 O O . ARG B 1 45 ? 3.35 -5.887 -40.5 1 79.12 45 ARG B O 1
ATOM 2690 N N . GLU B 1 46 ? 4.477 -7.664 -41.219 1 75.44 46 GLU B N 1
ATOM 2691 C CA . GLU B 1 46 ? 3.822 -7.617 -42.531 1 75.44 46 GLU B CA 1
ATOM 2692 C C . GLU B 1 46 ? 2.342 -7.969 -42.406 1 75.44 46 GLU B C 1
ATOM 2694 O O . GLU B 1 46 ? 1.498 -7.344 -43.062 1 75.44 46 GLU B O 1
ATOM 2699 N N . GLU B 1 47 ? 2.125 -8.875 -41.656 1 72.12 47 GLU B N 1
ATOM 2700 C CA . GLU B 1 47 ? 0.745 -9.32 -41.5 1 72.12 47 GLU B CA 1
ATOM 2701 C C . GLU B 1 47 ? -0.097 -8.273 -40.781 1 72.12 47 GLU B C 1
ATOM 2703 O O . GLU B 1 47 ? -1.273 -8.086 -41.094 1 72.12 47 GLU B O 1
ATOM 2708 N N . LEU B 1 48 ? 0.576 -7.621 -39.844 1 74.12 48 LEU B N 1
ATOM 2709 C CA . LEU B 1 48 ? -0.185 -6.703 -39 1 74.12 48 LEU B CA 1
ATOM 2710 C C . LEU B 1 48 ? -0.009 -5.262 -39.469 1 74.12 48 LEU B C 1
ATOM 2712 O O . LEU B 1 48 ? -0.615 -4.344 -38.906 1 74.12 48 LEU B O 1
ATOM 2716 N N . CYS B 1 49 ? 0.748 -5.113 -40.469 1 73.69 49 CYS B N 1
ATOM 2717 C CA . CYS B 1 49 ? 0.996 -3.805 -41.062 1 73.69 49 CYS B CA 1
ATOM 2718 C C . CYS B 1 49 ? 1.38 -2.785 -40 1 73.69 49 CYS B C 1
ATOM 2720 O O . CYS B 1 49 ? 0.844 -1.675 -39.969 1 73.69 49 CYS B O 1
ATOM 2722 N N . ASP B 1 50 ? 2.092 -3.141 -39.031 1 77.75 50 ASP B N 1
ATOM 2723 C CA . ASP B 1 50 ? 2.646 -2.326 -37.938 1 77.75 50 ASP B CA 1
ATOM 2724 C C . ASP B 1 50 ? 4.094 -2.715 -37.656 1 77.75 50 ASP B C 1
ATOM 2726 O O . ASP B 1 50 ? 4.449 -3.895 -37.719 1 77.75 50 ASP B O 1
ATOM 2730 N N . PRO B 1 51 ? 4.938 -1.747 -37.344 1 83 51 PRO B N 1
ATOM 2731 C CA . PRO B 1 51 ? 6.324 -2.07 -37 1 83 51 PRO B CA 1
ATOM 2732 C C . PRO B 1 51 ? 6.449 -2.885 -35.719 1 83 51 PRO B C 1
ATOM 2734 O O . PRO B 1 51 ? 7.473 -3.537 -35.5 1 83 51 PRO B O 1
ATOM 2737 N N . LEU B 1 52 ? 5.473 -2.998 -34.844 1 82 52 LEU B N 1
ATOM 2738 C CA . LEU B 1 52 ? 5.328 -3.736 -33.594 1 82 52 LEU B CA 1
ATOM 2739 C C . LEU B 1 52 ? 6.359 -3.275 -32.562 1 82 52 LEU B C 1
ATOM 2741 O O . LEU B 1 52 ? 6.012 -2.988 -31.406 1 82 52 LEU B O 1
ATOM 2745 N N . PHE B 1 53 ? 7.656 -3.17 -33.062 1 85.69 53 PHE B N 1
ATOM 2746 C CA . PHE B 1 53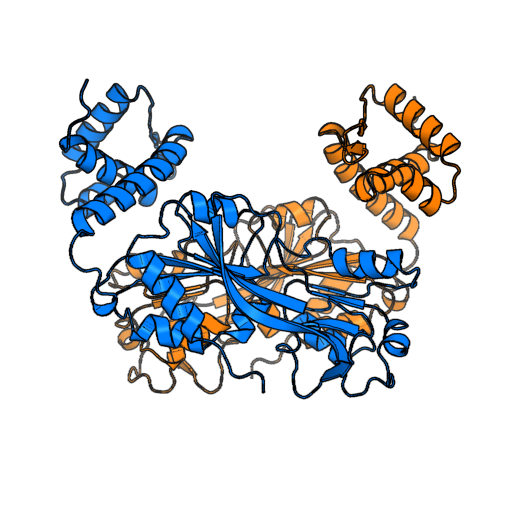 ? 8.742 -2.717 -32.188 1 85.69 53 PHE B CA 1
ATOM 2747 C C . PHE B 1 53 ? 9.625 -1.705 -32.906 1 85.69 53 PHE B C 1
ATOM 2749 O O . PHE B 1 53 ? 9.883 -1.843 -34.094 1 85.69 53 PHE B O 1
ATOM 2756 N N . ILE B 1 54 ? 9.867 -0.616 -32.156 1 81.06 54 ILE B N 1
ATOM 2757 C CA . ILE B 1 54 ? 10.773 0.385 -32.719 1 81.06 54 ILE B CA 1
ATOM 2758 C C . ILE B 1 54 ? 12.117 0.311 -31.969 1 81.06 54 ILE B C 1
ATOM 2760 O O . ILE B 1 54 ? 12.156 0.164 -30.75 1 81.06 54 ILE B O 1
ATOM 2764 N N . ARG B 1 55 ? 13.18 0.246 -32.719 1 76.5 55 ARG B N 1
ATOM 2765 C CA . ARG B 1 55 ? 14.516 0.207 -32.156 1 76.5 55 ARG B CA 1
ATOM 2766 C C . ARG B 1 55 ? 14.891 1.553 -31.531 1 76.5 55 ARG B C 1
ATOM 2768 O O . ARG B 1 55 ? 14.711 2.598 -32.156 1 76.5 55 ARG B O 1
ATOM 2775 N N . GLN B 1 56 ? 15.039 1.498 -30.344 1 73.12 56 GLN B N 1
ATOM 2776 C CA . GLN B 1 56 ? 15.562 2.672 -29.641 1 73.12 56 GLN B CA 1
ATOM 2777 C C . GLN B 1 56 ? 16.922 2.381 -29.016 1 73.12 56 GLN B C 1
ATOM 2779 O O . GLN B 1 56 ? 17.422 1.254 -29.078 1 73.12 56 GLN B O 1
ATOM 2784 N N . LEU B 1 57 ? 17.594 3.393 -28.422 1 66.5 57 LEU B N 1
ATOM 2785 C CA . LEU B 1 57 ? 18.906 3.24 -27.812 1 66.5 57 LEU B CA 1
ATOM 2786 C C . LEU B 1 57 ? 18.875 2.164 -26.734 1 66.5 57 LEU B C 1
ATOM 2788 O O . LEU B 1 57 ? 19.859 1.428 -26.562 1 66.5 57 LEU B O 1
ATOM 2792 N N . SER B 1 58 ? 17.812 2.023 -26.109 1 61.84 58 SER B N 1
ATOM 2793 C CA . SER B 1 58 ? 17.719 1.137 -24.953 1 61.84 58 SER B CA 1
ATOM 2794 C C . SER B 1 58 ? 17.297 -0.268 -25.375 1 61.84 58 SER B C 1
ATOM 2796 O O . SER B 1 58 ? 17.297 -1.192 -24.562 1 61.84 58 SER B O 1
ATOM 2798 N N . GLY B 1 59 ? 17 -0.464 -26.625 1 70.81 59 GLY B N 1
ATOM 2799 C CA . GLY B 1 59 ? 16.547 -1.752 -27.125 1 70.81 59 GLY B CA 1
ATOM 2800 C C . GLY B 1 59 ? 15.305 -1.655 -27.969 1 70.81 59 GLY B C 1
ATOM 2801 O O . GLY B 1 59 ? 15.086 -0.652 -28.656 1 70.81 59 GLY B O 1
ATOM 2802 N N . LEU B 1 60 ? 14.508 -2.758 -28 1 77.44 60 LEU B N 1
ATOM 2803 C CA . LEU B 1 60 ? 13.266 -2.797 -28.766 1 77.44 60 LEU B CA 1
ATOM 2804 C C . LEU B 1 60 ? 12.102 -2.283 -27.922 1 77.44 60 LEU B C 1
ATOM 2806 O O . LEU B 1 60 ? 11.875 -2.764 -26.812 1 77.44 60 LEU B O 1
ATOM 2810 N N . GLU B 1 61 ? 11.523 -1.288 -28.328 1 80.62 61 GLU B N 1
ATOM 2811 C CA . GLU B 1 61 ? 10.367 -0.739 -27.625 1 80.62 61 GLU B CA 1
ATOM 2812 C C . GLU B 1 61 ? 9.07 -1.051 -28.375 1 80.62 61 GLU B C 1
ATOM 2814 O O . GLU B 1 61 ? 8.961 -0.786 -29.562 1 80.62 61 GLU B O 1
ATOM 2819 N N . PRO B 1 62 ? 8.148 -1.669 -27.609 1 82.5 62 PRO B N 1
ATOM 2820 C CA . PRO B 1 62 ? 6.883 -1.98 -28.266 1 82.5 62 PRO B CA 1
ATOM 2821 C C . PRO B 1 62 ? 6.078 -0.731 -28.625 1 82.5 62 PRO B C 1
ATOM 2823 O O . PRO B 1 62 ? 6.133 0.267 -27.906 1 82.5 62 PRO B O 1
ATOM 2826 N N . THR B 1 63 ? 5.402 -0.742 -29.797 1 78.69 63 THR B N 1
ATOM 2827 C CA . THR B 1 63 ? 4.484 0.326 -30.188 1 78.69 63 THR B CA 1
ATOM 2828 C C . THR B 1 63 ? 3.219 0.281 -29.328 1 78.69 63 THR B C 1
ATOM 2830 O O . THR B 1 63 ? 2.975 -0.698 -28.625 1 78.69 63 THR B O 1
ATOM 2833 N N . THR B 1 64 ? 2.5 1.285 -29.375 1 73.94 64 THR B N 1
ATOM 2834 C CA . THR B 1 64 ? 1.217 1.32 -28.688 1 73.94 64 THR B CA 1
ATOM 2835 C C . THR B 1 64 ? 0.31 0.191 -29.156 1 73.94 64 THR B C 1
ATOM 2837 O O . THR B 1 64 ? -0.421 -0.406 -28.375 1 73.94 64 THR B O 1
ATOM 2840 N N . TYR B 1 65 ? 0.373 -0.052 -30.406 1 74 65 TYR B N 1
ATOM 2841 C CA . TYR B 1 65 ? -0.392 -1.145 -31 1 74 65 TYR B CA 1
ATOM 2842 C C . TYR B 1 65 ? 0.032 -2.486 -30.422 1 74 65 TYR B C 1
ATOM 2844 O O . TYR B 1 65 ? -0.814 -3.305 -30.047 1 74 65 TYR B O 1
ATOM 2852 N N . THR B 1 66 ? 1.284 -2.637 -30.25 1 76.75 66 THR B N 1
ATOM 2853 C CA . THR B 1 66 ? 1.823 -3.889 -29.734 1 76.75 66 THR B CA 1
ATOM 2854 C C . THR B 1 66 ? 1.41 -4.094 -28.281 1 76.75 66 THR B C 1
ATOM 2856 O O . THR B 1 66 ? 1.055 -5.203 -27.875 1 76.75 66 THR B O 1
ATOM 2859 N N . LEU B 1 67 ? 1.429 -3.088 -27.594 1 73.69 67 LEU B N 1
ATOM 2860 C CA . LEU B 1 67 ? 1.047 -3.18 -26.188 1 73.69 67 LEU B CA 1
ATOM 2861 C C . LEU B 1 67 ? -0.425 -3.553 -26.047 1 73.69 67 LEU B C 1
ATOM 2863 O O . LEU B 1 67 ? -0.782 -4.383 -25.219 1 73.69 67 LEU B O 1
ATOM 2867 N N . THR B 1 68 ? -1.225 -3.033 -26.906 1 70 68 THR B N 1
ATOM 2868 C CA . THR B 1 68 ? -2.648 -3.352 -26.922 1 70 68 THR B CA 1
ATOM 2869 C C . THR B 1 68 ? -2.877 -4.785 -27.391 1 70 68 THR B C 1
ATOM 2871 O O . THR B 1 68 ? -3.688 -5.512 -26.812 1 70 68 THR B O 1
ATOM 2874 N N . LEU B 1 69 ? -2.186 -5.062 -28.359 1 72.31 69 LEU B N 1
ATOM 2875 C CA . LEU B 1 69 ? -2.283 -6.414 -28.906 1 72.31 69 LEU B CA 1
ATOM 2876 C C . LEU B 1 69 ? -1.799 -7.441 -27.891 1 72.31 69 LEU B C 1
ATOM 2878 O O . LEU B 1 69 ? -2.414 -8.5 -27.719 1 72.31 69 LEU B O 1
ATOM 2882 N N . ALA B 1 70 ? -0.674 -7.102 -27.234 1 72.81 70 ALA B N 1
ATOM 2883 C CA . ALA B 1 70 ? -0.12 -8.016 -26.234 1 72.81 70 ALA B CA 1
ATOM 2884 C C . ALA B 1 70 ? -1.113 -8.258 -25.109 1 72.81 70 ALA B C 1
ATOM 2886 O O . ALA B 1 70 ? -1.253 -9.383 -24.625 1 72.81 70 ALA B O 1
ATOM 2887 N N . ALA B 1 71 ? -1.778 -7.316 -24.797 1 67 71 ALA B N 1
ATOM 2888 C CA . ALA B 1 71 ? -2.805 -7.457 -23.766 1 67 71 ALA B CA 1
ATOM 2889 C C . ALA B 1 71 ? -3.924 -8.383 -24.219 1 67 71 ALA B C 1
ATOM 2891 O O . ALA B 1 71 ? -4.391 -9.234 -23.453 1 67 71 ALA B O 1
ATOM 2892 N N . LYS B 1 72 ? -4.285 -8.203 -25.422 1 65.19 72 LYS B N 1
ATOM 2893 C CA . LYS B 1 72 ? -5.332 -9.047 -26 1 65.19 72 LYS B CA 1
ATOM 2894 C C . LYS B 1 72 ? -4.852 -10.484 -26.172 1 65.19 72 LYS B C 1
ATOM 2896 O O . LYS B 1 72 ? -5.582 -11.43 -25.859 1 65.19 72 LYS B O 1
ATOM 2901 N N . LEU B 1 73 ? -3.641 -10.57 -26.656 1 65.69 73 LEU B N 1
ATOM 2902 C CA . LEU B 1 73 ? -3.09 -11.898 -26.906 1 65.69 73 LEU B CA 1
ATOM 2903 C C . LEU B 1 73 ? -2.842 -12.633 -25.594 1 65.69 73 LEU B C 1
ATOM 2905 O O . LEU B 1 73 ? -3.023 -13.852 -25.531 1 65.69 73 LEU B O 1
ATOM 2909 N N . SER B 1 74 ? -2.404 -11.867 -24.641 1 63.09 74 SER B N 1
ATOM 2910 C CA . SER B 1 74 ? -2.254 -12.484 -23.328 1 63.09 74 SER B CA 1
ATOM 2911 C C . SER B 1 74 ? -3.57 -13.086 -22.844 1 63.09 74 SER B C 1
ATOM 2913 O O . SER B 1 74 ? -3.586 -14.18 -22.266 1 63.09 74 SER B O 1
ATOM 2915 N N . LYS B 1 75 ? -4.543 -12.469 -23.156 1 61.66 75 LYS B N 1
ATOM 2916 C CA . LYS B 1 75 ? -5.879 -12.977 -22.844 1 61.66 75 LYS B CA 1
ATOM 2917 C C . LYS B 1 75 ? -6.184 -14.25 -23.625 1 61.66 75 LYS B C 1
ATOM 2919 O O . LYS B 1 75 ? -6.703 -15.219 -23.078 1 61.66 75 LYS B O 1
ATOM 2924 N N . ILE B 1 76 ? -5.891 -14.156 -24.828 1 57.81 76 ILE B N 1
ATOM 2925 C CA . ILE B 1 76 ? -6.125 -15.305 -25.703 1 57.81 76 ILE B CA 1
ATOM 2926 C C . ILE B 1 76 ? -5.285 -16.484 -25.25 1 57.81 76 ILE B C 1
ATOM 2928 O O . ILE B 1 76 ? -5.762 -17.625 -25.219 1 57.81 76 ILE B O 1
ATOM 2932 N N . GLN B 1 77 ? -4.035 -16.156 -24.969 1 58.66 77 GLN B N 1
ATOM 2933 C CA . GLN B 1 77 ? -3.189 -17.219 -24.453 1 58.66 77 GLN B CA 1
ATOM 2934 C C . GLN B 1 77 ? -3.785 -17.828 -23.188 1 58.66 77 GLN B C 1
ATOM 2936 O O . GLN B 1 77 ? -3.781 -19.047 -23.016 1 58.66 77 GLN B O 1
ATOM 2941 N N . LYS B 1 78 ? -4.234 -17.016 -22.391 1 58.66 78 LYS B N 1
ATOM 2942 C CA . LYS B 1 78 ? -4.914 -17.5 -21.203 1 58.66 78 LYS B CA 1
ATOM 2943 C C . LYS B 1 78 ? -6.125 -18.359 -21.562 1 58.66 78 LYS B C 1
ATOM 2945 O O . LYS B 1 78 ? -6.375 -19.391 -20.938 1 58.66 78 LYS B O 1
ATOM 2950 N N . ASP B 1 79 ? -6.805 -17.906 -22.562 1 53.94 79 ASP B N 1
ATOM 2951 C CA . ASP B 1 79 ? -7.961 -18.656 -23.047 1 53.94 79 ASP B CA 1
ATOM 2952 C C . ASP B 1 79 ? -7.535 -19.984 -23.656 1 53.94 79 ASP B C 1
ATOM 2954 O O . ASP B 1 79 ? -8.203 -21 -23.453 1 53.94 79 ASP B O 1
ATOM 2958 N N . ILE B 1 80 ? -6.504 -19.953 -24.438 1 50.62 80 ILE B N 1
ATOM 2959 C CA . ILE B 1 80 ? -5.961 -21.172 -25.031 1 50.62 80 ILE B CA 1
ATOM 2960 C C . ILE B 1 80 ? -5.496 -22.109 -23.906 1 50.62 80 ILE B C 1
ATOM 2962 O O . ILE B 1 80 ? -5.793 -23.312 -23.938 1 50.62 80 ILE B O 1
ATOM 2966 N N . ASP B 1 81 ? -4.785 -21.5 -23.016 1 50.78 81 ASP B N 1
ATOM 2967 C CA . ASP B 1 81 ? -4.359 -22.328 -21.891 1 50.78 81 ASP B CA 1
ATOM 2968 C C . ASP B 1 81 ? -5.559 -22.922 -21.156 1 50.78 81 ASP B C 1
ATOM 2970 O O . ASP B 1 81 ? -5.539 -24.094 -20.781 1 50.78 81 ASP B O 1
ATOM 2974 N N . ALA B 1 82 ? -6.465 -22.078 -21.047 1 51.22 82 ALA B N 1
ATOM 2975 C CA . ALA B 1 82 ? -7.703 -22.547 -20.422 1 51.22 82 ALA B CA 1
ATOM 2976 C C . ALA B 1 82 ? -8.383 -23.625 -21.266 1 51.22 82 ALA B C 1
ATOM 2978 O O . ALA B 1 82 ? -8.984 -24.547 -20.719 1 51.22 82 ALA B O 1
ATOM 2979 N N . ALA B 1 83 ? -8.398 -23.391 -22.516 1 47.53 83 ALA B N 1
ATOM 2980 C CA . ALA B 1 83 ? -9.039 -24.359 -23.406 1 47.53 83 ALA B CA 1
ATOM 2981 C C . ALA B 1 83 ? -8.344 -25.719 -23.344 1 47.53 83 ALA B C 1
ATOM 2983 O O . ALA B 1 83 ? -9 -26.75 -23.438 1 47.53 83 ALA B O 1
ATOM 2984 N N . PHE B 1 84 ? -7.105 -25.625 -23.484 1 42.94 84 PHE B N 1
ATOM 2985 C CA . PHE B 1 84 ? -6.402 -26.891 -23.359 1 42.94 84 PHE B CA 1
ATOM 2986 C C . PHE B 1 84 ? -6.449 -27.406 -21.922 1 42.94 84 PHE B C 1
ATOM 2988 O O . PHE B 1 84 ? -6.18 -28.578 -21.672 1 42.94 84 PHE B O 1
ATOM 2995 N N . ASP B 1 85 ? -6.535 -26.469 -21.094 1 45.44 85 ASP B N 1
ATOM 2996 C CA . ASP B 1 85 ? -6.652 -26.906 -19.703 1 45.44 85 ASP B CA 1
ATOM 2997 C C . ASP B 1 85 ? -7.996 -27.594 -19.469 1 45.44 85 ASP B C 1
ATOM 2999 O O . ASP B 1 85 ? -8.469 -27.656 -18.328 1 45.44 85 ASP B O 1
ATOM 3003 N N . SER B 1 86 ? -8.734 -27.812 -20.547 1 43.81 86 SER B N 1
ATOM 3004 C CA . SER B 1 86 ? -9.836 -28.719 -20.234 1 43.81 86 SER B CA 1
ATOM 3005 C C . SER B 1 86 ? -9.391 -29.844 -19.297 1 43.81 86 SER B C 1
ATOM 3007 O O . SER B 1 86 ? -10.195 -30.703 -18.922 1 43.81 86 SER B O 1
ATOM 3009 N N . GLU B 1 87 ? -8.164 -30.125 -19.328 1 49.12 87 GLU B N 1
ATOM 3010 C CA . GLU B 1 87 ? -7.805 -31.109 -18.312 1 49.12 87 GLU B CA 1
ATOM 3011 C C . GLU B 1 87 ? -8.102 -30.594 -16.906 1 49.12 87 GLU B C 1
ATOM 3013 O O . GLU B 1 87 ? -8.172 -29.375 -16.688 1 49.12 87 GLU B O 1
ATOM 3018 N N . LEU B 1 88 ? -8.562 -31.422 -15.961 1 61.91 88 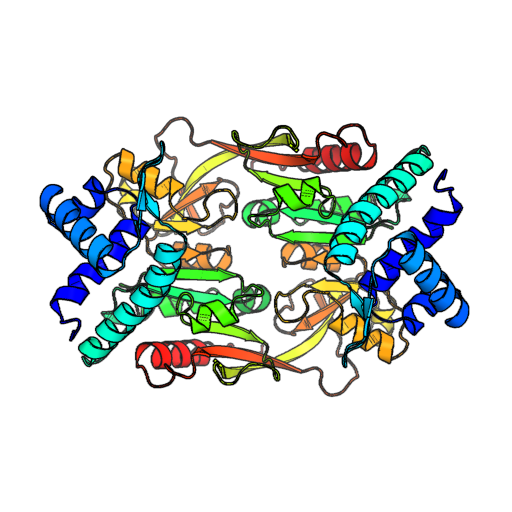LEU B N 1
ATOM 3019 C CA . LEU B 1 88 ? -8.945 -31.297 -14.562 1 61.91 88 LEU B CA 1
ATOM 3020 C C . LEU B 1 88 ? -8 -30.344 -13.82 1 61.91 88 LEU B C 1
ATOM 3022 O O . LEU B 1 88 ? -6.793 -30.578 -13.789 1 61.91 88 LEU B O 1
ATOM 3026 N N . PHE B 1 89 ? -8.289 -29.047 -13.922 1 81.88 89 PHE B N 1
ATOM 3027 C CA . PHE B 1 89 ? -7.531 -28.109 -13.109 1 81.88 89 PHE B CA 1
ATOM 3028 C C . PHE B 1 89 ? -7.246 -28.703 -11.727 1 81.88 89 PHE B C 1
ATOM 3030 O O . PHE B 1 89 ? -8.172 -29.078 -11.008 1 81.88 89 PHE B O 1
ATOM 3037 N N . ALA B 1 90 ? -6.062 -29 -11.547 1 86.5 90 ALA B N 1
ATOM 3038 C CA . ALA B 1 90 ? -5.59 -29.391 -10.219 1 86.5 90 ALA B CA 1
ATOM 3039 C C . ALA B 1 90 ? -4.629 -28.344 -9.656 1 86.5 90 ALA B C 1
ATOM 3041 O O . ALA B 1 90 ? -3.514 -28.188 -10.156 1 86.5 90 ALA B O 1
ATOM 3042 N N . PRO B 1 91 ? -5.074 -27.609 -8.633 1 91.94 91 PRO B N 1
ATOM 3043 C CA . PRO B 1 91 ? -4.227 -26.562 -8.062 1 91.94 91 PRO B CA 1
ATOM 3044 C C . PRO B 1 91 ? -2.816 -27.047 -7.738 1 91.94 91 PRO B C 1
ATOM 3046 O O . PRO B 1 91 ? -1.842 -26.328 -7.945 1 91.94 91 PRO B O 1
ATOM 3049 N N . LYS B 1 92 ? -2.727 -28.266 -7.316 1 92.56 92 LYS B N 1
ATOM 3050 C CA . LYS B 1 92 ? -1.451 -28.844 -6.891 1 92.56 92 LYS B CA 1
ATOM 3051 C C . LYS B 1 92 ? -0.469 -28.922 -8.055 1 92.56 92 LYS B C 1
ATOM 3053 O O . LYS B 1 92 ? 0.747 -28.891 -7.852 1 92.56 92 LYS B O 1
ATOM 3058 N N . LEU B 1 93 ? -1.002 -28.938 -9.25 1 90.12 93 LEU B N 1
ATOM 3059 C CA . LEU B 1 93 ? -0.152 -29.125 -10.422 1 90.12 93 LEU B CA 1
ATOM 3060 C C . LEU B 1 93 ? -0.055 -27.844 -11.234 1 90.12 93 LEU B C 1
ATOM 3062 O O . LEU B 1 93 ? 0.668 -27.797 -12.234 1 90.12 93 LEU B O 1
ATOM 3066 N N . TYR B 1 94 ? -0.722 -26.812 -10.844 1 90.44 94 TYR B N 1
ATOM 3067 C CA . TYR B 1 94 ? -0.765 -25.562 -11.602 1 90.44 94 TYR B CA 1
ATOM 3068 C C . TYR B 1 94 ? 0.568 -24.828 -11.516 1 90.44 94 TYR B C 1
ATOM 3070 O O . TYR B 1 94 ? 1.08 -24.578 -10.422 1 90.44 94 TYR B O 1
ATOM 3078 N N . ARG B 1 95 ? 1.128 -24.469 -12.648 1 88.56 95 ARG B N 1
ATOM 3079 C CA . ARG B 1 95 ? 2.445 -23.844 -12.688 1 88.56 95 ARG B CA 1
ATOM 3080 C C . ARG B 1 95 ? 2.354 -22.422 -13.219 1 88.56 95 ARG B C 1
ATOM 3082 O O . ARG B 1 95 ? 3.371 -21.734 -13.344 1 88.56 95 ARG B O 1
ATOM 3089 N N . GLY B 1 96 ? 1.254 -21.875 -13.344 1 88.75 96 GLY B N 1
ATOM 3090 C CA . GLY B 1 96 ? 1.078 -20.516 -13.867 1 88.75 96 GLY B CA 1
ATOM 3091 C C . GLY B 1 96 ? 1.143 -19.453 -12.789 1 88.75 96 GLY B C 1
ATOM 3092 O O . GLY B 1 96 ? 1.41 -19.75 -11.625 1 88.75 96 GLY B O 1
ATOM 3093 N N . LYS B 1 97 ? 0.977 -18.234 -13.234 1 92.56 97 LYS B N 1
ATOM 3094 C CA . LYS B 1 97 ? 0.974 -17.094 -12.344 1 92.56 97 LYS B CA 1
ATOM 3095 C C . LYS B 1 97 ? -0.441 -16.766 -11.875 1 92.56 97 LYS B C 1
ATOM 3097 O O . LYS B 1 97 ? -1.388 -16.797 -12.656 1 92.56 97 LYS B O 1
ATOM 3102 N N . ILE B 1 98 ? -0.606 -16.594 -10.648 1 96.62 98 ILE B N 1
ATOM 3103 C CA . ILE 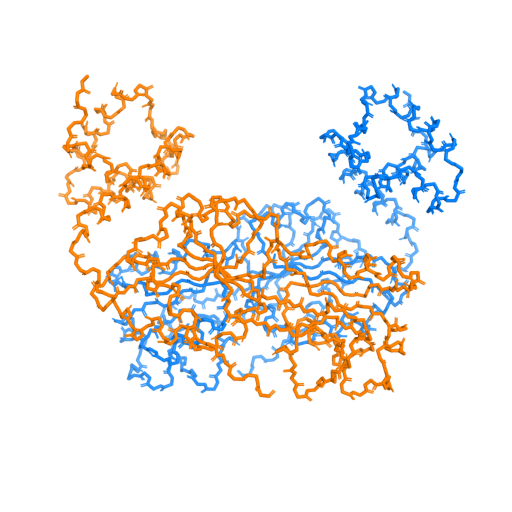B 1 98 ? -1.866 -16.156 -10.062 1 96.62 98 ILE B CA 1
ATOM 3104 C C . ILE B 1 98 ? -1.671 -14.797 -9.391 1 96.62 98 ILE B C 1
ATOM 3106 O O . ILE B 1 98 ? -0.837 -14.648 -8.5 1 96.62 98 ILE B O 1
ATOM 3110 N N . THR B 1 99 ? -2.4 -13.805 -9.828 1 97.94 99 THR B N 1
ATOM 3111 C CA . THR B 1 99 ? -2.287 -12.453 -9.305 1 97.94 99 THR B CA 1
ATOM 3112 C C . THR B 1 99 ? -3.529 -12.078 -8.5 1 97.94 99 THR B C 1
ATOM 3114 O O . THR B 1 99 ? -4.652 -12.172 -9 1 97.94 99 THR B O 1
ATOM 3117 N N . LEU B 1 100 ? -3.316 -11.664 -7.254 1 98.44 100 LEU B N 1
ATOM 3118 C CA . LEU B 1 100 ? -4.387 -11.219 -6.371 1 98.44 100 LEU B CA 1
ATOM 3119 C C . LEU B 1 100 ? -4.199 -9.75 -5.988 1 98.44 100 LEU B C 1
ATOM 3121 O O . LEU B 1 100 ? -3.078 -9.32 -5.703 1 98.44 100 LEU B O 1
ATOM 3125 N N . ALA B 1 101 ? -5.215 -9.008 -6.07 1 98.38 101 ALA B N 1
ATOM 3126 C CA . ALA B 1 101 ? -5.223 -7.641 -5.555 1 98.38 101 ALA B CA 1
ATOM 3127 C C . ALA B 1 101 ? -6.066 -7.539 -4.289 1 98.38 101 ALA B C 1
ATOM 3129 O O . ALA B 1 101 ? -7.129 -8.156 -4.191 1 98.38 101 ALA B O 1
ATOM 3130 N N . ALA B 1 102 ? -5.586 -6.785 -3.324 1 98 102 ALA B N 1
ATOM 3131 C CA . ALA B 1 102 ? -6.348 -6.613 -2.09 1 98 102 ALA B CA 1
ATOM 3132 C C . ALA B 1 102 ? -6.059 -5.258 -1.453 1 98 102 ALA B C 1
ATOM 3134 O O . ALA B 1 102 ? -5.016 -4.652 -1.71 1 98 102 ALA B O 1
ATOM 3135 N N . ASN B 1 103 ? -7.008 -4.734 -0.733 1 95.94 103 ASN B N 1
ATOM 3136 C CA . ASN B 1 103 ? -6.73 -3.512 0.01 1 95.94 103 ASN B CA 1
ATOM 3137 C C . ASN B 1 103 ? -5.988 -3.805 1.312 1 95.94 103 ASN B C 1
ATOM 3139 O O . ASN B 1 103 ? -5.91 -4.957 1.74 1 95.94 103 ASN B O 1
ATOM 3143 N N . VAL B 1 104 ? -5.469 -2.795 1.906 1 95.06 104 VAL B N 1
ATOM 3144 C CA . VAL B 1 104 ? -4.539 -2.918 3.021 1 95.06 104 VAL B CA 1
ATOM 3145 C C . VAL B 1 104 ? -5.25 -3.531 4.227 1 95.06 104 VAL B C 1
ATOM 3147 O O . VAL B 1 104 ? -4.668 -4.332 4.957 1 95.06 104 VAL B O 1
ATOM 3150 N N . ALA B 1 105 ? -6.473 -3.232 4.488 1 95.25 105 ALA B N 1
ATOM 3151 C CA . ALA B 1 105 ? -7.219 -3.74 5.637 1 95.25 105 ALA B CA 1
ATOM 3152 C C . ALA B 1 105 ? -7.461 -5.242 5.512 1 95.25 105 ALA B C 1
ATOM 3154 O O . ALA B 1 105 ? -7.273 -5.992 6.473 1 95.25 105 ALA B O 1
ATOM 3155 N N . LEU B 1 106 ? -7.832 -5.645 4.352 1 96.5 106 LEU B N 1
ATOM 3156 C CA . LEU B 1 106 ? -8.164 -7.051 4.145 1 96.5 106 LEU B CA 1
ATOM 3157 C C . LEU B 1 106 ? -6.898 -7.902 4.078 1 96.5 106 LEU B C 1
ATOM 3159 O O . LEU B 1 106 ? -6.898 -9.062 4.496 1 96.5 106 LEU B O 1
ATOM 3163 N N . LEU B 1 107 ? -5.816 -7.332 3.537 1 96.25 107 LEU B N 1
ATOM 3164 C CA . LEU B 1 107 ? -4.547 -8.047 3.609 1 96.25 107 LEU B CA 1
ATOM 3165 C C . LEU B 1 107 ? -4.148 -8.305 5.059 1 96.25 107 LEU B C 1
ATOM 3167 O O . LEU B 1 107 ? -3.701 -9.406 5.398 1 96.25 107 LEU B O 1
ATOM 3171 N N . HIS B 1 108 ? -4.332 -7.309 5.848 1 94.62 108 HIS B N 1
ATOM 3172 C CA . HIS B 1 108 ? -4.047 -7.441 7.273 1 94.62 108 HIS B CA 1
ATOM 3173 C C . HIS B 1 108 ? -4.918 -8.516 7.91 1 94.62 108 HIS B C 1
ATOM 3175 O O . HIS B 1 108 ? -4.441 -9.289 8.75 1 94.62 108 HIS B O 1
ATOM 3181 N N . TYR B 1 109 ? -6.102 -8.578 7.516 1 95 109 TYR B N 1
ATOM 3182 C CA . TYR B 1 109 ? -7.09 -9.477 8.102 1 95 109 TYR B CA 1
ATOM 3183 C C . TYR B 1 109 ? -6.836 -10.922 7.676 1 95 109 TYR B C 1
ATOM 3185 O O . TYR B 1 109 ? -6.887 -11.836 8.5 1 95 109 TYR B O 1
ATOM 3193 N N . TYR B 1 110 ? -6.488 -11.188 6.445 1 95.69 110 TYR B N 1
ATOM 3194 C CA . TYR B 1 110 ? -6.461 -12.539 5.902 1 95.69 110 TYR B CA 1
ATOM 3195 C C . TYR B 1 110 ? -5.059 -13.125 5.98 1 95.69 110 TYR B C 1
ATOM 3197 O O . TYR B 1 110 ? -4.887 -14.344 5.93 1 95.69 110 TYR B O 1
ATOM 3205 N N . GLN B 1 111 ? -4.109 -12.266 6.039 1 94 111 GLN B N 1
ATOM 3206 C CA . GLN B 1 111 ? -2.756 -12.797 6.145 1 94 111 GLN B CA 1
ATOM 3207 C C . GLN B 1 111 ? -2.445 -13.219 7.578 1 94 111 GLN B C 1
ATOM 3209 O O . GLN B 1 111 ? -2.922 -12.602 8.531 1 94 111 GLN B O 1
ATOM 3214 N N . PRO B 1 112 ? -1.736 -14.219 7.793 1 94.62 112 PRO B N 1
ATOM 3215 C CA . PRO B 1 112 ? -0.944 -15 6.84 1 94.62 112 PRO B CA 1
ATOM 3216 C C . PRO B 1 112 ? -1.717 -16.172 6.254 1 94.62 112 PRO B C 1
ATOM 3218 O O . PRO B 1 112 ? -1.229 -16.844 5.34 1 94.62 112 PRO B O 1
ATOM 3221 N N . LYS B 1 113 ? -2.871 -16.359 6.715 1 96.06 113 LYS B N 1
ATOM 3222 C CA . LYS B 1 113 ? -3.645 -17.547 6.352 1 96.06 113 LYS B CA 1
ATOM 3223 C C . LYS B 1 113 ? -3.846 -17.625 4.84 1 96.06 113 LYS B C 1
ATOM 3225 O O . LYS B 1 113 ? -3.781 -18.703 4.258 1 96.06 113 LYS B O 1
ATOM 3230 N N . LEU B 1 114 ? -4.066 -16.547 4.246 1 96.94 114 LEU B N 1
ATOM 3231 C CA . LEU B 1 114 ? -4.273 -16.5 2.805 1 96.94 114 LEU B CA 1
ATOM 3232 C C . LEU B 1 114 ? -3.07 -17.078 2.064 1 96.94 114 LEU B C 1
ATOM 3234 O O . LEU B 1 114 ? -3.211 -18 1.261 1 96.94 114 LEU B O 1
ATOM 3238 N N . LEU B 1 115 ? -1.925 -16.578 2.357 1 97.06 115 LEU B N 1
ATOM 3239 C CA . LEU B 1 115 ? -0.731 -17 1.641 1 97.06 115 LEU B CA 1
ATOM 3240 C C . LEU B 1 115 ? -0.391 -18.453 1.979 1 97.06 115 LEU B C 1
ATOM 3242 O O . LEU B 1 115 ? 0.004 -19.219 1.102 1 97.06 115 LEU B O 1
ATOM 3246 N N . ILE B 1 116 ? -0.557 -18.812 3.209 1 95.88 116 ILE B N 1
ATOM 3247 C CA . ILE B 1 116 ? -0.278 -20.188 3.633 1 95.88 116 ILE B CA 1
ATOM 3248 C C . ILE B 1 116 ? -1.146 -21.156 2.84 1 95.88 116 ILE B C 1
ATOM 3250 O O . ILE B 1 116 ? -0.647 -22.156 2.311 1 95.88 116 ILE B O 1
ATOM 3254 N N . THR B 1 117 ? -2.395 -20.844 2.773 1 96.88 117 THR B N 1
ATOM 3255 C CA . THR B 1 117 ? -3.338 -21.703 2.082 1 96.88 117 THR B CA 1
ATOM 3256 C C . THR B 1 117 ? -3.021 -21.781 0.59 1 96.88 117 THR B C 1
ATOM 3258 O O . THR B 1 117 ? -3.09 -22.844 -0.018 1 96.88 117 THR B O 1
ATOM 3261 N N . LEU B 1 118 ? -2.699 -20.672 -0.028 1 97.5 118 LEU B N 1
ATOM 3262 C CA . LEU B 1 118 ? -2.32 -20.641 -1.437 1 97.5 118 LEU B CA 1
ATOM 3263 C C . LEU B 1 118 ? -1.108 -21.531 -1.697 1 97.5 118 LEU B C 1
ATOM 3265 O O . LEU B 1 118 ? -1.12 -22.344 -2.619 1 97.5 118 LEU B O 1
ATOM 3269 N N . LEU B 1 119 ? -0.105 -21.406 -0.831 1 96.12 119 LEU B N 1
ATOM 3270 C CA . LEU B 1 119 ? 1.136 -22.141 -1.002 1 96.12 119 LEU B CA 1
ATOM 3271 C C . LEU B 1 119 ? 0.904 -23.641 -0.796 1 96.12 119 LEU B C 1
ATOM 3273 O O . LEU B 1 119 ? 1.545 -24.469 -1.447 1 96.12 119 LEU B O 1
ATOM 3277 N N . GLU B 1 120 ? 0.023 -23.969 0.065 1 96.06 120 GLU B N 1
ATOM 3278 C CA . GLU B 1 120 ? -0.289 -25.359 0.357 1 96.06 120 GLU B CA 1
ATOM 3279 C C . GLU B 1 120 ? -1.066 -26 -0.788 1 96.06 120 GLU B C 1
ATOM 3281 O O . GLU B 1 120 ? -0.766 -27.125 -1.195 1 96.06 120 GLU B O 1
ATOM 3286 N N . GLN B 1 121 ? -2.004 -25.297 -1.289 1 96.25 121 GLN B N 1
ATOM 3287 C CA . GLN B 1 121 ? -2.906 -25.875 -2.275 1 96.25 121 GLN B CA 1
ATOM 3288 C C . GLN B 1 121 ? -2.314 -25.797 -3.678 1 96.25 121 GLN B C 1
ATOM 3290 O O . GLN B 1 121 ? -2.607 -26.641 -4.531 1 96.25 121 GLN B O 1
ATOM 3295 N N . ALA B 1 122 ? -1.502 -24.812 -3.949 1 96.19 122 ALA B N 1
ATOM 3296 C CA . ALA B 1 122 ? -0.875 -24.641 -5.258 1 96.19 122 ALA B CA 1
ATOM 3297 C C . ALA B 1 122 ? 0.625 -24.391 -5.117 1 96.19 122 ALA B C 1
ATOM 3299 O O . ALA B 1 122 ? 1.119 -23.328 -5.477 1 96.19 122 ALA B O 1
ATOM 3300 N N . PRO B 1 123 ? 1.368 -25.406 -4.723 1 94.38 123 PRO B N 1
ATOM 3301 C CA . PRO B 1 123 ? 2.785 -25.25 -4.383 1 94.38 123 PRO B CA 1
ATOM 3302 C C . PRO B 1 123 ? 3.654 -24.938 -5.602 1 94.38 123 PRO B C 1
ATOM 3304 O O . PRO B 1 123 ? 4.785 -24.469 -5.453 1 94.38 123 PRO B O 1
ATOM 3307 N N . LEU B 1 124 ? 3.158 -25.172 -6.777 1 92.69 124 LEU B N 1
ATOM 3308 C CA . LEU B 1 124 ? 3.977 -24.984 -7.973 1 92.69 124 LEU B CA 1
ATOM 3309 C C . LEU B 1 124 ? 3.646 -23.672 -8.664 1 92.69 124 LEU B C 1
ATOM 3311 O O . LEU B 1 124 ? 4.305 -23.281 -9.633 1 92.69 124 LEU B O 1
ATOM 3315 N N . ALA B 1 125 ? 2.684 -22.969 -8.156 1 93.94 125 ALA B N 1
ATOM 3316 C CA . ALA B 1 125 ? 2.25 -21.719 -8.758 1 93.94 125 ALA B CA 1
ATOM 3317 C C . ALA B 1 125 ? 3.166 -20.562 -8.344 1 93.94 125 ALA B C 1
ATOM 3319 O O . ALA B 1 125 ? 3.85 -20.641 -7.32 1 93.94 125 ALA B O 1
ATOM 3320 N N . ASN B 1 126 ? 3.178 -19.531 -9.234 1 94 126 ASN B N 1
ATOM 3321 C CA . ASN B 1 126 ? 3.785 -18.25 -8.898 1 94 126 ASN B CA 1
ATOM 3322 C C . ASN B 1 126 ? 2.732 -17.234 -8.484 1 94 126 ASN B C 1
ATOM 3324 O O . ASN B 1 126 ? 1.757 -17.016 -9.211 1 94 126 ASN B O 1
ATOM 3328 N N . PHE B 1 127 ? 2.943 -16.656 -7.371 1 97.12 127 PHE B N 1
ATOM 3329 C CA . PHE B 1 127 ? 1.911 -15.758 -6.855 1 97.12 127 PHE B CA 1
ATOM 3330 C C . PHE B 1 127 ? 2.373 -14.305 -6.91 1 97.12 127 PHE B C 1
ATOM 3332 O O . PHE B 1 127 ? 3.547 -14.016 -6.676 1 97.12 127 PHE B O 1
ATOM 3339 N N . GLU B 1 128 ? 1.463 -13.484 -7.23 1 96.62 128 GLU B N 1
ATOM 3340 C CA . GLU B 1 128 ? 1.649 -12.039 -7.129 1 96.62 128 GLU B CA 1
ATOM 3341 C C . GLU B 1 128 ? 0.529 -11.398 -6.32 1 96.62 128 GLU B C 1
ATOM 3343 O O . GLU B 1 128 ? -0.649 -11.555 -6.645 1 96.62 128 GLU B O 1
ATOM 3348 N N . ILE B 1 129 ? 0.892 -10.75 -5.25 1 97.75 129 ILE B N 1
ATOM 3349 C CA . ILE B 1 129 ? -0.069 -10.031 -4.414 1 97.75 129 ILE B CA 1
ATOM 3350 C C . ILE B 1 129 ? 0.188 -8.531 -4.508 1 97.75 129 ILE B C 1
ATOM 3352 O O . ILE B 1 129 ? 1.238 -8.047 -4.082 1 97.75 129 ILE B O 1
ATOM 3356 N N . VAL B 1 130 ? -0.803 -7.82 -5.027 1 95.88 130 VAL B N 1
ATOM 3357 C CA . VAL B 1 130 ? -0.628 -6.387 -5.238 1 95.88 130 VAL B CA 1
ATOM 3358 C C . VAL B 1 130 ? -1.693 -5.613 -4.465 1 95.88 130 VAL B C 1
ATOM 3360 O O . VAL B 1 130 ? -2.738 -6.168 -4.117 1 95.88 130 VAL B O 1
ATOM 3363 N N . GLN B 1 131 ? -1.356 -4.395 -4.199 1 95.38 131 GLN B N 1
ATOM 3364 C CA . GLN B 1 131 ? -2.324 -3.543 -3.518 1 95.38 131 GLN B CA 1
ATOM 3365 C C . GLN B 1 131 ? -3.416 -3.076 -4.477 1 95.38 131 GLN B C 1
ATOM 3367 O O . GLN B 1 131 ? -3.135 -2.719 -5.621 1 95.38 131 GLN B O 1
ATOM 3372 N N . TRP B 1 132 ? -4.621 -3.062 -3.975 1 96.44 132 TRP B N 1
ATOM 3373 C CA . TRP B 1 132 ? -5.75 -2.59 -4.773 1 96.44 132 TRP B CA 1
ATOM 3374 C C . TRP B 1 132 ? -5.562 -1.126 -5.16 1 96.44 132 TRP B C 1
ATOM 3376 O O . TRP B 1 132 ? -5.191 -0.298 -4.324 1 96.44 132 TRP B O 1
ATOM 3386 N N . GLN B 1 133 ? -5.781 -0.846 -6.414 1 92.56 133 GLN B N 1
ATOM 3387 C CA . GLN B 1 133 ? -5.727 0.512 -6.941 1 92.56 133 GLN B CA 1
ATOM 3388 C C . GLN B 1 133 ? -7.031 0.881 -7.645 1 92.56 133 GLN B C 1
ATOM 3390 O O . GLN B 1 133 ? -7.93 0.048 -7.777 1 92.56 133 GLN B O 1
ATOM 3395 N N . GLU B 1 134 ? -7.051 2.084 -8.102 1 87.75 134 GLU B N 1
ATOM 3396 C CA . GLU B 1 134 ? -8.258 2.582 -8.758 1 87.75 134 GLU B CA 1
ATOM 3397 C C . GLU B 1 134 ? -8.555 1.797 -10.031 1 87.75 134 GLU B C 1
ATOM 3399 O O . GLU B 1 134 ? -9.719 1.621 -10.406 1 87.75 134 GLU B O 1
ATOM 3404 N N . ASP B 1 135 ? -7.566 1.25 -10.625 1 91.81 135 ASP B N 1
ATOM 3405 C CA . ASP B 1 135 ? -7.762 0.568 -11.898 1 91.81 135 ASP B CA 1
ATOM 3406 C C . ASP B 1 135 ? -7.812 -0.946 -11.711 1 91.81 135 ASP B C 1
ATOM 3408 O O . ASP B 1 135 ? -7.699 -1.702 -12.68 1 91.81 135 ASP B O 1
ATOM 3412 N N . SER B 1 136 ? -7.941 -1.365 -10.516 1 95.31 136 SER B N 1
ATOM 3413 C CA . SER B 1 136 ? -7.906 -2.797 -10.234 1 95.31 136 SER B CA 1
ATOM 3414 C C . SER B 1 136 ? -9.062 -3.521 -10.914 1 95.31 136 SER B C 1
ATOM 3416 O O . SER B 1 136 ? -8.898 -4.633 -11.422 1 95.31 136 SER B O 1
ATOM 3418 N N . TYR B 1 137 ? -10.219 -2.924 -11.016 1 94.81 137 TYR B N 1
ATOM 3419 C CA . TYR B 1 137 ? -11.336 -3.543 -11.727 1 94.81 137 TYR B CA 1
ATOM 3420 C C . TYR B 1 137 ? -10.984 -3.781 -13.188 1 94.81 137 TYR B C 1
ATOM 3422 O O . TYR B 1 137 ? -11.258 -4.855 -13.727 1 94.81 137 TYR B O 1
ATOM 3430 N N . GLN B 1 138 ? -10.43 -2.805 -13.766 1 94.12 138 GLN B N 1
ATOM 3431 C CA . GLN B 1 138 ? -10.023 -2.934 -15.164 1 94.12 138 GLN B CA 1
ATOM 3432 C C . GLN B 1 138 ? -8.984 -4.043 -15.328 1 94.12 138 GLN B C 1
ATOM 3434 O O . GLN B 1 138 ? -9.031 -4.801 -16.297 1 94.12 138 GLN B O 1
ATOM 3439 N N . LYS B 1 139 ? -8.102 -4.156 -14.383 1 95.25 139 LYS B N 1
ATOM 3440 C CA . LYS B 1 139 ? -7.051 -5.168 -14.438 1 95.25 139 LYS B CA 1
ATOM 3441 C C . LYS B 1 139 ? -7.621 -6.57 -14.242 1 95.25 139 LYS B C 1
ATOM 3443 O O . LYS B 1 139 ? -7.086 -7.543 -14.773 1 95.25 139 LYS B O 1
ATOM 3448 N N . ILE B 1 140 ? -8.656 -6.641 -13.5 1 95.81 140 ILE B N 1
ATOM 3449 C CA . ILE B 1 140 ? -9.359 -7.914 -13.359 1 95.81 140 ILE B CA 1
ATOM 3450 C C . ILE B 1 140 ? -10.016 -8.289 -14.688 1 95.81 140 ILE B C 1
ATOM 3452 O O . ILE B 1 140 ? -9.93 -9.438 -15.125 1 95.81 140 ILE B O 1
ATOM 3456 N N . LEU B 1 141 ? -10.562 -7.312 -15.367 1 92.31 141 LEU B N 1
ATOM 3457 C CA . LEU B 1 141 ? -11.266 -7.551 -16.625 1 92.31 141 LEU B CA 1
ATOM 3458 C C . LEU B 1 141 ? -10.289 -7.93 -17.734 1 92.31 141 LEU B C 1
ATOM 3460 O O . LEU B 1 141 ? -10.609 -8.758 -18.594 1 92.31 141 LEU B O 1
ATOM 3464 N N . ASP B 1 142 ? -9.156 -7.359 -17.641 1 90.25 142 ASP B N 1
ATOM 3465 C CA . ASP B 1 142 ? -8.211 -7.652 -18.703 1 90.25 142 ASP B CA 1
ATOM 3466 C C . ASP B 1 142 ? -7.352 -8.867 -18.375 1 90.25 142 ASP B C 1
ATOM 3468 O O . ASP B 1 142 ? -6.488 -9.266 -19.156 1 90.25 142 ASP B O 1
ATOM 3472 N N . GLY B 1 143 ? -7.48 -9.305 -17.203 1 88.69 143 GLY B N 1
ATOM 3473 C CA . GLY B 1 143 ? -6.855 -10.57 -16.859 1 88.69 143 GLY B CA 1
ATOM 3474 C C . GLY B 1 143 ? -5.516 -10.406 -16.172 1 88.69 143 GLY B C 1
ATOM 3475 O O . GLY B 1 143 ? -4.875 -11.391 -15.805 1 88.69 143 GLY B O 1
ATOM 3476 N N . SER B 1 144 ? -5.07 -9.219 -16 1 93.12 144 SER B N 1
ATOM 3477 C CA . SER B 1 144 ? -3.803 -8.984 -15.312 1 93.12 144 SER B CA 1
ATOM 3478 C C . SER B 1 144 ? -3.906 -9.32 -13.828 1 93.12 144 SER B C 1
ATOM 3480 O O . SER B 1 144 ? -2.906 -9.656 -13.188 1 93.12 144 SER B O 1
ATOM 3482 N N . ILE B 1 145 ? -5.066 -9.219 -13.336 1 97.19 145 ILE B N 1
ATOM 3483 C CA . ILE B 1 145 ? -5.406 -9.664 -11.992 1 97.19 145 ILE B CA 1
ATOM 3484 C C . ILE B 1 145 ? -6.445 -10.781 -12.062 1 97.19 145 ILE B C 1
ATOM 3486 O O . ILE B 1 145 ? -7.445 -10.664 -12.773 1 97.19 145 ILE B O 1
ATOM 3490 N N . ASN B 1 146 ? -6.156 -11.859 -11.391 1 97.12 146 ASN B N 1
ATOM 3491 C CA . ASN B 1 146 ? -7.09 -12.977 -11.438 1 97.12 146 ASN B CA 1
ATOM 3492 C C . ASN B 1 146 ? -8.266 -12.766 -10.492 1 97.12 146 ASN B C 1
ATOM 3494 O O . ASN B 1 146 ? -9.422 -12.992 -10.859 1 97.12 146 ASN B O 1
ATOM 3498 N N . ALA B 1 147 ? -7.973 -12.297 -9.289 1 97.88 147 ALA B N 1
ATOM 3499 C CA . ALA B 1 147 ? -9.023 -12.055 -8.305 1 97.88 147 ALA B CA 1
ATOM 3500 C C . ALA B 1 147 ? -8.68 -10.859 -7.418 1 97.88 147 ALA B C 1
ATOM 3502 O O . ALA B 1 147 ? -7.508 -10.555 -7.207 1 97.88 147 ALA B O 1
ATOM 3503 N N . GLY B 1 148 ? -9.703 -10.219 -7.012 1 98 148 GLY B N 1
ATOM 3504 C CA . GLY B 1 148 ? -9.539 -9.086 -6.121 1 98 148 GLY B CA 1
ATOM 3505 C C . GLY B 1 148 ? -10.266 -9.25 -4.801 1 98 148 GLY B C 1
ATOM 3506 O O . GLY B 1 148 ? -11.367 -9.805 -4.758 1 98 148 GLY B O 1
ATOM 3507 N N . LEU B 1 149 ? -9.617 -8.852 -3.697 1 97.69 149 LEU B N 1
ATOM 3508 C CA . LEU B 1 149 ? -10.242 -8.781 -2.383 1 97.69 149 LEU B CA 1
ATOM 3509 C C . LEU B 1 149 ? -10.523 -7.332 -1.994 1 97.69 149 LEU B C 1
ATOM 3511 O O . LEU B 1 149 ? -9.594 -6.535 -1.847 1 97.69 149 LEU B O 1
ATOM 3515 N N . HIS B 1 150 ? -11.719 -7.016 -1.855 1 96.62 150 HIS B N 1
ATOM 3516 C CA . HIS B 1 150 ? -12.125 -5.645 -1.564 1 96.62 150 HIS B CA 1
ATOM 3517 C C . HIS B 1 150 ? -13.445 -5.605 -0.805 1 96.62 150 HIS B C 1
ATOM 3519 O O . HIS B 1 150 ? -13.93 -6.641 -0.34 1 96.62 150 HIS B O 1
ATOM 3525 N N . PHE B 1 151 ? -13.969 -4.461 -0.558 1 94.62 151 PHE B N 1
ATOM 3526 C CA . PHE B 1 151 ? -15.289 -4.32 0.046 1 94.62 151 PHE B CA 1
ATOM 3527 C C . PHE B 1 151 ? -16.359 -4.238 -1.026 1 94.62 151 PHE B C 1
ATOM 3529 O O . PHE B 1 151 ? -16.125 -3.734 -2.125 1 94.62 151 PHE B O 1
ATOM 3536 N N . LEU B 1 152 ? -17.469 -4.703 -0.651 1 93.94 152 LEU B N 1
ATOM 3537 C CA . LEU B 1 152 ? -18.594 -4.766 -1.577 1 93.94 152 LEU B CA 1
ATOM 3538 C C . LEU B 1 152 ? -18.891 -3.391 -2.164 1 93.94 152 LEU B C 1
ATOM 3540 O O . LEU B 1 152 ? -18.969 -2.404 -1.43 1 93.94 152 LEU B O 1
ATOM 3544 N N . ASN B 1 153 ? -18.891 -3.32 -3.428 1 90.5 153 ASN B N 1
ATOM 3545 C CA . ASN B 1 153 ? -19.266 -2.137 -4.199 1 90.5 153 ASN B CA 1
ATOM 3546 C C . ASN B 1 153 ? -20.562 -2.352 -4.965 1 90.5 153 ASN B C 1
ATOM 3548 O O . ASN B 1 153 ? -20.578 -3.039 -5.988 1 90.5 153 ASN B O 1
ATOM 3552 N N . GLU B 1 154 ? -21.531 -1.718 -4.594 1 84.88 154 GLU B N 1
ATOM 3553 C CA . GLU B 1 154 ? -22.844 -1.912 -5.195 1 84.88 154 GLU B CA 1
ATOM 3554 C C . GLU B 1 154 ? -22.891 -1.344 -6.609 1 84.88 154 GLU B C 1
ATOM 3556 O O . GLU B 1 154 ? -23.734 -1.752 -7.422 1 84.88 154 GLU B O 1
ATOM 3561 N N . ASN B 1 155 ? -22.016 -0.453 -6.934 1 83.69 155 ASN B N 1
ATOM 3562 C CA . ASN B 1 155 ? -22 0.185 -8.242 1 83.69 155 ASN B CA 1
ATOM 3563 C C . ASN B 1 155 ? -21.016 -0.491 -9.188 1 83.69 155 ASN B C 1
ATOM 3565 O O . ASN B 1 155 ? -20.656 0.066 -10.227 1 83.69 155 ASN B O 1
ATOM 3569 N N . CYS B 1 156 ? -20.625 -1.63 -8.812 1 85.56 156 CYS B N 1
ATOM 3570 C CA . CYS B 1 156 ? -19.672 -2.373 -9.617 1 85.56 156 CYS B CA 1
ATOM 3571 C C . CYS B 1 156 ? -20.297 -2.848 -10.922 1 85.56 156 CYS B C 1
ATOM 3573 O O . CYS B 1 156 ? -21.484 -3.182 -10.961 1 85.56 156 CYS B O 1
ATOM 3575 N N . THR B 1 157 ? -19.516 -2.834 -11.977 1 86.44 157 THR B N 1
ATOM 3576 C CA . THR B 1 157 ? -19.984 -3.279 -13.281 1 86.44 157 THR B CA 1
ATOM 3577 C C . THR B 1 157 ? -20.406 -4.746 -13.234 1 86.44 157 THR B C 1
ATOM 3579 O O . THR B 1 157 ? -19.922 -5.508 -12.398 1 86.44 157 THR B O 1
ATOM 3582 N N . GLN B 1 158 ? -21.219 -5.129 -14.125 1 89 158 GLN B N 1
ATOM 3583 C CA . GLN B 1 158 ? -21.688 -6.508 -14.195 1 89 158 GLN B CA 1
ATOM 3584 C C . GLN B 1 158 ? -20.594 -7.438 -14.727 1 89 158 GLN B C 1
ATOM 3586 O O . GLN B 1 158 ? -20.703 -8.656 -14.586 1 89 158 GLN B O 1
ATOM 3591 N N . SER B 1 159 ? -19.688 -6.832 -15.352 1 93.56 159 SER B N 1
ATOM 3592 C CA . SER B 1 159 ? -18.594 -7.621 -15.914 1 93.56 159 SER B CA 1
ATOM 3593 C C . SER B 1 159 ? -17.719 -8.211 -14.812 1 93.56 159 SER B C 1
ATOM 3595 O O . SER B 1 159 ? -16.859 -9.047 -15.078 1 93.56 159 SER B O 1
ATOM 3597 N N . ILE B 1 160 ? -18.031 -7.766 -13.594 1 96.12 160 ILE B N 1
ATOM 3598 C CA . ILE B 1 160 ? -17.328 -8.281 -12.43 1 96.12 160 ILE B CA 1
ATOM 3599 C C . ILE B 1 160 ? -18.297 -8.992 -11.5 1 96.12 160 ILE B C 1
ATOM 3601 O O . ILE B 1 160 ? -19.359 -8.461 -11.188 1 96.12 160 ILE B O 1
ATOM 3605 N N . THR B 1 161 ? -17.984 -10.156 -11.133 1 96.19 161 THR B N 1
ATOM 3606 C CA . THR B 1 161 ? -18.766 -10.875 -10.133 1 96.19 161 THR B CA 1
ATOM 3607 C C . THR B 1 161 ? -18.125 -10.734 -8.75 1 96.19 161 THR B C 1
ATOM 3609 O O . THR B 1 161 ? -16.938 -11 -8.586 1 96.19 161 THR B O 1
ATOM 3612 N N . GLN B 1 162 ? -18.891 -10.32 -7.84 1 97 162 GLN B N 1
ATOM 3613 C CA . GLN B 1 162 ? -18.438 -10.188 -6.453 1 97 162 GLN B CA 1
ATOM 3614 C C . GLN B 1 162 ? -19.078 -11.258 -5.57 1 97 162 GLN B C 1
ATOM 3616 O O . GLN B 1 162 ? -20.312 -11.344 -5.477 1 97 162 GLN B O 1
ATOM 3621 N N . TYR B 1 163 ? -18.297 -12.062 -4.926 1 96.94 163 TYR B N 1
ATOM 3622 C CA . TYR B 1 163 ? -18.781 -13.047 -3.967 1 96.94 163 TYR B CA 1
ATOM 3623 C C . TYR B 1 163 ? -18.531 -12.586 -2.537 1 96.94 163 TYR B C 1
ATOM 3625 O O . TYR B 1 163 ? -17.375 -12.367 -2.143 1 96.94 163 TYR B O 1
ATOM 3633 N N . VAL B 1 164 ? -19.562 -12.492 -1.81 1 96.25 164 VAL B N 1
ATOM 3634 C CA . VAL B 1 164 ? -19.438 -12.07 -0.419 1 96.25 164 VAL B CA 1
ATOM 3635 C C . VAL B 1 164 ? -18.734 -13.156 0.388 1 96.25 164 VAL B C 1
ATOM 3637 O O . VAL B 1 164 ? -19.109 -14.328 0.326 1 96.25 164 VAL B O 1
ATOM 3640 N N . VAL B 1 165 ? -17.688 -12.766 1.084 1 96.19 165 VAL B N 1
ATOM 3641 C CA . VAL B 1 165 ? -16.906 -13.703 1.895 1 96.19 165 VAL B CA 1
ATOM 3642 C C . VAL B 1 165 ? -17.344 -13.609 3.355 1 96.19 165 VAL B C 1
ATOM 3644 O O . VAL B 1 165 ? -17.625 -14.625 3.996 1 96.19 165 VAL B O 1
ATOM 3647 N N . GLN B 1 166 ? -17.406 -12.359 3.871 1 94.88 166 GLN B N 1
ATOM 3648 C CA . GLN B 1 166 ? -17.734 -12.141 5.277 1 94.88 166 GLN B CA 1
ATOM 3649 C C . GLN B 1 166 ? -18.281 -10.734 5.496 1 94.88 166 GLN B C 1
ATOM 3651 O O . GLN B 1 166 ? -17.906 -9.797 4.785 1 94.88 166 GLN B O 1
ATOM 3656 N N . ARG B 1 167 ? -19.156 -10.609 6.523 1 92.5 167 ARG B N 1
ATOM 3657 C CA . ARG B 1 167 ? -19.688 -9.312 6.934 1 92.5 167 ARG B CA 1
ATOM 3658 C C . ARG B 1 167 ? -19 -8.812 8.195 1 92.5 167 ARG B C 1
ATOM 3660 O O . ARG B 1 167 ? -18.719 -9.586 9.109 1 92.5 167 ARG B O 1
ATOM 3667 N N . HIS B 1 168 ? -18.719 -7.52 8.117 1 91.31 168 HIS B N 1
ATOM 3668 C CA . HIS B 1 168 ? -18.016 -6.898 9.234 1 91.31 168 HIS B CA 1
ATOM 3669 C C . HIS B 1 168 ? -18.781 -5.695 9.766 1 91.31 168 HIS B C 1
ATOM 3671 O O . HIS B 1 168 ? -19.484 -5.023 9.016 1 91.31 168 HIS B O 1
ATOM 3677 N N . GLU B 1 169 ? -18.531 -5.461 11.008 1 90.19 169 GLU B N 1
ATOM 3678 C CA . GLU B 1 169 ? -19.109 -4.262 11.609 1 90.19 169 GLU B CA 1
ATOM 3679 C C . GLU B 1 169 ? -18.109 -3.113 11.617 1 90.19 169 GLU B C 1
ATOM 3681 O O . GLU B 1 169 ? -16.906 -3.322 11.859 1 90.19 169 GLU B O 1
ATOM 3686 N N . ILE B 1 170 ? -18.625 -1.957 11.297 1 90.75 170 ILE B N 1
ATOM 3687 C CA . ILE B 1 170 ? -17.812 -0.759 11.414 1 90.75 170 ILE B CA 1
ATOM 3688 C C . ILE B 1 170 ? -17.969 -0.164 12.812 1 90.75 170 ILE B C 1
ATOM 3690 O O . ILE B 1 170 ? -19.094 -0.022 13.312 1 90.75 170 ILE B O 1
ATOM 3694 N N . MET B 1 171 ? -16.859 0.116 13.438 1 92.06 171 MET B N 1
ATOM 3695 C CA . MET B 1 171 ? -16.844 0.717 14.773 1 92.06 171 MET B CA 1
ATOM 3696 C C . MET B 1 171 ? -15.961 1.965 14.789 1 92.06 171 MET B C 1
ATOM 3698 O O . MET B 1 171 ? -15.172 2.188 13.867 1 92.06 171 MET B O 1
ATOM 3702 N N . LEU B 1 172 ? -16.25 2.725 15.773 1 92.81 172 LEU B N 1
ATOM 3703 C CA . LE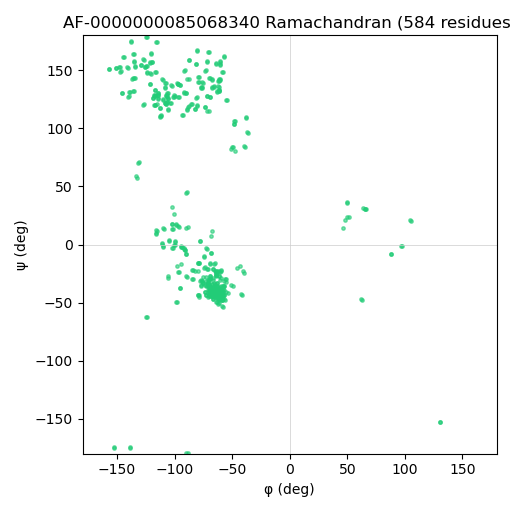U B 1 172 ? -15.367 3.861 15.992 1 92.81 172 LEU B CA 1
ATOM 3704 C C . LEU B 1 172 ? -14.211 3.48 16.906 1 92.81 172 LEU B C 1
ATOM 3706 O O . LEU B 1 172 ? -14.422 3.188 18.094 1 92.81 172 LEU B O 1
ATOM 3710 N N . MET B 1 173 ? -13.016 3.525 16.359 1 95.5 173 MET B N 1
ATOM 3711 C CA . MET B 1 173 ? -11.836 3.104 17.109 1 95.5 173 MET B CA 1
ATOM 3712 C C . MET B 1 173 ? -11.117 4.305 17.719 1 95.5 173 MET B C 1
ATOM 3714 O O . MET B 1 173 ? -11.016 5.359 17.094 1 95.5 173 MET B O 1
ATOM 3718 N N . THR B 1 174 ? -10.695 4.133 18.906 1 95.88 174 THR B N 1
ATOM 3719 C CA . THR B 1 174 ? -9.914 5.133 19.625 1 95.88 174 THR B CA 1
ATOM 3720 C C . THR B 1 174 ? -8.742 4.48 20.359 1 95.88 174 THR B C 1
ATOM 3722 O O . THR B 1 174 ? -8.672 3.254 20.453 1 95.88 174 THR B O 1
ATOM 3725 N N . GLY B 1 175 ? -7.789 5.328 20.766 1 95.5 175 GLY B N 1
ATOM 3726 C CA . GLY B 1 175 ? -6.766 4.793 21.656 1 95.5 175 GLY B CA 1
ATOM 3727 C C . GLY B 1 175 ? -7.332 4.262 22.953 1 95.5 175 GLY B C 1
ATOM 3728 O O . GLY B 1 175 ? -8.375 4.723 23.422 1 95.5 175 GLY B O 1
ATOM 3729 N N . ALA B 1 176 ? -6.605 3.352 23.531 1 93.38 176 ALA B N 1
ATOM 3730 C CA . ALA B 1 176 ? -7.059 2.725 24.766 1 93.38 176 ALA B CA 1
ATOM 3731 C C . ALA B 1 176 ? -7.207 3.758 25.875 1 93.38 176 ALA B C 1
ATOM 3733 O O . ALA B 1 176 ? -8.07 3.619 26.75 1 93.38 176 ALA B O 1
ATOM 3734 N N . LYS B 1 177 ? -6.492 4.75 25.797 1 91.38 177 LYS B N 1
ATOM 3735 C CA . LYS B 1 177 ? -6.469 5.754 26.859 1 91.38 177 LYS B CA 1
ATOM 3736 C C . LYS B 1 177 ? -7.461 6.879 26.562 1 91.38 177 LYS B C 1
ATOM 3738 O O . LYS B 1 177 ? -7.59 7.816 27.359 1 91.38 177 LYS B O 1
ATOM 3743 N N . HIS B 1 178 ? -8.094 6.797 25.453 1 94.12 178 HIS B N 1
ATOM 3744 C CA . HIS B 1 178 ? -9.062 7.836 25.109 1 94.12 178 HIS B CA 1
ATOM 3745 C C . HIS B 1 178 ? -10.188 7.906 26.125 1 94.12 178 HIS B C 1
ATOM 3747 O O . HIS B 1 178 ? -10.68 6.871 26.578 1 94.12 178 HIS B O 1
ATOM 3753 N N . SER B 1 179 ? -10.688 8.969 26.5 1 93 179 SER B N 1
ATOM 3754 C CA . SER B 1 179 ? -11.617 9.18 27.609 1 93 179 SER B CA 1
ATOM 3755 C C . SER B 1 179 ? -13.055 8.922 27.188 1 93 179 SER B C 1
ATOM 3757 O O . SER B 1 179 ? -13.93 8.703 28.016 1 93 179 SER B O 1
ATOM 3759 N N . ALA B 1 180 ? -13.312 9 25.906 1 93.44 180 ALA B N 1
ATOM 3760 C CA . ALA B 1 180 ? -14.688 8.875 25.422 1 93.44 180 ALA B CA 1
ATOM 3761 C C . ALA B 1 180 ? -15.258 7.5 25.766 1 93.44 180 ALA B C 1
ATOM 3763 O O . ALA B 1 180 ? -14.562 6.488 25.641 1 93.44 180 ALA B O 1
ATOM 3764 N N . ILE B 1 181 ? -16.562 7.484 26.156 1 91.31 181 ILE B N 1
ATOM 3765 C CA . ILE B 1 181 ? -17.25 6.242 26.484 1 91.31 181 ILE B CA 1
ATOM 3766 C C . ILE B 1 181 ? -18.219 5.867 25.359 1 91.31 181 ILE B C 1
ATOM 3768 O O . ILE B 1 181 ? -18.484 4.684 25.125 1 91.31 181 ILE B O 1
ATOM 3772 N N . THR B 1 182 ? -18.656 6.918 24.672 1 91.12 182 THR B N 1
ATOM 3773 C CA . THR B 1 182 ? -19.578 6.68 23.562 1 91.12 182 THR B CA 1
ATOM 3774 C C . THR B 1 182 ? -18.984 7.195 22.266 1 91.12 182 THR B C 1
ATOM 3776 O O . THR B 1 182 ? -18.062 8.016 22.266 1 91.12 182 THR B O 1
ATOM 3779 N N . ALA B 1 183 ? -19.578 6.746 21.219 1 89.81 183 ALA B N 1
ATOM 3780 C CA . ALA B 1 183 ? -19.141 7.188 19.906 1 89.81 183 ALA B CA 1
ATOM 3781 C C . ALA B 1 183 ? -19.391 8.68 19.719 1 89.81 183 ALA B C 1
ATOM 3783 O O . ALA B 1 183 ? -18.578 9.383 19.109 1 89.81 183 ALA B O 1
ATOM 3784 N N . SER B 1 184 ? -20.484 9.125 20.203 1 88.5 184 SER B N 1
ATOM 3785 C CA . SER B 1 184 ? -20.844 10.531 20.078 1 88.5 184 SER B CA 1
ATOM 3786 C C . SER B 1 184 ? -19.812 11.43 20.766 1 88.5 184 SER B C 1
ATOM 3788 O O . SER B 1 184 ? -19.453 12.484 20.234 1 88.5 184 SER B O 1
ATOM 3790 N N . GLU B 1 185 ? -19.359 10.984 21.875 1 91.44 185 GLU B N 1
ATOM 3791 C CA . GLU B 1 185 ? -18.328 11.719 22.594 1 91.44 185 GLU B CA 1
ATOM 3792 C C . GLU B 1 185 ? -17 11.68 21.828 1 91.44 185 GLU B C 1
ATOM 3794 O O . GLU B 1 185 ? -16.281 12.68 21.766 1 91.44 185 GLU B O 1
ATOM 3799 N N . ALA B 1 186 ? -16.75 10.562 21.312 1 93 186 ALA B N 1
ATOM 3800 C CA . ALA B 1 186 ? -15.477 10.359 20.609 1 93 186 ALA B CA 1
ATOM 3801 C C . ALA B 1 186 ? -15.406 11.211 19.344 1 93 186 ALA B C 1
ATOM 3803 O O . ALA B 1 186 ? -14.328 11.656 18.953 1 93 186 ALA B O 1
ATOM 3804 N N . LEU B 1 187 ? -16.547 11.469 18.781 1 90.25 187 LEU B N 1
ATOM 3805 C CA . LEU B 1 187 ? -16.625 12.172 17.516 1 90.25 187 LEU B CA 1
ATOM 3806 C C . LEU B 1 187 ? -16.281 13.648 17.688 1 90.25 187 LEU B C 1
ATOM 3808 O O . LEU B 1 187 ? -16.125 14.375 16.703 1 90.25 187 LEU B O 1
ATOM 3812 N N . LEU B 1 188 ? -16.062 14.047 18.891 1 90.69 188 LEU B N 1
ATOM 3813 C CA . LEU B 1 188 ? -15.609 15.406 19.156 1 90.69 188 LEU B CA 1
ATOM 3814 C C . LEU B 1 188 ? -14.109 15.531 18.891 1 90.69 188 LEU B C 1
ATOM 3816 O O . LEU B 1 188 ? -13.586 16.641 18.781 1 90.69 188 LEU B O 1
ATOM 3820 N N . SER B 1 189 ? -13.492 14.414 18.812 1 94.06 189 SER B N 1
ATOM 3821 C CA . SER B 1 189 ? -12.055 14.359 18.531 1 94.06 189 SER B CA 1
ATOM 3822 C C . SER B 1 189 ? -11.781 14.352 17.031 1 94.06 189 SER B C 1
ATOM 3824 O O . SER B 1 189 ? -12.656 14 16.234 1 94.06 189 SER B O 1
ATOM 3826 N N . PRO B 1 190 ? -10.562 14.734 16.641 1 94.12 190 PRO B N 1
ATOM 3827 C CA . PRO B 1 190 ? -10.234 14.719 15.219 1 94.12 190 PRO B CA 1
ATOM 3828 C C . PRO B 1 190 ? -10.258 13.312 14.617 1 94.12 190 PRO B C 1
ATOM 3830 O O . PRO B 1 190 ? -10.016 12.336 15.32 1 94.12 190 PRO B O 1
ATOM 3833 N N . LEU B 1 191 ? -10.461 13.305 13.352 1 93.5 191 LEU B N 1
ATOM 3834 C CA . LEU B 1 191 ? -10.578 12.023 12.656 1 93.5 191 LEU B CA 1
ATOM 3835 C C . LEU B 1 191 ? -9.242 11.609 12.055 1 93.5 191 LEU B C 1
ATOM 3837 O O . LEU B 1 191 ? -8.5 12.453 11.531 1 93.5 191 LEU B O 1
ATOM 3841 N N . ALA B 1 192 ? -8.945 10.344 12.211 1 94.94 192 ALA B N 1
ATOM 3842 C CA . ALA B 1 192 ? -7.938 9.672 11.398 1 94.94 192 ALA B CA 1
ATOM 3843 C C . ALA B 1 192 ? -8.586 8.727 10.391 1 94.94 192 ALA B C 1
ATOM 3845 O O . ALA B 1 192 ? -9.312 7.805 10.773 1 94.94 192 ALA B O 1
ATOM 3846 N N . ILE B 1 193 ? -8.297 8.961 9.164 1 93.25 193 ILE B N 1
ATOM 3847 C CA . ILE B 1 193 ? -9.008 8.242 8.117 1 93.25 193 ILE B CA 1
ATOM 3848 C C . ILE B 1 193 ? -8.039 7.324 7.367 1 93.25 193 ILE B C 1
ATOM 3850 O O . ILE B 1 193 ? -6.988 7.77 6.902 1 93.25 193 ILE B O 1
ATOM 3854 N N . LEU B 1 194 ? -8.414 6.086 7.324 1 93.81 194 LEU B N 1
ATOM 3855 C CA . LEU B 1 194 ? -7.703 5.148 6.465 1 93.81 194 LEU B CA 1
ATOM 3856 C C . LEU B 1 194 ? -8.203 5.25 5.023 1 93.81 194 LEU B C 1
ATOM 3858 O O . LEU B 1 194 ? -9.352 4.914 4.734 1 93.81 194 LEU B O 1
ATOM 3862 N N . LYS B 1 195 ? -7.328 5.637 4.148 1 92 195 LYS B N 1
ATOM 3863 C CA . LYS B 1 195 ? -7.68 5.754 2.738 1 92 195 LYS B CA 1
ATOM 3864 C C . LYS B 1 195 ? -7.535 4.418 2.021 1 92 195 LYS B C 1
ATOM 3866 O O . LYS B 1 195 ? -6.461 3.812 2.033 1 92 195 LYS B O 1
ATOM 3871 N N . ILE B 1 196 ? -8.586 3.992 1.488 1 89.31 196 ILE B N 1
ATOM 3872 C CA . ILE B 1 196 ? -8.602 2.766 0.702 1 89.31 196 ILE B CA 1
ATOM 3873 C C . ILE B 1 196 ? -9.008 3.08 -0.737 1 89.31 196 ILE B C 1
ATOM 3875 O O . ILE B 1 196 ? -10.109 3.568 -0.985 1 89.31 196 ILE B O 1
ATOM 3879 N N . HIS B 1 197 ? -8.094 2.75 -1.603 1 86.62 197 HIS B N 1
ATOM 3880 C CA . HIS B 1 197 ? -8.359 3.01 -3.014 1 86.62 197 HIS B CA 1
ATOM 3881 C C . HIS B 1 197 ? -9.578 2.23 -3.496 1 86.62 197 HIS B C 1
ATOM 3883 O O . HIS B 1 197 ? -9.727 1.047 -3.184 1 86.62 197 HIS B O 1
ATOM 3889 N N . GLY B 1 198 ? -10.422 2.906 -4.156 1 77.38 198 GLY B N 1
ATOM 3890 C CA . GLY B 1 198 ? -11.625 2.27 -4.684 1 77.38 198 GLY B CA 1
ATOM 3891 C C . GLY B 1 198 ? -12.773 2.262 -3.699 1 77.38 198 GLY B C 1
ATOM 3892 O O . GLY B 1 198 ? -13.875 1.817 -4.031 1 77.38 198 GLY B O 1
ATOM 3893 N N . TRP B 1 199 ? -12.586 2.641 -2.488 1 77.69 199 TRP B N 1
ATOM 3894 C CA . TRP B 1 199 ? -13.633 2.643 -1.475 1 77.69 199 TRP B CA 1
ATOM 3895 C C . TRP B 1 199 ? -13.789 4.027 -0.857 1 77.69 199 TRP B C 1
ATOM 3897 O O . TRP B 1 199 ? -14.844 4.66 -0.995 1 77.69 199 TRP B O 1
ATOM 3907 N N . ASN B 1 200 ? -12.758 4.477 -0.23 1 72.56 200 ASN B N 1
ATOM 3908 C CA . ASN B 1 200 ? -12.789 5.805 0.38 1 72.56 200 ASN B CA 1
ATOM 3909 C C . ASN B 1 200 ? -11.523 6.598 0.054 1 72.56 200 ASN B C 1
ATOM 3911 O O . ASN B 1 200 ? -10.836 7.074 0.958 1 72.56 200 ASN B O 1
ATOM 3915 N N . THR B 1 201 ? -11.32 6.766 -1.21 1 61 201 THR B N 1
ATOM 3916 C CA . THR B 1 201 ? -10.094 7.402 -1.679 1 61 201 THR B CA 1
ATOM 3917 C C . THR B 1 201 ? -10.039 8.859 -1.226 1 61 201 THR B C 1
ATOM 3919 O O . THR B 1 201 ? -8.953 9.383 -0.949 1 61 201 THR B O 1
ATOM 3922 N N . ASP B 1 202 ? -11.148 9.414 -1.211 1 54.91 202 ASP B N 1
ATOM 3923 C CA . ASP B 1 202 ? -11.148 10.82 -0.833 1 54.91 202 ASP B CA 1
ATOM 3924 C C . ASP B 1 202 ? -11.617 11 0.61 1 54.91 202 ASP B C 1
ATOM 3926 O O . ASP B 1 202 ? -11.938 12.117 1.027 1 54.91 202 ASP B O 1
ATOM 3930 N N . ALA B 1 203 ? -11.367 10.086 1.534 1 54.03 203 ALA B N 1
ATOM 3931 C CA . ALA B 1 203 ? -11.641 10.164 2.967 1 54.03 203 ALA B CA 1
ATOM 3932 C C . ALA B 1 203 ? -13.055 10.695 3.223 1 54.03 203 ALA B C 1
ATOM 3934 O O . ALA B 1 203 ? -13.445 10.891 4.375 1 54.03 203 ALA B O 1
ATOM 3935 N N . VAL B 1 204 ? -13.82 10.719 2.287 1 53.19 204 VAL B N 1
ATOM 3936 C CA . VAL B 1 204 ? -15 11.586 2.27 1 53.19 204 VAL B CA 1
ATOM 3937 C C . VAL B 1 204 ? -16.219 10.812 2.775 1 53.19 204 VAL B C 1
ATOM 3939 O O . VAL B 1 204 ? -17.125 11.391 3.373 1 53.19 204 VAL B O 1
ATOM 3942 N N . ARG B 1 205 ? -16.031 9.477 2.76 1 61.84 205 ARG B N 1
ATOM 3943 C CA . ARG B 1 205 ? -17.312 8.812 2.992 1 61.84 205 ARG B CA 1
ATOM 3944 C C . ARG B 1 205 ? -17.812 9.055 4.414 1 61.84 205 ARG B C 1
ATOM 3946 O O . ARG B 1 205 ? -18.938 9.492 4.621 1 61.84 205 ARG B O 1
ATOM 3953 N N . PHE B 1 206 ? -16.844 8.914 5.293 1 68.88 206 PHE B N 1
ATOM 3954 C CA . PHE B 1 206 ? -17.266 9.086 6.68 1 68.88 206 PHE B CA 1
ATOM 3955 C C . PHE B 1 206 ? -17.438 10.562 7.016 1 68.88 206 PHE B C 1
ATOM 3957 O O . PHE B 1 206 ? -18.375 10.93 7.738 1 68.88 206 PHE B O 1
ATOM 3964 N N . SER B 1 207 ? -16.609 11.305 6.434 1 67.56 207 SER B N 1
ATOM 3965 C CA . SER B 1 207 ? -16.75 12.742 6.617 1 67.56 207 SER B CA 1
ATOM 3966 C C . SER B 1 207 ? -18.078 13.234 6.051 1 67.56 207 SER B C 1
ATOM 3968 O O . SER B 1 207 ? -18.766 14.047 6.676 1 67.56 207 SER B O 1
ATOM 3970 N N . ARG B 1 208 ? -18.391 12.68 4.961 1 66.12 208 ARG B N 1
ATOM 3971 C CA . ARG B 1 208 ? -19.656 13.047 4.332 1 66.12 208 ARG B CA 1
ATOM 3972 C C . ARG B 1 208 ? -20.844 12.594 5.184 1 66.12 208 ARG B C 1
ATOM 3974 O O . ARG B 1 208 ? -21.812 13.336 5.348 1 66.12 208 ARG B O 1
ATOM 3981 N N . TYR B 1 209 ? -20.625 11.516 5.641 1 71.19 209 TYR B N 1
ATOM 3982 C CA . TYR B 1 209 ? -21.641 10.977 6.535 1 71.19 209 TYR B CA 1
ATOM 3983 C C . TYR B 1 209 ? -21.844 11.883 7.742 1 71.19 209 TYR B C 1
ATOM 3985 O O . TYR B 1 209 ? -22.984 12.188 8.117 1 71.19 209 TYR B O 1
ATOM 3993 N N . LEU B 1 210 ? -20.75 12.305 8.211 1 73.38 210 LEU B N 1
ATOM 3994 C CA . LEU B 1 210 ? -20.812 13.164 9.391 1 73.38 210 LEU B CA 1
ATOM 3995 C C . LEU B 1 210 ? -21.375 14.539 9.023 1 73.38 210 LEU B C 1
ATOM 3997 O O . LEU B 1 210 ? -22.156 15.125 9.789 1 73.38 210 LEU B O 1
ATOM 4001 N N . TYR B 1 211 ? -21.109 14.922 7.898 1 67.31 211 TYR B N 1
ATOM 4002 C CA . TYR B 1 211 ? -21.625 16.203 7.434 1 67.31 211 TYR B CA 1
ATOM 4003 C C . TYR B 1 211 ? -23.125 16.156 7.254 1 67.31 211 TYR B C 1
ATOM 4005 O O . TYR B 1 211 ? -23.844 17.078 7.633 1 67.31 211 TYR B O 1
ATOM 4013 N N . GLN B 1 212 ? -23.516 15.117 6.699 1 71.69 212 GLN B N 1
ATOM 4014 C CA . GLN B 1 212 ? -24.953 14.945 6.484 1 71.69 212 GLN B CA 1
ATOM 4015 C C . GLN B 1 212 ? -25.703 14.93 7.812 1 71.69 212 GLN B C 1
ATOM 4017 O O . GLN B 1 212 ? -26.859 15.359 7.879 1 71.69 212 GLN B O 1
ATOM 4022 N N . ARG B 1 213 ? -25 14.617 8.797 1 75 213 ARG B N 1
ATOM 4023 C CA . ARG B 1 213 ? -25.594 14.57 10.125 1 75 213 ARG B CA 1
ATOM 4024 C C . ARG B 1 213 ? -25.281 15.836 10.914 1 75 213 ARG B C 1
ATOM 4026 O O . ARG B 1 213 ? -25.625 15.945 12.094 1 75 213 ARG B O 1
ATOM 4033 N N . GLU B 1 214 ? -24.594 16.719 10.242 1 78.12 214 GLU B N 1
ATOM 4034 C CA . GLU B 1 214 ? -24.266 18.031 10.812 1 78.12 214 GLU B CA 1
ATOM 4035 C C . GLU B 1 214 ? -23.359 17.875 12.031 1 78.12 214 GLU B C 1
ATOM 4037 O O . GLU B 1 214 ? -23.547 18.562 13.039 1 78.12 214 GLU B O 1
ATOM 4042 N N . VAL B 1 215 ? -22.656 16.922 11.93 1 78.12 215 VAL B N 1
ATOM 4043 C CA . VAL B 1 215 ? -21.656 16.734 12.977 1 78.12 215 VAL B CA 1
ATOM 4044 C C . VAL B 1 215 ? -20.328 17.375 12.547 1 78.12 215 VAL B C 1
ATOM 4046 O O . VAL B 1 215 ? -19.75 16.984 11.539 1 78.12 215 VAL B O 1
ATOM 4049 N N . GLU B 1 216 ? -20.016 18.406 13.242 1 82 216 GLU B N 1
ATOM 4050 C CA . GLU B 1 216 ? -18.75 19.062 12.961 1 82 216 GLU B CA 1
ATOM 4051 C C . GLU B 1 216 ? -17.578 18.125 13.258 1 82 216 GLU B C 1
ATOM 4053 O O . GLU B 1 216 ? -17.578 17.422 14.266 1 82 216 GLU B O 1
ATOM 4058 N N . HIS B 1 217 ? -16.688 18.031 12.32 1 82.75 217 HIS B N 1
ATOM 4059 C CA . HIS B 1 217 ? -15.531 17.172 12.516 1 82.75 217 HIS B CA 1
ATOM 4060 C C . HIS B 1 217 ? -14.297 17.719 11.812 1 82.75 217 HIS B C 1
ATOM 4062 O O . HIS B 1 217 ? -14.406 18.594 10.945 1 82.75 217 HIS B O 1
ATOM 4068 N N . SER B 1 218 ? -13.203 17.375 12.359 1 87.25 218 SER B N 1
ATOM 4069 C CA . SER B 1 218 ? -11.922 17.719 11.75 1 87.25 218 SER B CA 1
ATOM 4070 C C . SER B 1 218 ? -11.109 16.469 11.43 1 87.25 218 SER B C 1
ATOM 4072 O O . SER B 1 218 ? -11.242 15.438 12.102 1 87.25 218 SER B O 1
ATOM 4074 N N . VAL B 1 219 ? -10.367 16.609 10.352 1 90.19 219 VAL B N 1
ATOM 4075 C CA . VAL B 1 219 ? -9.516 15.484 9.953 1 90.19 219 VAL B CA 1
ATOM 4076 C C . VAL B 1 219 ? -8.055 15.812 10.25 1 90.19 219 VAL B C 1
ATOM 4078 O O . VAL B 1 219 ? -7.523 16.812 9.758 1 90.19 219 VAL B O 1
ATOM 4081 N N . ARG B 1 220 ? -7.457 15.031 11.039 1 93.75 220 ARG B N 1
ATOM 4082 C CA . ARG B 1 220 ? -6.07 15.25 11.438 1 93.75 220 ARG B CA 1
ATOM 4083 C C . ARG B 1 220 ? -5.121 14.438 10.562 1 93.75 220 ARG B C 1
ATOM 4085 O O . ARG B 1 220 ? -4.02 14.891 10.242 1 93.75 220 ARG B O 1
ATOM 4092 N N . LEU B 1 221 ? -5.605 13.211 10.234 1 95.94 221 LEU B N 1
ATOM 4093 C CA . LEU B 1 221 ? -4.742 12.297 9.492 1 95.94 221 LEU B CA 1
ATOM 4094 C C . LEU B 1 221 ? -5.523 11.562 8.414 1 95.94 221 LEU B C 1
ATOM 4096 O O . LEU B 1 221 ? -6.645 11.109 8.648 1 95.94 221 LEU B O 1
ATOM 4100 N N . GLN B 1 222 ? -5.008 11.562 7.285 1 94.75 222 GLN B N 1
ATOM 4101 C CA . GLN B 1 222 ? -5.387 10.633 6.223 1 94.75 222 GLN B CA 1
ATOM 4102 C C . GLN B 1 222 ? -4.207 9.766 5.801 1 94.75 222 GLN B C 1
ATOM 4104 O O . GLN B 1 222 ? -3.131 10.281 5.488 1 94.75 222 GLN B O 1
ATOM 4109 N N . CYS B 1 223 ? -4.414 8.477 5.836 1 96.19 223 CYS B N 1
ATOM 4110 C CA . CYS B 1 223 ? -3.264 7.633 5.539 1 96.19 223 CYS B CA 1
ATOM 4111 C C . CYS B 1 223 ? -3.688 6.387 4.77 1 96.19 223 CYS B C 1
ATOM 4113 O O . CYS B 1 223 ? -4.852 5.988 4.816 1 96.19 223 CYS B O 1
ATOM 4115 N N . GLU B 1 224 ? -2.691 5.738 4.105 1 95 224 GLU B N 1
ATOM 4116 C CA . GLU B 1 224 ? -2.951 4.543 3.311 1 95 224 GLU B CA 1
ATOM 4117 C C . GLU B 1 224 ? -2.338 3.305 3.959 1 95 224 GLU B C 1
ATOM 4119 O O . GLU B 1 224 ? -2.453 2.197 3.428 1 95 224 GLU B O 1
ATOM 4124 N N . ASP B 1 225 ? -1.712 3.516 5.113 1 94.94 225 ASP B N 1
ATOM 4125 C CA . ASP B 1 225 ? -1.058 2.404 5.797 1 94.94 225 ASP B CA 1
ATOM 4126 C C . ASP B 1 225 ? -1.549 2.279 7.238 1 94.94 225 ASP B C 1
ATOM 4128 O O . ASP B 1 225 ? -1.917 3.275 7.859 1 94.94 225 ASP B O 1
ATOM 4132 N N . LEU B 1 226 ? -1.493 1.1 7.734 1 95 226 LEU B N 1
ATOM 4133 C CA . LEU B 1 226 ? -2.021 0.814 9.062 1 95 226 LEU B CA 1
ATOM 4134 C C . LEU B 1 226 ? -1.07 1.315 10.148 1 95 226 LEU B C 1
ATOM 4136 O O . LEU B 1 226 ? -1.509 1.728 11.227 1 95 226 LEU B O 1
ATOM 4140 N N . GLY B 1 227 ? 0.195 1.309 9.875 1 94.5 227 GLY B N 1
ATOM 4141 C CA . GLY B 1 227 ? 1.154 1.781 10.859 1 94.5 227 GLY B CA 1
ATOM 4142 C C . GLY B 1 227 ? 0.92 3.221 11.281 1 94.5 227 GLY B C 1
ATOM 4143 O O . GLY B 1 227 ? 0.948 3.539 12.469 1 94.5 227 GLY B O 1
ATOM 4144 N N . SER B 1 228 ? 0.701 4.051 10.297 1 96.31 228 SER B N 1
ATOM 4145 C CA . SER B 1 228 ? 0.411 5.453 10.57 1 96.31 228 SER B CA 1
ATOM 4146 C C . SER B 1 228 ? -0.914 5.613 11.305 1 96.31 228 SER B C 1
ATOM 4148 O O . SER B 1 228 ? -1.021 6.414 12.234 1 96.31 228 SER B O 1
ATOM 4150 N N . LEU B 1 229 ? -1.843 4.844 10.906 1 96 229 LEU B N 1
ATOM 4151 C CA . LEU B 1 229 ? -3.166 4.922 11.516 1 96 229 LEU B CA 1
ATOM 4152 C C . LEU B 1 229 ? -3.109 4.539 12.992 1 96 229 LEU B C 1
ATOM 4154 O O . LEU B 1 229 ? -3.602 5.281 13.844 1 96 229 LEU B O 1
ATOM 4158 N N . PHE B 1 230 ? -2.486 3.447 13.242 1 96 230 PHE B N 1
ATOM 4159 C CA . PHE B 1 230 ? -2.406 2.957 14.617 1 96 230 PHE B CA 1
ATOM 4160 C C . PHE B 1 230 ? -1.605 3.916 15.484 1 96 230 PHE B C 1
ATOM 4162 O O . PHE B 1 230 ? -1.976 4.176 16.641 1 96 230 PHE B O 1
ATOM 4169 N N . ALA B 1 231 ? -0.566 4.406 14.953 1 95.06 231 ALA B N 1
ATOM 4170 C CA . ALA B 1 231 ? 0.233 5.387 15.688 1 95.06 231 ALA B CA 1
ATOM 4171 C C . ALA B 1 231 ? -0.604 6.605 16.062 1 95.06 231 ALA B C 1
ATOM 4173 O O . ALA B 1 231 ? -0.551 7.074 17.203 1 95.06 231 ALA B O 1
ATOM 4174 N N . CYS B 1 232 ? -1.357 7.031 15.117 1 96.5 232 CYS B N 1
ATOM 4175 C CA . CYS B 1 232 ? -2.186 8.211 15.344 1 96.5 232 CYS B CA 1
ATOM 4176 C C . CYS B 1 232 ? -3.215 7.949 16.438 1 96.5 232 CYS B C 1
ATOM 4178 O O . CYS B 1 232 ? -3.402 8.781 17.328 1 96.5 232 CYS B O 1
ATOM 4180 N N . LEU B 1 233 ? -3.826 6.82 16.391 1 96.25 233 LEU B N 1
ATOM 4181 C CA . LEU B 1 233 ? -4.863 6.484 17.359 1 96.25 233 LEU B CA 1
ATOM 4182 C C . LEU B 1 233 ? -4.27 6.273 18.75 1 96.25 233 LEU B C 1
ATOM 4184 O O . LEU B 1 233 ? -4.855 6.684 19.75 1 96.25 233 LEU B O 1
ATOM 4188 N N . GLU B 1 234 ? -3.123 5.691 18.797 1 94.56 234 GLU B N 1
ATOM 4189 C CA . GLU B 1 234 ? -2.504 5.336 20.078 1 94.56 234 GLU B CA 1
ATOM 4190 C C . GLU B 1 234 ? -1.885 6.559 20.75 1 94.56 234 GLU B C 1
ATOM 4192 O O . GLU B 1 234 ? -1.874 6.66 21.969 1 94.56 234 GLU B O 1
ATOM 4197 N N . TYR B 1 235 ? -1.422 7.488 19.922 1 93.5 235 TYR B N 1
ATOM 4198 C CA . TYR B 1 235 ? -0.591 8.531 20.516 1 93.5 235 TYR B CA 1
ATOM 4199 C C . TYR B 1 235 ? -1.258 9.898 20.375 1 93.5 235 TYR B C 1
ATOM 4201 O O . TYR B 1 235 ? -0.615 10.93 20.578 1 93.5 235 TYR B O 1
ATOM 4209 N N . SER B 1 236 ? -2.453 9.883 19.969 1 94.75 236 SER B N 1
ATOM 4210 C CA . SER B 1 236 ? -3.256 11.102 19.938 1 94.75 236 SER B CA 1
ATOM 4211 C C . SER B 1 236 ? -4.684 10.828 20.406 1 94.75 236 SER B C 1
ATOM 4213 O O . SER B 1 236 ? -4.996 9.727 20.859 1 94.75 236 SER B O 1
ATOM 4215 N N . ASP B 1 237 ? -5.508 11.812 20.328 1 95.38 237 ASP B N 1
ATOM 4216 C CA . ASP B 1 237 ? -6.906 11.664 20.719 1 95.38 237 ASP B CA 1
ATOM 4217 C C . ASP B 1 237 ? -7.793 11.445 19.484 1 95.38 237 ASP B C 1
ATOM 4219 O O . ASP B 1 237 ? -9.016 11.609 19.562 1 95.38 237 ASP B O 1
ATOM 4223 N N . SER B 1 238 ? -7.148 11.078 18.422 1 95.81 238 SER B N 1
ATOM 4224 C CA . SER B 1 238 ? -7.906 10.898 17.188 1 95.81 238 SER B CA 1
ATOM 4225 C C . SER B 1 238 ? -8.773 9.648 17.234 1 95.81 238 SER B C 1
ATOM 4227 O O . SER B 1 238 ? -8.523 8.75 18.047 1 95.81 238 SER B O 1
ATOM 4229 N N . VAL B 1 239 ? -9.773 9.664 16.422 1 95.25 239 VAL B N 1
ATOM 4230 C CA . VAL B 1 239 ? -10.688 8.539 16.312 1 95.25 239 VAL B CA 1
ATOM 4231 C C . VAL B 1 239 ? -10.859 8.148 14.836 1 95.25 239 VAL B C 1
ATOM 4233 O O . VAL B 1 239 ? -10.625 8.969 13.945 1 95.25 239 VAL B O 1
ATOM 4236 N N . SER B 1 240 ? -11.203 6.895 14.617 1 94.25 240 SER B N 1
ATOM 4237 C CA . SER B 1 240 ? -11.281 6.426 13.242 1 94.25 240 SER B CA 1
ATOM 4238 C C . SER B 1 240 ? -12.398 5.398 13.07 1 94.25 240 SER B C 1
ATOM 4240 O O . SER B 1 240 ? -12.523 4.473 13.875 1 94.25 240 SER B O 1
ATOM 4242 N N . PRO B 1 241 ? -13.25 5.582 12.078 1 91.88 241 PRO B N 1
ATOM 4243 C CA . PRO B 1 241 ? -14.18 4.508 11.719 1 91.88 241 PRO B CA 1
ATOM 4244 C C . PRO B 1 241 ? -13.492 3.35 11 1 91.88 241 PRO B C 1
ATOM 4246 O O . PRO B 1 241 ? -12.922 3.539 9.922 1 91.88 241 PRO B O 1
ATOM 4249 N N . LEU B 1 242 ? -13.547 2.201 11.617 1 92.38 242 LEU B N 1
ATOM 4250 C CA . LEU B 1 242 ? -12.859 1.046 11.055 1 92.38 242 LEU B CA 1
ATOM 4251 C C . LEU B 1 242 ? -13.688 -0.221 11.219 1 92.38 242 LEU B C 1
ATOM 4253 O O . LEU B 1 242 ? -14.523 -0.305 12.125 1 92.38 242 LEU B O 1
ATOM 4257 N N . PRO B 1 243 ? -13.438 -1.135 10.258 1 91.88 243 PRO B N 1
ATOM 4258 C CA . PRO B 1 243 ? -13.992 -2.457 10.562 1 91.88 243 PRO B CA 1
ATOM 4259 C C . PRO B 1 243 ? -13.477 -3.025 11.883 1 91.88 243 PRO B C 1
ATOM 4261 O O . PRO B 1 243 ? -12.312 -2.83 12.234 1 91.88 243 PRO B O 1
ATOM 4264 N N . SER B 1 244 ? -14.289 -3.764 12.508 1 90.25 244 SER B N 1
ATOM 4265 C CA . SER B 1 244 ? -14 -4.262 13.852 1 90.25 244 SER B CA 1
ATOM 4266 C C . SER B 1 244 ? -12.789 -5.191 13.852 1 90.25 244 SER B C 1
ATOM 4268 O O . SER B 1 244 ? -12.086 -5.297 14.859 1 90.25 244 SER B O 1
ATOM 4270 N N . PHE B 1 245 ? -12.492 -5.773 12.727 1 92.62 245 PHE B N 1
ATOM 4271 C CA . PHE B 1 245 ? -11.398 -6.742 12.688 1 92.62 245 PHE B CA 1
ATOM 4272 C C . PHE B 1 245 ? -10.047 -6.039 12.766 1 92.62 245 PHE B C 1
ATOM 4274 O O . PHE B 1 245 ? -9.016 -6.688 12.953 1 92.62 245 PHE B O 1
ATOM 4281 N N . LEU B 1 246 ? -10.031 -4.727 12.641 1 93.19 246 LEU B N 1
ATOM 4282 C CA . LEU B 1 246 ? -8.789 -3.98 12.781 1 93.19 246 LEU B CA 1
ATOM 4283 C C . LEU B 1 246 ? -8.547 -3.592 14.234 1 93.19 246 LEU B C 1
ATOM 4285 O O . LEU B 1 246 ? -7.641 -2.811 14.531 1 93.19 246 LEU B O 1
ATOM 4289 N N . SER B 1 247 ? -9.203 -4.152 15.086 1 88.06 247 SER B N 1
ATOM 4290 C CA . SER B 1 247 ? -9.016 -3.889 16.516 1 88.06 247 SER B CA 1
ATOM 4291 C C . SER B 1 247 ? -7.762 -4.582 17.031 1 88.06 247 SER B C 1
ATOM 4293 O O . SER B 1 247 ? -7.422 -5.684 16.594 1 88.06 247 SER B O 1
ATOM 4295 N N . TYR B 1 248 ? -7.016 -3.816 17.812 1 82.25 248 TYR B N 1
ATOM 4296 C CA . TYR B 1 248 ? -5.867 -4.441 18.469 1 82.25 248 TYR B CA 1
ATOM 4297 C C . TYR B 1 248 ? -5.746 -3.99 19.922 1 82.25 248 TYR B C 1
ATOM 4299 O O . TYR B 1 248 ? -6.535 -3.162 20.391 1 82.25 248 TYR B O 1
ATOM 4307 N N . LYS B 1 249 ? -4.859 -4.531 20.656 1 82.44 249 LYS B N 1
ATOM 4308 C CA . LYS B 1 249 ? -4.773 -4.496 22.109 1 82.44 249 LYS B CA 1
ATOM 4309 C C . LYS B 1 249 ? -4.758 -3.061 22.625 1 82.44 249 LYS B C 1
ATOM 4311 O O . LYS B 1 249 ? -5.383 -2.752 23.641 1 82.44 249 LYS B O 1
ATOM 4316 N N . ASN B 1 250 ? -4.277 -2.176 21.922 1 90.31 250 ASN B N 1
ATOM 4317 C CA . ASN B 1 250 ? -4.137 -0.817 22.438 1 90.31 250 ASN B CA 1
ATOM 4318 C C . ASN B 1 250 ? -5.227 0.104 21.891 1 90.31 250 ASN B C 1
ATOM 4320 O O . ASN B 1 250 ? -5.098 1.327 21.953 1 90.31 250 ASN B O 1
ATOM 4324 N N . LEU B 1 251 ? -6.266 -0.52 21.391 1 93.88 251 LEU B N 1
ATOM 4325 C CA . LEU B 1 251 ? -7.367 0.279 20.859 1 93.88 251 LEU B CA 1
ATOM 4326 C C . LEU B 1 251 ? -8.68 -0.086 21.547 1 93.88 251 LEU B C 1
ATOM 4328 O O . LEU B 1 251 ? -8.82 -1.188 22.078 1 93.88 251 LEU B O 1
ATOM 4332 N N . LYS B 1 252 ? -9.445 0.901 21.641 1 93.81 252 LYS B N 1
ATOM 4333 C CA . LYS B 1 252 ? -10.82 0.762 22.125 1 93.81 252 LYS B CA 1
ATOM 4334 C C . LYS B 1 252 ? -11.82 0.934 20.984 1 93.81 252 LYS B C 1
ATOM 4336 O O . LYS B 1 252 ? -11.68 1.836 20.156 1 93.81 252 LYS B O 1
ATOM 4341 N N . ALA B 1 253 ? -12.812 -0.002 20.969 1 93.44 253 ALA B N 1
ATOM 4342 C CA . ALA B 1 253 ? -13.844 0.048 19.938 1 93.44 253 ALA B CA 1
ATOM 4343 C C . ALA B 1 253 ? -15.172 0.539 20.516 1 93.44 253 ALA B C 1
ATOM 4345 O O . ALA B 1 253 ? -15.656 0.008 21.516 1 93.44 253 ALA B O 1
ATOM 4346 N N . LEU B 1 254 ? -15.711 1.501 19.922 1 93.31 254 LEU B N 1
ATOM 4347 C CA . LEU B 1 254 ? -17 2.049 20.328 1 93.31 254 LEU B CA 1
ATOM 4348 C C . LEU B 1 254 ? -18.062 1.818 19.25 1 93.31 254 LEU B C 1
ATOM 4350 O O . LEU B 1 254 ? -17.844 2.146 18.078 1 93.31 254 LEU B O 1
ATOM 4354 N N . PRO B 1 255 ? -19.156 1.277 19.641 1 90.5 255 PRO B N 1
ATOM 4355 C CA . PRO B 1 255 ? -20.219 1.044 18.656 1 90.5 255 PRO B CA 1
ATOM 4356 C C . PRO B 1 255 ? -20.797 2.34 18.094 1 90.5 255 PRO B C 1
ATOM 4358 O O . PRO B 1 255 ? -20.938 3.322 18.812 1 90.5 255 PRO B O 1
ATOM 4361 N N . LEU B 1 256 ? -20.953 2.307 16.781 1 85.31 256 LEU B N 1
ATOM 4362 C CA . LEU B 1 256 ? -21.609 3.443 16.141 1 85.31 256 LEU B CA 1
ATOM 4363 C C . LEU B 1 256 ? -23.125 3.344 16.266 1 85.31 256 LEU B C 1
ATOM 4365 O O . LEU B 1 256 ? -23.688 2.246 16.219 1 85.31 256 LEU B O 1
ATOM 4369 N N . ASP B 1 257 ? -23.766 4.254 16.719 1 72.06 257 ASP B N 1
ATOM 4370 C CA . ASP B 1 257 ? -25.203 4.273 17.016 1 72.06 257 ASP B CA 1
ATOM 4371 C C . ASP B 1 257 ? -26.031 4.012 15.758 1 72.06 257 ASP B C 1
ATOM 4373 O O . ASP B 1 257 ? -27.156 3.523 15.836 1 72.06 257 ASP B O 1
ATOM 4377 N N . GLU B 1 258 ? -25.594 4.203 14.68 1 64 258 GLU B N 1
ATOM 4378 C CA . GLU B 1 258 ? -26.453 4.113 13.5 1 64 258 GLU B CA 1
ATOM 4379 C C . GLU B 1 258 ? -26.484 2.693 12.945 1 64 258 GLU B C 1
ATOM 4381 O O . GLU B 1 258 ? -25.5 1.959 13.055 1 64 258 GLU B O 1
ATOM 4386 N N . ARG B 1 259 ? -27.75 2.445 12.523 1 57.69 259 ARG B N 1
ATOM 4387 C CA . ARG B 1 259 ? -28 1.216 11.773 1 57.69 259 ARG B CA 1
ATOM 4388 C C . ARG B 1 259 ? -27.312 1.257 10.414 1 57.69 259 ARG B C 1
ATOM 4390 O O . ARG B 1 259 ? -27.188 2.324 9.805 1 57.69 259 ARG B O 1
ATOM 4397 N N . GLY B 1 260 ? -26.641 0.184 9.961 1 61.09 260 GLY B N 1
ATOM 4398 C CA . GLY B 1 260 ? -26.078 0.092 8.625 1 61.09 260 GLY B CA 1
ATOM 4399 C C . GLY B 1 260 ? -24.578 0.265 8.594 1 61.09 260 GLY B C 1
ATOM 4400 O O . GLY B 1 260 ? -24.016 0.648 7.57 1 61.09 260 GLY B O 1
ATOM 4401 N N . ASN B 1 261 ? -24.094 0.034 9.719 1 77.38 261 ASN B N 1
ATOM 4402 C CA . ASN B 1 261 ? -22.641 0.196 9.875 1 77.38 261 ASN B CA 1
ATOM 4403 C C . ASN B 1 261 ? -21.906 -1.103 9.57 1 77.38 261 ASN B C 1
ATOM 4405 O O . ASN B 1 261 ? -21.125 -1.581 10.398 1 77.38 261 ASN B O 1
ATOM 4409 N N . GLU B 1 262 ? -22.406 -1.647 8.477 1 85.44 262 GLU B N 1
ATOM 4410 C CA . GLU B 1 262 ? -21.781 -2.912 8.117 1 85.44 262 GLU B CA 1
ATOM 4411 C C . GLU B 1 262 ? -21.078 -2.812 6.758 1 85.44 262 GLU B C 1
ATOM 4413 O O . GLU B 1 262 ? -21.469 -2.012 5.91 1 85.44 262 GLU B O 1
ATOM 4418 N N . ILE B 1 263 ? -20.062 -3.555 6.66 1 88.88 263 ILE B N 1
ATOM 4419 C CA . ILE B 1 263 ? -19.312 -3.658 5.414 1 88.88 263 ILE B CA 1
ATOM 4420 C C . ILE B 1 263 ? -19 -5.125 5.117 1 88.88 263 ILE B C 1
ATOM 4422 O O . ILE B 1 263 ? -18.781 -5.918 6.035 1 88.88 263 ILE B O 1
ATOM 4426 N N . SER B 1 264 ? -19.047 -5.434 3.816 1 93.69 264 SER B N 1
ATOM 4427 C CA . SER B 1 264 ? -18.797 -6.82 3.447 1 93.69 264 SER B CA 1
ATOM 4428 C C . SER B 1 264 ? -17.516 -6.945 2.633 1 93.69 264 SER B C 1
ATOM 4430 O O . SER B 1 264 ? -17.281 -6.176 1.698 1 93.69 264 SER B O 1
ATOM 4432 N N . SER B 1 265 ? -16.703 -7.855 3.035 1 96.12 265 SER B N 1
ATOM 4433 C CA . SER B 1 265 ? -15.57 -8.219 2.188 1 96.12 265 SER B CA 1
ATOM 4434 C C . SER B 1 265 ? -16 -9.164 1.071 1 96.12 265 SER B C 1
ATOM 4436 O O . SER B 1 265 ? -16.812 -10.055 1.286 1 96.12 265 SER B O 1
ATOM 4438 N N . VAL B 1 266 ? -15.453 -8.938 -0.091 1 96.94 266 VAL B N 1
ATOM 4439 C CA . VAL B 1 266 ? -15.852 -9.734 -1.247 1 96.94 266 VAL B CA 1
ATOM 4440 C C . VAL B 1 266 ? -14.617 -10.172 -2.021 1 96.94 266 VAL B C 1
ATOM 4442 O O . VAL B 1 266 ? -13.562 -9.539 -1.939 1 96.94 266 VAL B O 1
ATOM 4445 N N . VAL B 1 267 ? -14.75 -11.266 -2.693 1 97.88 267 VAL B N 1
ATOM 4446 C CA . VAL B 1 267 ? -13.805 -11.656 -3.73 1 97.88 267 VAL B CA 1
ATOM 4447 C C . VAL B 1 267 ? -14.375 -11.328 -5.105 1 97.88 267 VAL B C 1
ATOM 4449 O O . VAL B 1 267 ? -15.516 -11.695 -5.414 1 97.88 267 VAL B O 1
ATOM 4452 N N . CYS B 1 268 ? -13.641 -10.609 -5.922 1 98 268 CYS B N 1
ATOM 4453 C CA . CYS B 1 268 ? -14.062 -10.156 -7.246 1 98 268 CYS B CA 1
ATOM 4454 C C . CYS B 1 268 ? -13.336 -10.93 -8.344 1 98 268 CYS B C 1
ATOM 4456 O O . CYS B 1 268 ? -12.109 -11.016 -8.336 1 98 268 CYS B O 1
ATOM 4458 N N . ILE B 1 269 ? -14.062 -11.453 -9.266 1 97.19 269 ILE B N 1
ATOM 4459 C CA . ILE B 1 269 ? -13.5 -12.125 -10.438 1 97.19 269 ILE B CA 1
ATOM 4460 C C . ILE B 1 269 ? -14.242 -11.664 -11.688 1 97.19 269 ILE B C 1
ATOM 4462 O O . ILE B 1 269 ? -15.336 -11.109 -11.609 1 97.19 269 ILE B O 1
ATOM 4466 N N . PRO B 1 270 ? -13.578 -11.797 -12.844 1 94.19 270 PRO B N 1
ATOM 4467 C CA . PRO B 1 270 ? -14.336 -11.492 -14.055 1 94.19 270 PRO B CA 1
ATOM 4468 C C . PRO B 1 270 ? -15.547 -12.398 -14.242 1 94.19 270 PRO B C 1
ATOM 4470 O O . PRO B 1 270 ? -15.43 -13.617 -14.117 1 94.19 270 PRO B O 1
ATOM 4473 N N . SER B 1 271 ? -16.688 -11.852 -14.602 1 92.81 271 SER B N 1
ATOM 4474 C CA . SER B 1 271 ? -17.906 -12.625 -14.766 1 92.81 271 SER B CA 1
ATOM 4475 C C . SER B 1 271 ? -17.766 -13.656 -15.883 1 92.81 271 SER B C 1
ATOM 4477 O O . SER B 1 271 ? -18.359 -14.734 -15.82 1 92.81 271 SER B O 1
ATOM 4479 N N . THR B 1 272 ? -17.031 -13.32 -16.859 1 89.25 272 THR B N 1
ATOM 4480 C CA . THR B 1 272 ? -16.844 -14.188 -18.016 1 89.25 272 THR B CA 1
ATOM 4481 C C . THR B 1 272 ? -16.094 -15.453 -17.625 1 89.25 272 THR B C 1
ATOM 4483 O O . THR B 1 272 ? -16.156 -16.469 -18.328 1 89.25 272 THR B O 1
ATOM 4486 N N . HIS B 1 273 ? -15.359 -15.398 -16.5 1 86.81 273 HIS B N 1
ATOM 4487 C CA . HIS B 1 273 ? -14.523 -16.531 -16.109 1 86.81 273 HIS B CA 1
ATOM 4488 C C . HIS B 1 273 ? -15.094 -17.219 -14.875 1 86.81 273 HIS B C 1
ATOM 4490 O O . HIS B 1 273 ? -14.414 -18.047 -14.258 1 86.81 273 HIS B O 1
ATOM 4496 N N . ARG B 1 274 ? -16.297 -16.953 -14.508 1 87.94 274 ARG B N 1
ATOM 4497 C CA . ARG B 1 274 ? -16.859 -17.391 -13.242 1 87.94 274 ARG B CA 1
ATOM 4498 C C . ARG B 1 274 ? -16.953 -18.922 -13.188 1 87.94 274 ARG B C 1
ATOM 4500 O O . ARG B 1 274 ? -16.891 -19.5 -12.109 1 87.94 274 ARG B O 1
ATOM 4507 N N . ASN B 1 275 ? -16.984 -19.562 -14.375 1 85.81 275 ASN B N 1
ATOM 4508 C CA . ASN B 1 275 ? -17.156 -21 -14.383 1 85.81 275 ASN B CA 1
ATOM 4509 C C . ASN B 1 275 ? -15.852 -21.719 -14.695 1 85.81 275 ASN B C 1
ATOM 4511 O O . ASN B 1 275 ? -15.82 -22.953 -14.773 1 85.81 275 ASN B O 1
ATOM 4515 N N . GLU B 1 276 ? -14.82 -20.969 -14.828 1 84.94 276 GLU B N 1
ATOM 4516 C CA . GLU B 1 276 ? -13.508 -21.562 -15.062 1 84.94 276 GLU B CA 1
ATOM 4517 C C . GLU B 1 276 ? -12.922 -22.141 -13.766 1 84.94 276 GLU B C 1
ATOM 4519 O O . GLU B 1 276 ? -13 -21.5 -12.719 1 84.94 276 GLU B O 1
ATOM 4524 N N . PRO B 1 277 ? -12.391 -23.312 -13.82 1 89 277 PRO B N 1
ATOM 4525 C CA . PRO B 1 277 ? -11.922 -24.016 -12.625 1 89 277 PRO B CA 1
ATOM 4526 C C . PRO B 1 277 ? -10.945 -23.188 -11.789 1 89 277 PRO B C 1
ATOM 4528 O O . PRO B 1 277 ? -11.023 -23.203 -10.562 1 89 277 PRO B O 1
ATOM 4531 N N . LEU B 1 278 ? -10.008 -22.484 -12.383 1 92.25 278 LEU B N 1
ATOM 4532 C CA . LEU B 1 278 ? -9.047 -21.672 -11.648 1 92.25 278 LEU B CA 1
ATOM 4533 C C . LEU B 1 278 ? -9.766 -20.641 -10.773 1 92.25 278 LEU B C 1
ATOM 4535 O O . LEU B 1 278 ? -9.461 -20.516 -9.586 1 92.25 278 LEU B O 1
ATOM 4539 N N . TYR B 1 279 ? -10.688 -20 -11.336 1 94.19 279 TYR B N 1
ATOM 4540 C CA . TYR B 1 279 ? -11.406 -18.938 -10.633 1 94.19 279 TYR B CA 1
ATOM 4541 C C . TYR B 1 279 ? -12.352 -19.516 -9.586 1 94.19 279 TYR B C 1
ATOM 4543 O O . TYR B 1 279 ? -12.5 -18.953 -8.5 1 94.19 279 TYR B O 1
ATOM 4551 N N . GLN B 1 280 ? -12.93 -20.656 -9.898 1 92.75 280 GLN B N 1
ATOM 4552 C CA . GLN B 1 280 ? -13.766 -21.328 -8.914 1 92.75 280 GLN B CA 1
ATOM 4553 C C . GLN B 1 280 ? -12.938 -21.766 -7.699 1 92.75 280 GLN B C 1
ATOM 4555 O O . GLN B 1 280 ? -13.391 -21.625 -6.559 1 92.75 280 GLN B O 1
ATOM 4560 N N . TRP B 1 281 ? -11.812 -22.266 -8 1 95.94 281 TRP B N 1
ATOM 4561 C CA . TRP B 1 281 ? -10.906 -22.656 -6.918 1 95.94 281 TRP B CA 1
ATOM 4562 C C . TRP B 1 281 ? -10.508 -21.453 -6.078 1 95.94 281 TRP B C 1
ATOM 4564 O O . TRP B 1 281 ? -10.539 -21.5 -4.848 1 95.94 281 TRP B O 1
ATOM 4574 N N . LEU B 1 282 ? -10.148 -20.312 -6.691 1 97.06 282 LEU B N 1
ATOM 4575 C CA . LEU B 1 282 ? -9.734 -19.109 -5.992 1 97.06 282 LEU B CA 1
ATOM 4576 C C . LEU B 1 282 ? -10.859 -18.578 -5.098 1 97.06 282 LEU B C 1
ATOM 4578 O O . LEU B 1 282 ? -10.625 -18.234 -3.941 1 97.06 282 LEU B O 1
ATOM 4582 N N . VAL B 1 283 ? -12.016 -18.578 -5.664 1 96.94 283 VAL B N 1
ATOM 4583 C CA . VAL B 1 283 ? -13.172 -18.109 -4.902 1 96.94 283 VAL B CA 1
ATOM 4584 C C . VAL B 1 283 ? -13.406 -19.016 -3.705 1 96.94 283 VAL B C 1
ATOM 4586 O O . VAL B 1 283 ? -13.609 -18.547 -2.584 1 96.94 283 VAL B O 1
ATOM 4589 N N . ALA B 1 284 ? -13.359 -20.312 -3.951 1 96.12 284 ALA B N 1
ATOM 4590 C CA . ALA B 1 284 ? -13.578 -21.281 -2.881 1 96.12 284 ALA B CA 1
ATOM 4591 C C . ALA B 1 284 ? -12.508 -21.156 -1.801 1 96.12 284 ALA B C 1
ATOM 4593 O O . ALA B 1 284 ? -12.812 -21.219 -0.607 1 96.12 284 ALA B O 1
ATOM 4594 N N . LEU B 1 285 ? -11.312 -21 -2.207 1 96.81 285 LEU B N 1
ATOM 4595 C CA . LEU B 1 285 ? -10.195 -20.844 -1.277 1 96.81 285 LEU B CA 1
ATOM 4596 C C . LEU B 1 285 ? -10.391 -19.641 -0.377 1 96.81 285 LEU B C 1
ATOM 4598 O O . LEU B 1 285 ? -10.25 -19.734 0.845 1 96.81 285 LEU B O 1
ATOM 4602 N N . ILE B 1 286 ? -10.742 -18.516 -0.922 1 96.56 286 ILE B N 1
ATOM 4603 C CA . ILE B 1 286 ? -10.883 -17.266 -0.173 1 96.56 286 ILE B CA 1
ATOM 4604 C C . ILE B 1 286 ? -12.086 -17.359 0.766 1 96.56 286 ILE B C 1
ATOM 4606 O O . ILE B 1 286 ? -12.023 -16.906 1.911 1 96.56 286 ILE B O 1
ATOM 4610 N N . LYS B 1 287 ? -13.117 -17.969 0.298 1 94.94 287 LYS B N 1
ATOM 4611 C CA . LYS B 1 287 ? -14.305 -18.156 1.131 1 94.94 287 LYS B CA 1
ATOM 4612 C C . LYS B 1 287 ? -14.008 -19.047 2.328 1 94.94 287 LYS B C 1
ATOM 4614 O O . LYS B 1 287 ? -14.617 -18.906 3.389 1 94.94 287 LYS B O 1
ATOM 4619 N N . SER B 1 288 ? -13.086 -19.875 2.211 1 94.38 288 SER B N 1
ATOM 4620 C CA . SER B 1 288 ? -12.75 -20.828 3.273 1 94.38 288 SER B CA 1
ATOM 4621 C C . SER B 1 288 ? -11.93 -20.156 4.371 1 94.38 288 SER B C 1
ATOM 4623 O O . SER B 1 288 ? -11.773 -20.703 5.461 1 94.38 288 SER B O 1
ATOM 4625 N N . LEU B 1 289 ? -11.352 -18.969 4.098 1 92.75 289 LEU B N 1
ATOM 4626 C CA . LEU B 1 289 ? -10.5 -18.266 5.047 1 92.75 289 LEU B CA 1
ATOM 4627 C C . LEU B 1 289 ? -11.328 -17.562 6.117 1 92.75 289 LEU B C 1
ATOM 4629 O O . LEU B 1 289 ? -10.781 -16.906 7 1 92.75 289 LEU B O 1
ATOM 4633 N N . LYS B 1 290 ? -12.57 -17.719 6.094 1 82.88 290 LYS B N 1
ATOM 4634 C CA . LYS B 1 290 ? -13.414 -17.047 7.082 1 82.88 290 LYS B CA 1
ATOM 4635 C C . LYS B 1 290 ? -12.867 -17.234 8.492 1 82.88 290 LYS B C 1
ATOM 4637 O O . LYS B 1 290 ? -12.492 -18.344 8.875 1 82.88 290 LYS B O 1
ATOM 4642 N N . VAL B 1 291 ? -12.312 -16.156 8.961 1 68.56 291 VAL B N 1
ATOM 4643 C CA . VAL B 1 291 ? -11.758 -16.172 10.312 1 68.56 291 VAL B CA 1
ATOM 4644 C C . VAL B 1 291 ? -12.883 -15.992 11.336 1 68.56 291 VAL B C 1
ATOM 4646 O O . VAL B 1 291 ? -13.828 -15.242 11.102 1 68.56 291 VAL B O 1
ATOM 4649 N N . ALA B 1 292 ? -13.141 -16.906 12.234 1 53.38 292 ALA B N 1
ATOM 4650 C CA . ALA B 1 292 ? -14.156 -16.797 13.281 1 53.38 292 ALA B CA 1
ATOM 4651 C C . ALA B 1 292 ? -14.047 -15.461 14.008 1 53.38 292 ALA B C 1
ATOM 4653 O O . ALA B 1 292 ? -12.945 -14.984 14.289 1 53.38 292 ALA B O 1
ATOM 4654 N N . SER B 1 293 ? -14.93 -14.508 13.734 1 47.47 293 SER B N 1
ATOM 4655 C CA . SER B 1 293 ? -15.008 -13.289 14.531 1 47.47 293 SER B CA 1
ATOM 4656 C C . SER B 1 293 ? -14.75 -13.586 16 1 47.47 293 SER B C 1
ATOM 4658 O O . SER B 1 293 ? -15.328 -14.516 16.578 1 47.47 293 SER B O 1
ATOM 4660 N N . ALA B 1 294 ? -13.492 -13.375 16.453 1 36.94 294 ALA B N 1
ATOM 4661 C CA . ALA B 1 294 ? -13.383 -13.5 17.906 1 36.94 294 ALA B CA 1
ATOM 4662 C C . ALA B 1 294 ? -14.352 -12.562 18.609 1 36.94 294 ALA B C 1
ATOM 4664 O O . ALA B 1 294 ? -14.5 -11.398 18.219 1 36.94 294 ALA B O 1
#

Radius of gyration: 26.26 Å; Cα contacts (8 Å, |Δi|>4): 979; chains: 2; bounding box: 58×74×72 Å

Foldseek 3Di:
DPCDPVCLVLLLLLLLCQVVLALCVSCVVSVHDSVVSVVSLVVVCVVVVHNQWDQDPVHTHGDPVSVVVNLVSVVVVVVVCLVVVVPDDQLQPDQEEAEEEEAQVVCVLLPPVLVVLSCVRRVNYHYHYYYDAQCVLVCLLSPVHAKYKDWDDPPDDPQKDKAFQDKWFKWKKAFLPAPDPAPLVLQVAAAAEAAGHPPCPPSCPVVVVCVVVPHDHHHDYYDNHVVVVVCCRHVHSHMYTDTPSNDDDGMDTHHDPDDPRMITIIMMHGPVCCPRPVSVVVRVSSSVSPDPPD/DPCDPVCLVLLLLLLLCQVVLALCVSCVVSVHDSVVSVVSLVVVCVVVVHNQWDQDPVHTHGDPVSVVVNLVSVVVVVVVCLVVVVPDDQLQPDQEEAEEEEAQVVCVLLPPVLVVLSCVRRVNYHYHYYYDAQCVLVCLLSPVHAKYKDWDDPPDDPQKDKAFQDKWFKWKKAFLPAPDPAPLVLQVAAAAEAAIHPPCPPSCPVVVVCVVVPHDHHHDYYDRHVVVVVCCRHVHSHMYTDTPSNDDDGMDTHHDPDDPRMITIIMMHGPVCCPRPVSVVVRVSSSVSPDPPD

InterPro domains:
  IPR000847 LysR, HTH, N-terminal domain [PF00126] (8-64)
  IPR000847 LysR, HTH, N-terminal domain [PS50931] (7-63)
  IPR005119 LysR, substrate-binding [PF03466] (94-287)
  IPR036388 Winged helix-like DNA-binding domain superfamily [G3DSA:1.10.10.10] (2-86)
  IPR036390 Winged helix DNA-binding domain superfamily [SSF46785] (4-85)
  IPR050389 LysR-type Transcriptional Regulators [PTHR30118] (7-289)

Nearest PDB structures (foldseek):
  1ixc-assembly1_B-2  TM=5.564E-01  e=1.152E-20  Cupriavidus necator
  7d98-assembly1_Q  TM=5.440E-01  e=8.013E-21  Cupriavidus necator
  4x6g-assembly1_D  TM=7.021E-01  e=1.012E-17  Pseudomonas aeruginosa PAO1
  4x6g-assembly2_H  TM=6.983E-01  e=1.366E-16  Pseudomonas aeruginosa PAO1
  6g4r-assembly1_E  TM=5.745E-01  e=4.596E-17  Corynebacterium glutamicum

Organism: Shewanella halifaxensis (strain HAW-EB4) (NCBI:txid458817)